Protein AF-0000000067822758 (afdb_homodimer)

InterPro domains:
  IPR018959 Domain of unknown function DUF1989 [PF09347] (56-228)

Secondary structure (DSSP, 8-state):
--GGG--SS-SS-B---PPPP-BSS-PPTT-TTS--HHHHHHHHHS-EEEEEEEEE-TT-EEEEEE-TTEEEEEEETTS---EEEEEEETTEEEEEB-HHHHHHHS-SB--TT-EEEBPTTT--EEEEEEE-TT-S--BTT--EEEESSS----HHHHHHHH------SHHHHHHHHHGGGT--GGG--PPEEEEEEEEE-TTS-EEEE-----TTEEEEEEESS-EEEEEEE-TTTTSTT--SS--TT--TTGGG---EEEEEEEETTHHHHTTT--PPPPP----GGG-/--GGG--SS-SS-B---PPPP-BSS-PPTT-TTS--HHHHHHHHHS-EEEEEEEEE-TT-EEEEEE-TTEEEEEEETTS---EEEEEEETTEEEEEB-HHHHHHHT-SB--TT-EEEBPTTT--EEEEEEE-TT-S--BTT--EEEESSS----HHHHHHHH------SHHHHHHHHHGGGT--GGG--PPEEEEEEEEE-TTS-EEEE-----TTEEEEEEESS-EEEEEEE-TTTTSTT--SS--TT--TTGGG---EEEEEEEETTHHHHTTT--PPPPP----GGG-

Solvent-accessible surface area (backbone atoms only — not comparable to full-atom values): 29290 Å² total; per-residue (Å²): 132,83,76,72,73,57,57,56,36,51,62,68,65,42,82,80,82,71,78,84,76,55,57,66,48,63,58,56,90,86,34,78,80,51,60,61,60,70,57,43,48,46,51,59,68,44,56,64,44,80,74,49,73,49,74,26,52,50,44,25,32,38,53,44,81,40,55,49,70,19,38,38,34,44,31,15,67,85,19,30,34,24,32,40,34,45,44,24,34,56,92,42,68,83,39,25,52,27,34,38,60,27,18,39,59,47,15,41,43,53,28,50,53,40,49,44,24,27,32,81,85,43,45,30,54,48,29,31,28,48,41,36,88,70,45,55,46,27,33,73,73,58,32,28,40,26,30,31,64,53,53,69,53,38,35,43,60,31,22,59,72,50,68,39,87,50,48,56,21,33,49,28,19,41,30,62,30,35,36,88,76,76,44,46,69,85,70,64,65,59,20,42,30,35,52,27,26,30,37,53,47,67,38,37,19,33,27,60,43,49,27,84,46,39,60,63,35,51,39,34,28,37,25,48,36,47,26,33,41,31,39,10,21,28,41,42,7,22,38,77,57,52,76,72,47,80,48,91,85,59,49,64,25,62,72,39,37,35,40,33,35,40,34,37,28,41,52,47,63,45,72,69,57,43,59,88,65,70,74,69,57,61,36,85,47,91,64,65,46,81,106,130,80,78,73,74,57,55,57,36,52,63,67,64,42,81,80,84,70,80,83,76,55,57,66,49,64,59,56,91,87,32,80,78,50,61,61,59,70,57,42,48,46,52,59,70,44,57,65,44,79,74,49,75,48,77,26,52,53,44,24,32,38,54,43,82,41,56,49,70,19,39,38,36,44,32,16,65,83,20,31,33,23,31,41,34,45,45,25,34,57,90,43,68,84,41,24,51,28,34,39,60,27,17,39,59,49,16,40,42,53,27,52,52,38,50,43,24,28,32,81,86,43,44,31,54,46,29,31,28,49,42,36,87,72,43,55,48,28,33,74,73,58,32,27,37,25,28,31,64,53,53,68,54,37,36,45,62,32,22,58,72,49,69,40,86,52,46,55,21,33,49,28,18,41,30,63,29,35,37,87,75,76,44,48,70,85,67,63,64,58,18,42,31,36,52,27,25,30,37,54,46,67,39,37,19,32,27,60,44,51,26,84,46,40,60,62,35,50,39,34,28,38,24,48,38,46,26,34,42,31,41,11,21,27,42,42,7,22,38,78,58,52,77,73,46,81,48,89,85,60,48,65,26,61,71,39,37,35,40,32,34,41,33,36,27,40,54,50,64,44,72,70,57,43,60,87,64,71,73,67,57,62,35,84,47,90,66,65,46,80,107

Structure (mmCIF, N/CA/C/O backbone):
data_AF-0000000067822758-model_v1
#
loop_
_entity.id
_entity.type
_entity.pdbx_description
1 polymer 'DUF1989 domain-containing protein'
#
loop_
_atom_site.group_PDB
_atom_site.id
_atom_site.type_symbol
_atom_site.label_atom_id
_atom_site.label_alt_id
_atom_site.label_comp_id
_atom_site.label_asym_id
_atom_site.label_entity_id
_atom_site.label_seq_id
_atom_site.pdbx_PDB_ins_code
_atom_site.Cartn_x
_atom_site.Cartn_y
_atom_site.Cartn_z
_atom_site.occupancy
_atom_site.B_iso_or_equiv
_atom_site.auth_seq_id
_atom_site.auth_comp_id
_atom_site.auth_asym_id
_atom_site.auth_atom_id
_atom_site.pdbx_PDB_model_num
ATOM 1 N N . MET A 1 1 ? 24.726 11.351 19.112 1 30.38 1 MET A N 1
ATOM 2 C CA . MET A 1 1 ? 24.098 10.484 18.119 1 30.38 1 MET A CA 1
ATOM 3 C C . MET A 1 1 ? 22.686 10.961 17.797 1 30.38 1 MET A C 1
ATOM 5 O O . MET A 1 1 ? 21.819 10.986 18.673 1 30.38 1 MET A O 1
ATOM 9 N N . SER A 1 2 ? 22.366 11.873 16.983 1 37.06 2 SER A N 1
ATOM 10 C CA . SER A 1 2 ? 21.178 12.7 16.802 1 37.06 2 SER A CA 1
ATOM 11 C C . SER A 1 2 ? 19.919 11.845 16.701 1 37.06 2 SER A C 1
ATOM 13 O O . SER A 1 2 ? 19.93 10.788 16.067 1 37.06 2 SER A O 1
ATOM 15 N N . SER A 1 3 ? 18.871 11.908 17.623 1 44.59 3 SER A N 1
ATOM 16 C CA . SER A 1 3 ? 17.519 11.501 17.991 1 44.59 3 SER A CA 1
ATOM 17 C C . SER A 1 3 ? 16.614 11.417 16.766 1 44.59 3 SER A C 1
ATOM 19 O O . SER A 1 3 ? 15.409 11.189 16.892 1 44.59 3 SER A O 1
ATOM 21 N N . LEU A 1 4 ? 17.072 11.893 15.653 1 49.47 4 LEU A N 1
ATOM 22 C CA . LEU A 1 4 ? 16.229 12.262 14.52 1 49.47 4 LEU A CA 1
ATOM 23 C C . LEU A 1 4 ? 15.561 11.031 13.916 1 49.47 4 LEU A C 1
ATOM 25 O O . LEU A 1 4 ? 14.544 11.147 13.229 1 49.47 4 LEU A O 1
ATOM 29 N N . ALA A 1 5 ? 16.269 9.774 13.949 1 56.85 5 ALA A N 1
ATOM 30 C CA . ALA A 1 5 ? 15.778 8.635 13.179 1 56.85 5 ALA A CA 1
ATOM 31 C C . ALA A 1 5 ? 14.679 7.894 13.937 1 56.85 5 ALA A C 1
ATOM 33 O O . ALA A 1 5 ? 14.412 6.721 13.665 1 56.85 5 ALA A O 1
ATOM 34 N N . GLU A 1 6 ? 14.026 8.648 14.837 1 79.33 6 GLU A N 1
ATOM 35 C CA . GLU A 1 6 ? 13.143 7.859 15.691 1 79.33 6 GLU A CA 1
ATOM 36 C C . GLU A 1 6 ? 11.724 7.82 15.132 1 79.33 6 GLU A C 1
ATOM 38 O O . GLU A 1 6 ? 11.267 8.786 14.517 1 79.33 6 GLU A O 1
ATOM 43 N N . SER A 1 7 ? 11.149 6.742 15.115 1 87.21 7 SER A N 1
ATOM 44 C CA . SER A 1 7 ? 9.747 6.532 14.768 1 87.21 7 SER A CA 1
ATOM 45 C C . SER A 1 7 ? 8.83 7.404 15.619 1 87.21 7 SER A C 1
ATOM 47 O O . SER A 1 7 ? 9.103 7.634 16.799 1 87.21 7 SER A O 1
ATOM 49 N N . SER A 1 8 ? 7.786 7.901 15.006 1 92.12 8 SER A N 1
ATOM 50 C CA . SER A 1 8 ? 6.769 8.647 15.741 1 92.12 8 SER A CA 1
ATOM 51 C C . SER A 1 8 ? 5.9 7.716 16.58 1 92.12 8 SER A C 1
ATOM 53 O O . SER A 1 8 ? 5.035 8.174 17.33 1 92.12 8 SER A O 1
ATOM 55 N N . GLN A 1 9 ? 6.105 6.416 16.458 1 94.74 9 GLN A N 1
ATOM 56 C CA . GLN A 1 9 ? 5.247 5.426 17.102 1 94.74 9 GLN A CA 1
ATOM 57 C C . GLN A 1 9 ? 5.923 4.832 18.335 1 94.74 9 GLN A C 1
ATOM 59 O O . GLN A 1 9 ? 7.095 4.455 18.285 1 94.74 9 GLN A O 1
ATOM 64 N N . PRO A 1 10 ? 5.218 4.753 19.424 1 94.99 10 PRO A N 1
ATOM 65 C CA . PRO A 1 10 ? 5.782 4.132 20.625 1 94.99 10 PRO A CA 1
ATOM 66 C C . PRO A 1 10 ? 5.812 2.608 20.544 1 94.99 10 PRO A C 1
ATOM 68 O O . PRO A 1 10 ? 4.923 2.001 19.939 1 94.99 10 PRO A O 1
ATOM 71 N N . ALA A 1 11 ? 6.731 1.98 21.22 1 94.86 11 ALA A N 1
ATOM 72 C CA . ALA A 1 11 ? 6.84 0.524 21.261 1 94.86 11 ALA A CA 1
ATOM 73 C C . ALA A 1 11 ? 5.874 -0.07 22.282 1 94.86 11 ALA A C 1
ATOM 75 O O . ALA A 1 11 ? 5.329 -1.156 22.071 1 94.86 11 ALA A O 1
ATOM 76 N N . GLN A 1 12 ? 5.627 0.647 23.338 1 96.11 12 GLN A N 1
ATOM 77 C CA . GLN A 1 12 ? 4.868 0.126 24.47 1 96.11 12 GLN A CA 1
ATOM 78 C C . GLN A 1 12 ? 3.368 0.157 24.188 1 96.11 12 GLN A C 1
ATOM 80 O O . GLN A 1 12 ? 2.837 1.175 23.738 1 96.11 12 GLN A O 1
ATOM 85 N N . ARG A 1 13 ? 2.755 -0.937 24.499 1 96.85 13 ARG A N 1
ATOM 86 C CA . ARG A 1 13 ? 1.308 -1.035 24.341 1 96.85 13 ARG A CA 1
ATOM 87 C C . ARG A 1 13 ? 0.586 -0.528 25.586 1 96.85 13 ARG A C 1
ATOM 89 O O . ARG A 1 13 ? 1.073 -0.702 26.705 1 96.85 13 ARG A O 1
ATOM 96 N N . THR A 1 14 ? -0.472 0.107 25.319 1 97.35 14 THR A N 1
ATOM 97 C CA . THR A 1 14 ? -1.391 0.505 26.38 1 97.35 14 THR A CA 1
ATOM 98 C C . THR A 1 14 ? -2.66 -0.342 26.343 1 97.35 14 THR A C 1
ATOM 100 O O . THR A 1 14 ? -3.239 -0.555 25.276 1 97.35 14 THR A O 1
ATOM 103 N N . THR A 1 15 ? -3.116 -0.846 27.536 1 97.58 15 THR A N 1
ATOM 104 C CA . THR A 1 15 ? -4.355 -1.612 27.623 1 97.58 15 THR A CA 1
ATOM 105 C C . THR A 1 15 ? -5.552 -0.685 27.809 1 97.58 15 THR A C 1
ATOM 107 O O . THR A 1 15 ? -5.65 0.017 28.818 1 97.58 15 THR A O 1
ATOM 110 N N . TYR A 1 16 ? -6.417 -0.68 26.864 1 95.97 16 TYR A N 1
ATOM 111 C CA . TYR A 1 16 ? -7.61 0.158 26.902 1 95.97 16 TYR A CA 1
ATOM 112 C C . TYR A 1 16 ? -8.848 -0.669 27.225 1 95.97 16 TYR A C 1
ATOM 114 O O . TYR A 1 16 ? -9.942 -0.123 27.387 1 95.97 16 TYR A O 1
ATOM 122 N N . GLY A 1 17 ? -8.685 -1.968 27.307 1 96.33 17 GLY A N 1
ATOM 123 C CA . GLY A 1 17 ? -9.812 -2.852 27.558 1 96.33 17 GLY A CA 1
ATOM 124 C C . GLY A 1 17 ? -10.732 -3 26.36 1 96.33 17 GLY A C 1
ATOM 125 O O . GLY A 1 17 ? -11.949 -3.116 26.517 1 96.33 17 GLY A O 1
ATOM 126 N N . LEU A 1 18 ? -10.168 -2.972 25.197 1 95.13 18 LEU A N 1
ATOM 127 C CA . LEU A 1 18 ? -10.93 -3.063 23.957 1 95.13 18 LEU A CA 1
ATOM 128 C C . LEU A 1 18 ? -11.185 -4.519 23.581 1 95.13 18 LEU A C 1
ATOM 130 O O . LEU A 1 18 ? -10.393 -5.4 23.922 1 95.13 18 LEU A O 1
ATOM 134 N N . PRO A 1 19 ? -12.331 -4.736 22.91 1 95.04 19 PRO A N 1
ATOM 135 C CA . PRO A 1 19 ? -12.509 -6.094 22.391 1 95.04 19 PRO A CA 1
ATOM 136 C C . PRO A 1 19 ? -11.455 -6.472 21.352 1 95.04 19 PRO A C 1
ATOM 138 O O . PRO A 1 19 ? -10.985 -5.611 20.603 1 95.04 19 PRO A O 1
ATOM 141 N N . LYS A 1 20 ? -11.142 -7.753 21.305 1 95.42 20 LYS A N 1
ATOM 142 C CA . LYS A 1 20 ? -10.226 -8.217 20.267 1 95.42 20 LYS A CA 1
ATOM 143 C C . LYS A 1 20 ? -10.799 -7.967 18.876 1 95.42 20 LYS A C 1
ATOM 145 O O . LYS A 1 20 ? -11.919 -8.385 18.575 1 95.42 20 LYS A O 1
ATOM 150 N N . PRO A 1 21 ? -10.058 -7.341 18.061 1 94.48 21 PRO A N 1
ATOM 151 C CA . PRO A 1 21 ? -10.602 -7.036 16.735 1 94.48 21 PRO A CA 1
ATOM 152 C C . PRO A 1 21 ? -10.653 -8.259 15.822 1 94.48 21 PRO A C 1
ATOM 154 O O . PRO A 1 21 ? -9.842 -9.177 15.968 1 94.48 21 PRO A O 1
ATOM 157 N N . LYS A 1 22 ? -11.59 -8.23 14.878 1 91.89 22 LYS A N 1
ATOM 158 C CA . LYS A 1 22 ? -11.697 -9.204 13.795 1 91.89 22 LYS A CA 1
ATOM 159 C C . LYS A 1 22 ? -11.236 -8.605 12.47 1 91.89 22 LYS A C 1
ATOM 161 O O . LYS A 1 22 ? -11.211 -7.383 12.31 1 91.89 22 LYS A O 1
ATOM 166 N N . PRO A 1 23 ? -10.867 -9.534 11.557 1 92.29 23 PRO A N 1
ATOM 167 C CA . PRO A 1 23 ? -10.545 -8.987 10.236 1 92.29 23 PRO A CA 1
ATOM 168 C C . PRO A 1 23 ? -11.682 -8.154 9.65 1 92.29 23 PRO A C 1
ATOM 170 O O . PRO A 1 23 ? -12.851 -8.532 9.761 1 92.29 23 PRO A O 1
ATOM 173 N N . ALA A 1 24 ? -11.336 -7.045 9.069 1 91.22 24 ALA A N 1
ATOM 174 C CA . ALA A 1 24 ? -12.321 -6.093 8.561 1 91.22 24 ALA A CA 1
ATOM 175 C C . ALA A 1 24 ? -12.991 -6.621 7.296 1 91.22 24 ALA A C 1
ATOM 177 O O . ALA A 1 24 ? -14.144 -6.287 7.011 1 91.22 24 ALA A O 1
ATOM 178 N N . TYR A 1 25 ? -12.206 -7.349 6.483 1 87.54 25 TYR A N 1
ATOM 179 C CA . TYR A 1 25 ? -12.702 -7.87 5.214 1 87.54 25 TYR A CA 1
ATOM 180 C C . TYR A 1 25 ? -12.892 -9.38 5.281 1 87.54 25 TYR A C 1
ATOM 182 O O . TYR A 1 25 ? -12.108 -10.137 4.703 1 87.54 25 TYR A O 1
ATOM 190 N N . PHE A 1 26 ? -13.745 -9.744 6.073 1 76.54 26 PHE A N 1
ATOM 191 C CA . PHE A 1 26 ? -14.012 -11.164 6.272 1 76.54 26 PHE A CA 1
ATOM 192 C C . PHE A 1 26 ? -15.131 -11.638 5.353 1 76.54 26 PHE A C 1
ATOM 194 O O . PHE A 1 26 ? -16.299 -11.303 5.564 1 76.54 26 PHE A O 1
ATOM 201 N N . PRO A 1 27 ? -14.671 -12.307 4.409 1 65.6 27 PRO A N 1
ATOM 202 C CA . PRO A 1 27 ? -15.737 -12.723 3.494 1 65.6 27 PRO A CA 1
ATOM 203 C C . PRO A 1 27 ? -16.661 -13.774 4.105 1 65.6 27 PRO A C 1
ATOM 205 O O . PRO A 1 27 ? -16.224 -14.581 4.93 1 65.6 27 PRO A O 1
ATOM 208 N N . GLN A 1 28 ? -17.829 -13.595 3.791 1 64.77 28 GLN A N 1
ATOM 209 C CA . GLN A 1 28 ? -18.834 -14.572 4.195 1 64.77 28 GLN A CA 1
ATOM 210 C C . GLN A 1 28 ? -18.712 -15.856 3.38 1 64.77 28 GLN A C 1
ATOM 212 O O . GLN A 1 28 ? -18.135 -15.853 2.29 1 64.77 28 GLN A O 1
ATOM 217 N N . PRO A 1 29 ? -19.142 -16.95 3.974 1 60.74 29 PRO A N 1
ATOM 218 C CA . PRO A 1 29 ? -19.149 -18.18 3.179 1 60.74 29 PRO A CA 1
ATOM 219 C C . PRO A 1 29 ? -19.789 -17.99 1.805 1 60.74 29 PRO A C 1
ATOM 221 O O . PRO A 1 29 ? -20.81 -17.309 1.685 1 60.74 29 PRO A O 1
ATOM 224 N N . GLY A 1 30 ? -19.105 -18.461 0.781 1 65.45 30 GLY A N 1
ATOM 225 C CA . GLY A 1 30 ? -19.623 -18.359 -0.574 1 65.45 30 GLY A CA 1
ATOM 226 C C . GLY A 1 30 ? -19.152 -17.113 -1.301 1 65.45 30 GLY A C 1
ATOM 227 O O . GLY A 1 30 ? -19.407 -16.951 -2.496 1 65.45 30 GLY A O 1
ATOM 228 N N . SER A 1 31 ? -18.471 -16.389 -0.53 1 76.48 31 SER A N 1
ATOM 229 C CA . SER A 1 31 ? -18.015 -15.142 -1.137 1 76.48 31 SER A CA 1
ATOM 230 C C . SER A 1 31 ? -17.016 -15.407 -2.259 1 76.48 31 SER A C 1
ATOM 232 O O . SER A 1 31 ? -16.19 -16.316 -2.159 1 76.48 31 SER A O 1
ATOM 234 N N . LYS A 1 32 ? -17.143 -14.68 -3.339 1 77.53 32 LYS A N 1
ATOM 235 C CA . LYS A 1 32 ? -16.263 -14.79 -4.499 1 77.53 32 LYS A CA 1
ATOM 236 C C . LYS A 1 32 ? -14.861 -14.28 -4.175 1 77.53 32 LYS A C 1
ATOM 238 O O . LYS A 1 32 ? -13.935 -14.45 -4.971 1 77.53 32 LYS A O 1
ATOM 243 N N . ILE A 1 33 ? -14.747 -13.736 -2.996 1 86 33 ILE A N 1
ATOM 244 C CA . ILE A 1 33 ? -13.451 -13.205 -2.588 1 86 33 ILE A CA 1
ATOM 245 C C . ILE A 1 33 ? -12.472 -14.354 -2.358 1 86 33 ILE A C 1
ATOM 247 O O . ILE A 1 33 ? -11.3 -14.264 -2.731 1 86 33 ILE A O 1
ATOM 251 N N . TYR A 1 34 ? -13.012 -15.41 -1.909 1 87.34 34 TYR A N 1
ATOM 252 C CA . TYR A 1 34 ? -12.137 -16.542 -1.625 1 87.34 34 TYR A CA 1
ATOM 253 C C . TYR A 1 34 ? -12.185 -17.565 -2.754 1 87.34 34 TYR A C 1
ATOM 255 O O . TYR A 1 34 ? -13.246 -17.811 -3.332 1 87.34 34 TYR A O 1
ATOM 263 N N . ALA A 1 35 ? -11.106 -18.131 -2.982 1 90.64 35 ALA A N 1
ATOM 264 C CA . ALA A 1 35 ? -11.015 -19.178 -3.997 1 90.64 35 ALA A CA 1
ATOM 265 C C . ALA A 1 35 ? -11.662 -20.471 -3.51 1 90.64 35 ALA A C 1
ATOM 267 O O . ALA A 1 35 ? -11.638 -20.773 -2.315 1 90.64 35 ALA A O 1
ATOM 268 N N . ASP A 1 36 ? -12.292 -21.147 -4.425 1 91.23 36 ASP A N 1
ATOM 269 C CA . ASP A 1 36 ? -12.727 -22.515 -4.165 1 91.23 36 ASP A CA 1
ATOM 270 C C . ASP A 1 36 ? -11.532 -23.438 -3.938 1 91.23 36 ASP A C 1
ATOM 272 O O . ASP A 1 36 ? -10.918 -23.914 -4.895 1 91.23 36 ASP A O 1
ATOM 276 N N . ARG A 1 37 ? -11.25 -23.798 -2.753 1 92.17 37 ARG A N 1
ATOM 277 C CA . ARG A 1 37 ? -10.016 -24.497 -2.412 1 92.17 37 ARG A CA 1
ATOM 278 C C . ARG A 1 37 ? -9.959 -25.866 -3.081 1 92.17 37 ARG A C 1
ATOM 280 O O . ARG A 1 37 ? -8.893 -26.306 -3.517 1 92.17 37 ARG A O 1
ATOM 287 N N . ALA A 1 38 ? -11.063 -26.552 -3.076 1 93.86 38 ALA A N 1
ATOM 288 C CA . ALA A 1 38 ? -11.09 -27.864 -3.718 1 93.86 38 ALA A CA 1
ATOM 289 C C . ALA A 1 38 ? -10.739 -27.757 -5.199 1 93.86 38 ALA A C 1
ATOM 291 O O . ALA A 1 38 ? -9.962 -28.562 -5.718 1 93.86 38 ALA A O 1
ATOM 292 N N . LEU A 1 39 ? -11.345 -26.815 -5.831 1 95.68 39 LEU A N 1
ATOM 293 C CA . LEU A 1 39 ? -11.091 -26.607 -7.253 1 95.68 39 LEU A CA 1
ATOM 294 C C . LEU A 1 39 ? -9.628 -26.249 -7.496 1 95.68 39 LEU A C 1
ATOM 296 O O . LEU A 1 39 ? -8.987 -26.813 -8.386 1 95.68 39 LEU A O 1
ATOM 300 N N . TYR A 1 40 ? -9.093 -25.389 -6.728 1 96.58 40 TYR A N 1
ATOM 301 C CA . TYR A 1 40 ? -7.745 -24.898 -6.992 1 96.58 40 TYR A CA 1
ATOM 302 C C . TYR A 1 40 ? -6.698 -25.909 -6.54 1 96.58 40 TYR A C 1
ATOM 304 O O . TYR A 1 40 ? -5.581 -25.931 -7.062 1 96.58 40 TYR A O 1
ATOM 312 N N . LYS A 1 41 ? -7.059 -26.709 -5.573 1 96.95 41 LYS A N 1
ATOM 313 C CA . LYS A 1 41 ? -6.208 -27.857 -5.275 1 96.95 41 LYS A CA 1
ATOM 314 C C . LYS A 1 41 ? -6.13 -28.808 -6.467 1 96.95 41 LYS A C 1
ATOM 316 O O . LYS A 1 41 ? -5.052 -29.3 -6.805 1 96.95 41 LYS A O 1
ATOM 321 N N . LYS A 1 42 ? -7.287 -29.037 -7.043 1 97.76 42 LYS A N 1
ATOM 322 C CA . LYS A 1 42 ? -7.345 -29.871 -8.24 1 97.76 42 LYS A CA 1
ATOM 323 C C . LYS A 1 42 ? -6.482 -29.291 -9.357 1 97.76 42 LYS A C 1
ATOM 325 O O . LYS A 1 42 ? -5.778 -30.027 -10.051 1 97.76 42 LYS A O 1
ATOM 330 N N . ILE A 1 43 ? -6.509 -28.024 -9.523 1 98.46 43 ILE A N 1
ATOM 331 C CA . ILE A 1 43 ? -5.709 -27.342 -10.534 1 98.46 43 ILE A CA 1
ATOM 332 C C . ILE A 1 43 ? -4.224 -27.516 -10.222 1 98.46 43 ILE A C 1
ATOM 334 O O . ILE A 1 43 ? -3.428 -27.825 -11.112 1 98.46 43 ILE A O 1
ATOM 338 N N . ALA A 1 44 ? -3.841 -27.352 -8.999 1 98.25 44 ALA A N 1
ATOM 339 C CA . ALA A 1 44 ? -2.448 -27.459 -8.575 1 98.25 44 ALA A CA 1
ATOM 340 C C . ALA A 1 44 ? -1.906 -28.864 -8.823 1 98.25 44 ALA A C 1
ATOM 342 O O . ALA A 1 44 ? -0.735 -29.031 -9.173 1 98.25 44 ALA A O 1
ATOM 343 N N . GLU A 1 45 ? -2.757 -29.836 -8.691 1 98.09 45 GLU A N 1
ATOM 344 C CA . GLU A 1 45 ? -2.339 -31.234 -8.732 1 98.09 45 GLU A CA 1
ATOM 345 C C . GLU A 1 45 ? -2.46 -31.806 -10.142 1 98.09 45 GLU A C 1
ATOM 347 O O . GLU A 1 45 ? -1.983 -32.91 -10.413 1 98.09 45 GLU A O 1
ATOM 352 N N . ALA A 1 46 ? -3.034 -31.063 -10.966 1 98.3 46 ALA A N 1
ATOM 353 C CA . ALA A 1 46 ? -3.273 -31.545 -12.324 1 98.3 46 ALA A CA 1
ATOM 354 C C . ALA A 1 46 ? -1.962 -31.696 -13.091 1 98.3 46 ALA A C 1
ATOM 356 O O . ALA A 1 46 ? -0.972 -31.03 -12.777 1 98.3 46 ALA A O 1
ATOM 357 N N . GLY A 1 47 ? -1.948 -32.668 -14.067 1 98.22 47 GLY A N 1
ATOM 358 C CA . GLY A 1 47 ? -0.836 -32.726 -15.002 1 98.22 47 GLY A CA 1
ATOM 359 C C . GLY A 1 47 ? -0.685 -31.464 -15.83 1 98.22 47 GLY A C 1
ATOM 360 O O . GLY A 1 47 ? -1.679 -30.855 -16.23 1 98.22 47 GLY A O 1
ATOM 361 N N . LYS A 1 48 ? 0.465 -31.061 -16.01 1 98.32 48 LYS A N 1
ATOM 362 C CA . LYS A 1 48 ? 0.735 -29.846 -16.772 1 98.32 48 LYS A CA 1
ATOM 363 C C . LYS A 1 48 ? 1.985 -30.003 -17.633 1 98.32 48 LYS A C 1
ATOM 365 O O . LYS A 1 48 ? 2.848 -30.832 -17.338 1 98.32 48 LYS A O 1
ATOM 370 N N . THR A 1 49 ? 2.048 -29.221 -18.687 1 98.73 49 THR A N 1
ATOM 371 C CA . THR A 1 49 ? 3.158 -29.232 -19.632 1 98.73 49 THR A CA 1
ATOM 372 C C . THR A 1 49 ? 3.837 -27.866 -19.685 1 98.73 49 THR A C 1
ATOM 374 O O . THR A 1 49 ? 3.172 -26.843 -19.862 1 98.73 49 THR A O 1
ATOM 377 N N . LYS A 1 50 ? 5.122 -27.855 -19.511 1 98.68 50 LYS A N 1
ATOM 378 C CA . LYS A 1 50 ? 5.876 -26.605 -19.557 1 98.68 50 LYS A CA 1
ATOM 379 C C . LYS A 1 50 ? 5.916 -26.038 -20.973 1 98.68 50 LYS A C 1
ATOM 381 O O . LYS A 1 50 ? 6.305 -26.733 -21.914 1 98.68 50 LYS A O 1
ATOM 386 N N . GLN A 1 51 ? 5.498 -24.855 -21.147 1 98.6 51 GLN A N 1
ATOM 387 C CA . GLN A 1 51 ? 5.481 -24.2 -22.451 1 98.6 51 GLN A CA 1
ATOM 388 C C . GLN A 1 51 ? 6.721 -23.332 -22.647 1 98.6 51 GLN A C 1
ATOM 390 O O . GLN A 1 51 ? 7.221 -23.199 -23.766 1 98.6 51 GLN A O 1
ATOM 395 N N . SER A 1 52 ? 7.204 -22.674 -21.613 1 98.7 52 SER A N 1
ATOM 396 C CA . SER A 1 52 ? 8.361 -21.791 -21.712 1 98.7 52 SER A CA 1
ATOM 397 C C . SER A 1 52 ? 9.043 -21.62 -20.358 1 98.7 52 SER A C 1
ATOM 399 O O . SER A 1 52 ? 8.434 -21.864 -19.315 1 98.7 52 SER A O 1
ATOM 401 N N . GLN A 1 53 ? 10.241 -21.334 -20.379 1 98.63 53 GLN A N 1
ATOM 402 C CA . GLN A 1 53 ? 11.066 -20.943 -19.24 1 98.63 53 GLN A CA 1
ATOM 403 C C . GLN A 1 53 ? 11.958 -19.755 -19.59 1 98.63 53 GLN A C 1
ATOM 405 O O . GLN A 1 53 ? 12.665 -19.779 -20.599 1 98.63 53 GLN A O 1
ATOM 410 N N . THR A 1 54 ? 11.851 -18.762 -18.874 1 98.78 54 THR A N 1
ATOM 411 C CA . THR A 1 54 ? 12.69 -17.581 -19.045 1 98.78 54 THR A CA 1
ATOM 412 C C . THR A 1 54 ? 13.483 -17.293 -17.774 1 98.78 54 THR A C 1
ATOM 414 O O . THR A 1 54 ? 12.922 -17.274 -16.676 1 98.78 54 THR A O 1
ATOM 417 N N . LEU A 1 55 ? 14.759 -17.097 -17.894 1 98.71 55 LEU A N 1
ATOM 418 C CA . LEU A 1 55 ? 15.605 -16.739 -16.761 1 98.71 55 LEU A CA 1
ATOM 419 C C . LEU A 1 55 ? 15.797 -15.228 -16.682 1 98.71 55 LEU A C 1
ATOM 42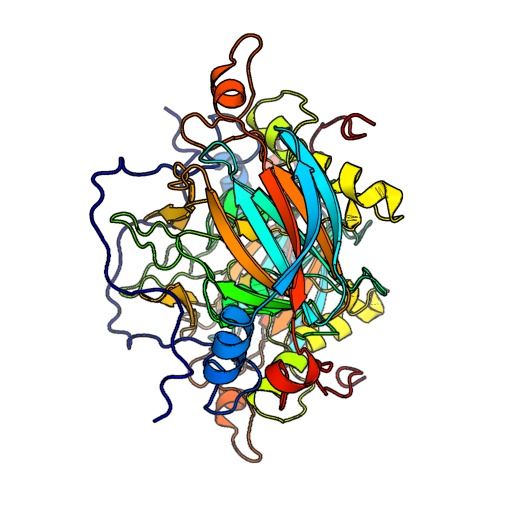1 O O . LEU A 1 55 ? 15.971 -14.566 -17.707 1 98.71 55 LEU A O 1
ATOM 425 N N . CYS A 1 56 ? 15.667 -14.744 -15.567 1 98.8 56 CYS A N 1
ATOM 426 C CA . CYS A 1 56 ? 15.961 -13.35 -15.258 1 98.8 56 CYS A CA 1
ATOM 427 C C . CYS A 1 56 ? 17.335 -13.212 -14.613 1 98.8 56 CYS A C 1
ATOM 429 O O . CYS A 1 56 ? 17.545 -13.664 -13.486 1 98.8 56 CYS A O 1
ATOM 431 N N . PRO A 1 57 ? 18.319 -12.591 -15.293 1 98.38 57 PRO A N 1
ATOM 432 C CA . PRO A 1 57 ? 19.637 -12.429 -14.677 1 98.38 57 PRO A CA 1
ATOM 433 C C . PRO A 1 57 ? 19.592 -11.596 -13.398 1 98.38 57 PRO A C 1
ATOM 435 O O . PRO A 1 57 ? 18.649 -10.828 -13.189 1 98.38 57 PRO A O 1
ATOM 438 N N . PRO A 1 58 ? 20.609 -11.813 -12.544 1 97.68 58 PRO A N 1
ATOM 439 C CA . PRO A 1 58 ? 20.683 -10.983 -11.34 1 97.68 58 PRO A CA 1
ATOM 440 C C . PRO A 1 58 ? 20.597 -9.49 -11.646 1 97.68 58 PRO A C 1
ATOM 442 O O . PRO A 1 58 ? 21.163 -9.026 -12.64 1 97.68 58 PRO A O 1
ATOM 445 N N . ARG A 1 59 ? 19.85 -8.778 -10.784 1 96.47 59 ARG A N 1
ATOM 446 C CA . ARG A 1 59 ? 19.744 -7.324 -10.83 1 96.47 59 ARG A CA 1
ATOM 447 C C . ARG A 1 59 ? 19.172 -6.858 -12.165 1 96.47 59 ARG A C 1
ATOM 449 O O . ARG A 1 59 ? 19.587 -5.828 -12.699 1 96.47 59 ARG A O 1
ATOM 456 N N . ASN A 1 60 ? 18.296 -7.651 -12.703 1 97.99 60 ASN A N 1
ATOM 457 C CA . ASN A 1 60 ? 17.62 -7.364 -13.964 1 97.99 60 ASN A CA 1
ATOM 458 C C . ASN A 1 60 ? 16.134 -7.703 -13.894 1 97.99 60 ASN A C 1
ATOM 460 O O . ASN A 1 60 ? 15.633 -8.1 -12.84 1 97.99 60 ASN A O 1
ATOM 464 N N . GLY A 1 61 ? 15.365 -7.436 -14.952 1 98.64 61 GLY A N 1
ATOM 465 C CA . GLY A 1 61 ? 13.946 -7.748 -15.019 1 98.64 61 GLY A CA 1
ATOM 466 C C . GLY A 1 61 ? 13.534 -8.37 -16.34 1 98.64 61 GLY A C 1
ATOM 467 O O . GLY A 1 61 ? 14.206 -8.184 -17.356 1 98.64 61 GLY A O 1
ATOM 468 N N . ILE A 1 62 ? 12.558 -9.11 -16.331 1 98.9 62 ILE A N 1
ATOM 469 C CA . ILE A 1 62 ? 11.946 -9.664 -17.534 1 98.9 62 ILE A CA 1
ATOM 470 C C . ILE A 1 62 ? 10.428 -9.512 -17.458 1 98.9 62 ILE A C 1
ATOM 472 O O . ILE A 1 62 ? 9.871 -9.321 -16.374 1 98.9 62 ILE A O 1
ATOM 476 N N . ALA A 1 63 ? 9.77 -9.577 -18.554 1 98.9 63 ALA A N 1
ATOM 477 C CA . ALA A 1 63 ? 8.315 -9.632 -18.668 1 98.9 63 ALA A CA 1
ATOM 478 C C . ALA A 1 63 ? 7.881 -10.733 -19.63 1 98.9 63 ALA A C 1
ATOM 480 O O . ALA A 1 63 ? 8.509 -10.939 -20.672 1 98.9 63 ALA A O 1
ATOM 481 N N . VAL A 1 64 ? 6.846 -11.432 -19.236 1 98.83 64 VAL A N 1
ATOM 482 C CA . VAL A 1 64 ? 6.373 -12.586 -19.993 1 98.83 64 VAL A CA 1
ATOM 483 C C . VAL A 1 64 ? 4.851 -12.538 -20.11 1 98.83 64 VAL A C 1
ATOM 485 O O . VAL A 1 64 ? 4.157 -12.212 -19.144 1 98.83 64 VAL A O 1
ATOM 488 N N . LYS A 1 65 ? 4.347 -12.821 -21.321 1 98.76 65 LYS A N 1
ATOM 489 C CA . LYS A 1 65 ? 2.914 -13.056 -21.476 1 98.76 65 LYS A CA 1
ATOM 490 C C . LYS A 1 65 ? 2.51 -14.4 -20.876 1 98.76 65 LYS A C 1
ATOM 492 O O . LYS A 1 65 ? 3.154 -15.42 -21.134 1 98.76 65 LYS A O 1
ATOM 497 N N . VAL A 1 66 ? 1.493 -14.424 -20.079 1 98.88 66 VAL A N 1
ATOM 498 C CA . VAL A 1 66 ? 0.94 -15.625 -19.462 1 98.88 66 VAL A CA 1
ATOM 499 C C . VAL A 1 66 ? -0.532 -15.772 -19.843 1 98.88 66 VAL A C 1
ATOM 501 O O . VAL A 1 66 ? -1.381 -15.015 -19.368 1 98.88 66 VAL A O 1
ATOM 504 N N . PRO A 1 67 ? -0.866 -16.784 -20.617 1 98.74 67 PRO A N 1
ATOM 505 C CA . PRO A 1 67 ? -2.259 -16.942 -21.041 1 98.74 67 PRO A CA 1
ATOM 506 C C . PRO A 1 67 ? -3.186 -17.331 -19.892 1 98.74 67 PRO A C 1
ATOM 508 O O . PRO A 1 67 ? -2.766 -18.027 -18.964 1 98.74 67 PRO A O 1
ATOM 511 N N . ALA A 1 68 ? -4.436 -16.911 -20.02 1 98.67 68 ALA A N 1
ATOM 512 C CA . ALA A 1 68 ? -5.463 -17.367 -19.087 1 98.67 68 ALA A CA 1
ATOM 513 C C . ALA A 1 68 ? -5.474 -18.89 -18.984 1 98.67 68 ALA A C 1
ATOM 515 O O . ALA A 1 68 ? -5.197 -19.586 -19.963 1 98.67 68 ALA A O 1
ATOM 516 N N . LYS A 1 69 ? -5.74 -19.398 -17.723 1 98.65 69 LYS A N 1
ATOM 517 C CA . LYS A 1 69 ? -5.922 -20.817 -17.433 1 98.65 69 LYS A CA 1
ATOM 518 C C . LYS A 1 69 ? -4.584 -21.552 -17.42 1 98.65 69 LYS A C 1
ATOM 520 O O . LYS A 1 69 ? -4.546 -22.782 -17.349 1 98.65 69 LYS A O 1
ATOM 525 N N . SER A 1 70 ? -3.5 -20.819 -17.485 1 98.65 70 SER A N 1
ATOM 526 C CA . SER A 1 70 ? -2.174 -21.407 -17.323 1 98.65 70 SER A CA 1
ATOM 527 C C . SER A 1 70 ? -1.664 -21.235 -15.896 1 98.65 70 SER A C 1
ATOM 529 O O . SER A 1 70 ? -2.229 -20.464 -15.118 1 98.65 70 SER A O 1
ATOM 531 N N . ILE A 1 71 ? -0.681 -21.993 -15.596 1 98.88 71 ILE A N 1
ATOM 532 C CA . ILE A 1 71 ? 0.057 -21.846 -14.346 1 98.88 71 ILE A CA 1
ATOM 533 C C . ILE A 1 71 ? 1.411 -21.195 -14.62 1 98.88 71 ILE A C 1
ATOM 535 O O . ILE A 1 71 ? 2.105 -21.567 -15.569 1 98.88 71 ILE A O 1
ATOM 539 N N . PHE A 1 72 ? 1.715 -20.176 -13.913 1 98.93 72 PHE A N 1
ATOM 540 C CA . PHE A 1 72 ? 3.088 -19.691 -13.996 1 98.93 72 PHE A CA 1
ATOM 541 C C . PHE A 1 72 ? 3.798 -19.844 -12.656 1 98.93 72 PHE A C 1
ATOM 543 O O . PHE A 1 72 ? 3.182 -19.685 -11.6 1 98.93 72 PHE A O 1
ATOM 550 N N . ARG A 1 73 ? 5.042 -20.274 -12.739 1 98.9 73 ARG A N 1
ATOM 551 C CA . ARG A 1 73 ? 5.914 -20.517 -11.595 1 98.9 73 ARG A CA 1
ATOM 552 C C . ARG A 1 73 ? 7.05 -19.5 -11.546 1 98.9 73 ARG A C 1
ATOM 554 O O . ARG A 1 73 ? 7.78 -19.33 -12.525 1 98.9 73 ARG A O 1
ATOM 561 N N . VAL A 1 74 ? 7.146 -18.796 -10.486 1 98.93 74 VAL A N 1
ATOM 562 C CA . VAL A 1 74 ? 8.363 -18.051 -10.181 1 98.93 74 VAL A CA 1
ATOM 563 C C . VAL A 1 74 ? 9.254 -18.873 -9.254 1 98.93 74 VAL A C 1
ATOM 565 O O . VAL A 1 74 ? 8.784 -19.418 -8.252 1 98.93 74 VAL A O 1
ATOM 568 N N . PHE A 1 75 ? 10.532 -18.958 -9.568 1 98.87 75 PHE A N 1
ATOM 569 C CA . PHE A 1 75 ? 11.361 -19.836 -8.75 1 98.87 75 PHE A CA 1
ATOM 570 C C . PHE A 1 75 ? 12.787 -19.305 -8.66 1 98.87 75 PHE A C 1
ATOM 572 O O . PHE A 1 75 ? 13.186 -18.447 -9.45 1 98.87 75 PHE A O 1
ATOM 579 N N . THR A 1 76 ? 13.493 -19.727 -7.665 1 98.73 76 THR A N 1
ATOM 580 C CA . THR A 1 76 ? 14.895 -19.405 -7.426 1 98.73 76 THR A CA 1
ATOM 581 C C . THR A 1 76 ? 15.79 -20.59 -7.779 1 98.73 76 THR A C 1
ATOM 583 O O . THR A 1 76 ? 16.002 -21.482 -6.955 1 98.73 76 THR A O 1
ATOM 586 N N . PRO A 1 77 ? 16.39 -20.534 -8.976 1 98.32 77 PRO A N 1
ATOM 587 C CA . PRO A 1 77 ? 17.108 -21.726 -9.433 1 98.32 77 PRO A CA 1
ATOM 588 C C . PRO A 1 77 ? 18.331 -22.042 -8.575 1 98.32 77 PRO A C 1
ATOM 590 O O . PRO A 1 77 ? 18.605 -23.212 -8.292 1 98.32 77 PRO A O 1
ATOM 593 N N . ASP A 1 78 ? 19.062 -21.042 -8.128 1 97.64 78 ASP A N 1
ATOM 594 C CA . ASP A 1 78 ? 20.392 -21.267 -7.571 1 97.64 78 ASP A CA 1
ATOM 595 C C . ASP A 1 78 ? 20.444 -20.872 -6.097 1 97.64 78 ASP A C 1
ATOM 597 O O . ASP A 1 78 ? 21.527 -20.742 -5.522 1 97.64 78 ASP A O 1
ATOM 601 N N . GLY A 1 79 ? 19.27 -20.589 -5.527 1 97.49 79 GLY A N 1
ATOM 602 C CA . GLY A 1 79 ? 19.258 -20.23 -4.118 1 97.49 79 GLY A CA 1
ATOM 603 C C . GLY A 1 79 ? 18.451 -18.979 -3.827 1 97.49 79 GLY A C 1
ATOM 604 O O . GLY A 1 79 ? 17.654 -18.541 -4.659 1 97.49 79 GLY A O 1
ATOM 605 N N . PRO A 1 80 ? 18.654 -18.44 -2.638 1 98.15 80 PRO A N 1
ATOM 606 C CA . PRO A 1 80 ? 17.804 -17.336 -2.188 1 98.15 80 PRO A CA 1
ATOM 607 C C . PRO A 1 80 ? 17.964 -16.081 -3.044 1 98.15 80 PRO A C 1
ATOM 609 O O . PRO A 1 80 ? 19.087 -15.621 -3.267 1 98.15 80 PRO A O 1
ATOM 612 N N . GLN A 1 81 ? 16.911 -15.55 -3.527 1 98.66 81 GLN A N 1
ATOM 613 C CA . GLN A 1 81 ? 16.811 -14.329 -4.319 1 98.66 81 GLN A CA 1
ATOM 614 C C . GLN A 1 81 ? 15.427 -13.698 -4.185 1 98.66 81 GLN A C 1
ATOM 616 O O . GLN A 1 81 ? 14.414 -14.351 -4.445 1 98.66 81 GLN A O 1
ATOM 621 N N . VAL A 1 82 ? 15.416 -12.472 -3.749 1 98.59 82 VAL A N 1
ATOM 622 C CA . VAL A 1 82 ? 14.155 -11.745 -3.645 1 98.59 82 VAL A CA 1
ATOM 623 C C . VAL A 1 82 ? 13.672 -11.347 -5.038 1 98.59 82 VAL A C 1
ATOM 625 O O . VAL A 1 82 ? 14.472 -10.951 -5.89 1 98.59 82 VAL A O 1
ATOM 628 N N . CYS A 1 83 ? 12.357 -11.432 -5.202 1 98.86 83 CYS A N 1
ATOM 629 C CA . CYS A 1 83 ? 11.718 -11.12 -6.476 1 98.86 83 CYS A CA 1
ATOM 630 C C . CYS A 1 83 ? 10.633 -10.064 -6.297 1 98.86 83 CYS A C 1
ATOM 632 O O . CYS A 1 83 ? 9.76 -10.204 -5.439 1 98.86 83 CYS A O 1
ATOM 634 N N . ASP A 1 84 ? 10.701 -9 -7.036 1 98.86 84 ASP A N 1
ATOM 635 C CA . ASP A 1 84 ? 9.589 -8.058 -7.131 1 98.86 84 ASP A CA 1
ATOM 636 C C . ASP A 1 84 ? 8.695 -8.383 -8.326 1 98.86 84 ASP A C 1
ATOM 638 O O . ASP A 1 84 ? 9.167 -8.441 -9.464 1 98.86 84 ASP A O 1
ATOM 642 N N . LEU A 1 85 ? 7.415 -8.517 -8.092 1 98.94 85 LEU A N 1
ATOM 643 C CA . LEU A 1 85 ? 6.482 -8.989 -9.11 1 98.94 85 LEU A CA 1
ATOM 644 C C . LEU A 1 85 ? 5.435 -7.925 -9.422 1 98.94 85 LEU A C 1
ATOM 646 O O . LEU A 1 85 ? 4.818 -7.369 -8.511 1 98.94 85 LEU A O 1
ATOM 650 N N . ASN A 1 86 ? 5.253 -7.581 -10.69 1 98.94 86 ASN A N 1
ATOM 651 C CA . ASN A 1 86 ? 4.129 -6.817 -11.221 1 98.94 86 ASN A CA 1
ATOM 652 C C . ASN A 1 86 ? 3.275 -7.659 -12.164 1 98.94 86 ASN A C 1
ATOM 654 O O . ASN A 1 86 ? 3.799 -8.489 -12.909 1 98.94 86 ASN A O 1
ATOM 658 N N . ILE A 1 87 ? 1.994 -7.446 -12.135 1 98.97 87 ILE A N 1
ATOM 659 C CA . ILE A 1 87 ? 1.043 -8.142 -12.996 1 98.97 87 ILE A CA 1
ATOM 660 C C . ILE A 1 87 ? 0.072 -7.136 -13.611 1 98.97 87 ILE A C 1
ATOM 662 O O . ILE A 1 87 ? -0.465 -6.274 -12.911 1 98.97 87 ILE A O 1
ATOM 666 N N . TRP A 1 88 ? -0.117 -7.225 -14.932 1 98.93 88 TRP A N 1
ATOM 667 C CA . TRP A 1 88 ? -1.147 -6.48 -15.647 1 98.93 88 TRP A CA 1
ATOM 668 C C . TRP A 1 88 ? -2.077 -7.425 -16.401 1 98.93 88 TRP A C 1
ATOM 670 O O . TRP A 1 88 ? -1.68 -8.532 -16.772 1 98.93 88 TRP A O 1
ATOM 680 N N . ASN A 1 89 ? -3.335 -6.959 -16.563 1 98.84 89 ASN A N 1
ATOM 681 C CA . ASN A 1 89 ? -4.103 -7.531 -17.664 1 98.84 89 ASN A CA 1
ATOM 682 C C . ASN A 1 89 ? -3.413 -7.306 -19.006 1 98.84 89 ASN A C 1
ATOM 684 O O . ASN A 1 89 ? -3.092 -6.171 -19.361 1 98.84 89 ASN A O 1
ATOM 688 N N . PHE A 1 90 ? -3.254 -8.314 -19.733 1 98.75 90 PHE A N 1
ATOM 689 C CA . PHE A 1 90 ? -2.466 -8.214 -20.956 1 98.75 90 PHE A CA 1
ATOM 690 C C . PHE A 1 90 ? -3.131 -7.274 -21.954 1 98.75 90 PHE A C 1
ATOM 692 O O . PHE A 1 90 ? -2.449 -6.561 -22.693 1 98.75 90 PHE A O 1
ATOM 699 N N . HIS A 1 91 ? -4.472 -7.245 -22.008 1 98.39 91 HIS A N 1
ATOM 700 C CA . HIS A 1 91 ? -5.215 -6.521 -23.033 1 98.39 91 HIS A CA 1
ATOM 701 C C . HIS A 1 91 ? -5.53 -5.098 -22.584 1 98.39 91 HIS A C 1
ATOM 703 O O . HIS A 1 91 ? -5.971 -4.272 -23.387 1 98.39 91 HIS A O 1
ATOM 709 N N . ASN A 1 92 ? -5.364 -4.796 -21.356 1 98.21 92 ASN A N 1
ATOM 710 C CA . ASN A 1 92 ? -5.623 -3.489 -20.762 1 98.21 92 ASN A CA 1
ATOM 711 C C . ASN A 1 92 ? -4.698 -3.218 -19.579 1 98.21 92 ASN A C 1
ATOM 713 O O . ASN A 1 92 ? -5.087 -3.407 -18.425 1 98.21 92 ASN A O 1
ATOM 717 N N . PRO A 1 93 ? -3.582 -2.657 -19.81 1 97.67 93 PRO A N 1
ATOM 718 C CA . PRO A 1 93 ? -2.583 -2.528 -18.748 1 97.67 93 PRO A CA 1
ATOM 719 C C . PRO A 1 93 ? -3.006 -1.55 -17.654 1 97.67 93 PRO A C 1
ATOM 721 O O . PRO A 1 93 ? -2.327 -1.432 -16.63 1 97.67 93 PRO A O 1
ATOM 724 N N . LYS A 1 94 ? -4.12 -0.84 -17.835 1 97.59 94 LYS A N 1
ATOM 725 C CA . LYS A 1 94 ? -4.658 -0.039 -16.74 1 97.59 94 LYS A CA 1
ATOM 726 C C . LYS A 1 94 ? -5.176 -0.927 -15.612 1 97.59 94 LYS A C 1
ATOM 728 O O . LYS A 1 94 ? -5.326 -0.473 -14.476 1 97.59 94 LYS A O 1
ATOM 733 N N . GLU A 1 95 ? -5.622 -2.122 -15.97 1 98.57 95 GLU A N 1
ATOM 734 C CA . GLU A 1 95 ? -5.961 -3.126 -14.966 1 98.57 95 GLU A CA 1
ATOM 735 C C . GLU A 1 95 ? -4.716 -3.865 -14.482 1 98.57 95 GLU A C 1
ATOM 737 O O . GLU A 1 95 ? -4.081 -4.591 -15.25 1 98.57 95 GLU A O 1
ATOM 742 N N . ARG A 1 96 ? -4.396 -3.698 -13.245 1 98.85 96 ARG A N 1
ATOM 743 C CA . ARG A 1 96 ? -3.136 -4.219 -12.725 1 98.85 96 ARG A CA 1
ATOM 744 C C . ARG A 1 96 ? -3.265 -4.591 -11.251 1 98.85 96 ARG A C 1
ATOM 746 O O . ARG A 1 96 ? -4.232 -4.207 -10.591 1 98.85 96 ARG A O 1
ATOM 753 N N . PHE A 1 97 ? -2.339 -5.358 -10.766 1 98.9 97 PHE A N 1
ATOM 754 C CA . PHE A 1 97 ? -2.297 -5.843 -9.392 1 98.9 97 PHE A CA 1
ATOM 755 C C . PHE A 1 97 ? -2.346 -4.682 -8.406 1 98.9 97 PHE A C 1
ATOM 757 O O . PHE A 1 97 ? -1.668 -3.67 -8.596 1 98.9 97 PHE A O 1
ATOM 764 N N . TRP A 1 98 ? -3.139 -4.855 -7.418 1 98.78 98 TRP A N 1
ATOM 765 C CA . TRP A 1 98 ? -3.308 -3.863 -6.361 1 98.78 98 TRP A CA 1
ATOM 766 C C . TRP A 1 98 ? -2.944 -4.448 -5.001 1 98.78 98 TRP A C 1
ATOM 768 O O . TRP A 1 98 ? -3.766 -5.108 -4.362 1 98.78 98 TRP A O 1
ATOM 778 N N . ALA A 1 99 ? -1.779 -4.127 -4.472 1 98.75 99 ALA A N 1
ATOM 779 C CA . ALA A 1 99 ? -1.221 -4.719 -3.259 1 98.75 99 ALA A CA 1
ATOM 780 C C . ALA A 1 99 ? -2.086 -4.398 -2.044 1 98.75 99 ALA A C 1
ATOM 782 O O . ALA A 1 99 ? -2.386 -5.281 -1.237 1 98.75 99 ALA A O 1
ATOM 783 N N . ALA A 1 100 ? -2.532 -3.161 -1.901 1 98.53 100 ALA A N 1
ATOM 784 C CA . ALA A 1 100 ? -3.249 -2.728 -0.705 1 98.53 100 ALA A CA 1
ATOM 785 C C . ALA A 1 100 ? -4.581 -3.461 -0.569 1 98.53 100 ALA A C 1
ATOM 787 O O . ALA A 1 100 ? -4.95 -3.892 0.526 1 98.53 100 ALA A O 1
ATOM 788 N N . ARG A 1 101 ? -5.321 -3.579 -1.667 1 97.87 101 ARG A N 1
ATOM 789 C CA . ARG A 1 101 ? -6.598 -4.284 -1.613 1 97.87 101 ARG A CA 1
ATOM 790 C C . ARG A 1 101 ? -6.391 -5.774 -1.365 1 97.87 101 ARG A C 1
ATOM 792 O O . ARG A 1 101 ? -7.139 -6.393 -0.605 1 97.87 101 ARG A O 1
ATOM 799 N N . THR A 1 102 ? -5.405 -6.369 -2.006 1 97.64 102 THR A N 1
ATOM 800 C CA . THR A 1 102 ? -5.088 -7.77 -1.755 1 97.64 102 THR A CA 1
ATOM 801 C C . THR A 1 102 ? -4.777 -7.998 -0.279 1 97.64 102 THR A C 1
ATOM 803 O O . THR A 1 102 ? -5.26 -8.96 0.321 1 97.64 102 THR A O 1
ATOM 806 N N . ARG A 1 103 ? -4.034 -7.092 0.284 1 97.42 103 ARG A N 1
ATOM 807 C CA . ARG A 1 103 ? -3.715 -7.132 1.707 1 97.42 103 ARG A CA 1
ATOM 808 C C . ARG A 1 103 ? -4.981 -7.076 2.555 1 97.42 103 ARG A C 1
ATOM 810 O O . ARG A 1 103 ? -5.132 -7.845 3.506 1 97.42 103 ARG A O 1
ATOM 817 N N . GLN A 1 104 ? -5.884 -6.224 2.233 1 96.46 104 GLN A N 1
ATOM 818 C CA . GLN A 1 104 ? -7.103 -6.055 3.016 1 96.46 104 GLN A CA 1
ATOM 819 C C . GLN A 1 104 ? -7.989 -7.295 2.928 1 96.46 104 GLN A C 1
ATOM 821 O O . GLN A 1 104 ? -8.598 -7.701 3.92 1 96.46 104 GLN A O 1
ATOM 826 N N . LEU A 1 105 ? -8.037 -7.888 1.76 1 94.98 105 LEU A N 1
ATOM 827 C CA . LEU A 1 105 ? -8.954 -8.999 1.53 1 94.98 105 LEU A CA 1
ATOM 828 C C . LEU A 1 105 ? -8.387 -10.298 2.092 1 94.98 105 LEU A C 1
ATOM 830 O O . LEU A 1 105 ? -9.141 -11.197 2.47 1 94.98 105 LEU A O 1
ATOM 834 N N . HIS A 1 106 ? -7.103 -10.39 2.159 1 94.81 106 HIS A N 1
ATOM 835 C CA . HIS A 1 106 ? -6.487 -11.641 2.588 1 94.81 106 HIS A CA 1
ATOM 836 C C . HIS A 1 106 ? -5.594 -11.426 3.806 1 94.81 106 HIS A C 1
ATOM 838 O O . HIS A 1 106 ? -6.047 -11.565 4.944 1 94.81 106 HIS A O 1
ATOM 844 N N . SER A 1 107 ? -4.329 -10.916 3.54 1 95.2 107 SER A N 1
ATOM 845 C CA . SER A 1 107 ? -3.332 -10.678 4.579 1 95.2 107 SER A CA 1
ATOM 846 C C . SER A 1 107 ? -2.16 -9.862 4.044 1 95.2 107 SER A C 1
ATOM 848 O O . SER A 1 107 ? -1.942 -9.798 2.832 1 95.2 107 SER A O 1
ATOM 850 N N . ALA A 1 108 ? -1.42 -9.286 4.955 1 97.44 108 ALA A N 1
ATOM 851 C CA . ALA A 1 108 ? -0.263 -8.479 4.576 1 97.44 108 ALA A CA 1
ATOM 852 C C . ALA A 1 108 ? 0.785 -9.325 3.86 1 97.44 108 ALA A C 1
ATOM 854 O O . ALA A 1 108 ? 1.625 -8.796 3.128 1 97.44 108 ALA A O 1
ATOM 855 N N . HIS A 1 109 ? 0.777 -10.619 4.112 1 98.2 109 HIS A N 1
ATOM 856 C CA . HIS A 1 109 ? 1.52 -11.628 3.365 1 98.2 109 HIS A CA 1
ATOM 857 C C . HIS A 1 109 ? 0.586 -12.696 2.803 1 98.2 109 HIS A C 1
ATOM 859 O O . HIS A 1 109 ? -0.352 -13.124 3.479 1 98.2 109 HIS A O 1
ATOM 865 N N . VAL A 1 110 ? 0.91 -13.111 1.572 1 97.63 110 VAL A N 1
ATOM 866 C CA . VAL A 1 110 ? -0.045 -13.987 0.903 1 97.63 110 VAL A CA 1
ATOM 867 C C . VAL A 1 110 ? 0.583 -15.361 0.679 1 97.63 110 VAL A C 1
ATOM 869 O O . VAL A 1 110 ? 1.808 -15.487 0.61 1 97.63 110 VAL A O 1
ATOM 872 N N . SER A 1 111 ? -0.212 -16.321 0.563 1 97.74 111 SER A N 1
ATOM 873 C CA . SER A 1 111 ? 0.189 -17.699 0.303 1 97.74 111 SER A CA 1
ATOM 874 C C . SER A 1 111 ? -0.938 -18.489 -0.354 1 97.74 111 SER A C 1
ATOM 876 O O . SER A 1 111 ? -1.832 -17.908 -0.973 1 97.74 111 SER A O 1
ATOM 878 N N . THR A 1 112 ? -0.87 -19.786 -0.315 1 97 112 THR A N 1
ATOM 879 C CA . THR A 1 112 ? -1.756 -20.685 -1.047 1 97 112 THR A CA 1
ATOM 880 C C . THR A 1 112 ? -3.217 -20.306 -0.822 1 97 112 THR A C 1
ATOM 882 O O . THR A 1 112 ? -3.634 -20.068 0.313 1 97 112 THR A O 1
ATOM 885 N N . TYR A 1 113 ? -3.961 -20.123 -1.926 1 95.19 113 TYR A N 1
ATOM 886 C CA . TYR A 1 113 ? -5.389 -19.872 -2.08 1 95.19 113 TYR A CA 1
ATOM 887 C C . TYR A 1 113 ? -5.691 -18.38 -2.017 1 95.19 113 TYR A C 1
ATOM 889 O O . TYR A 1 113 ? -6.817 -17.956 -2.289 1 95.19 113 TYR A O 1
ATOM 897 N N . ASP A 1 114 ? -4.765 -17.592 -1.581 1 95.65 114 ASP A N 1
ATOM 898 C CA . ASP A 1 114 ? -4.976 -16.153 -1.704 1 95.65 114 ASP A CA 1
ATOM 899 C C . ASP A 1 114 ? -4.998 -15.725 -3.17 1 95.65 114 ASP A C 1
ATOM 901 O O . ASP A 1 114 ? -4.227 -16.238 -3.984 1 95.65 114 ASP A O 1
ATOM 905 N N . ARG A 1 115 ? -5.839 -14.797 -3.472 1 96.71 115 ARG A N 1
ATOM 906 C CA . ARG A 1 115 ? -5.984 -14.257 -4.819 1 96.71 115 ARG A CA 1
ATOM 907 C C . ARG A 1 115 ? -5.364 -12.867 -4.922 1 96.71 115 ARG A C 1
ATOM 909 O O . ARG A 1 115 ? -5.442 -12.076 -3.98 1 96.71 115 ARG A O 1
ATOM 916 N N . LEU A 1 116 ? -4.716 -12.595 -6.06 1 98.62 116 LEU A N 1
ATOM 917 C CA . LEU A 1 116 ? -4.144 -11.283 -6.34 1 98.62 116 LEU A CA 1
ATOM 918 C C . LEU A 1 116 ? -5.125 -10.418 -7.123 1 98.62 116 LEU A C 1
ATOM 920 O O . LEU A 1 116 ? -5.426 -10.708 -8.283 1 98.62 116 LEU A O 1
ATOM 924 N N . TRP A 1 117 ? -5.566 -9.337 -6.536 1 98.21 117 TRP A N 1
ATOM 925 C CA . TRP A 1 117 ? -6.702 -8.578 -7.048 1 98.21 117 TRP A CA 1
ATOM 926 C C . TRP A 1 117 ? -6.231 -7.383 -7.871 1 98.21 117 TRP A C 1
ATOM 928 O O . TRP A 1 117 ? -5.19 -6.791 -7.578 1 98.21 117 TRP A O 1
ATOM 938 N N . SER A 1 118 ? -7.087 -6.985 -8.813 1 98.55 118 SER A N 1
ATOM 939 C CA . SER A 1 118 ? -6.777 -5.833 -9.653 1 98.55 118 SER A CA 1
ATOM 940 C C . SER A 1 118 ? -7.338 -4.546 -9.057 1 98.55 118 SER A C 1
ATOM 942 O O . SER A 1 118 ? -8.188 -4.588 -8.165 1 98.55 118 SER A O 1
ATOM 944 N N . ASN A 1 119 ? -6.885 -3.441 -9.555 1 98.32 119 ASN A N 1
ATOM 945 C CA . ASN A 1 119 ? -7.28 -2.116 -9.087 1 98.32 119 ASN A CA 1
ATOM 946 C C . ASN A 1 119 ? -8.662 -1.728 -9.605 1 98.32 119 ASN A C 1
ATOM 948 O O . ASN A 1 119 ? -9.25 -2.446 -10.415 1 98.32 119 ASN A O 1
ATOM 952 N N . LEU A 1 120 ? -9.156 -0.638 -9.094 1 97.63 120 LEU A N 1
ATOM 953 C CA . LEU A 1 120 ? -10.455 -0.113 -9.499 1 97.63 120 LEU A CA 1
ATOM 954 C C . LEU A 1 120 ? -10.374 0.534 -10.878 1 97.63 120 LEU A C 1
ATOM 956 O O . LEU A 1 120 ? -9.341 1.101 -11.242 1 97.63 120 LEU A O 1
ATOM 960 N N . PRO A 1 121 ? -11.381 0.392 -11.684 1 96.45 121 PRO A N 1
ATOM 961 C CA . PRO A 1 121 ? -12.73 -0.096 -11.384 1 96.45 121 PRO A CA 1
ATOM 962 C C . PRO A 1 121 ? -12.898 -1.585 -11.677 1 96.45 121 PRO A C 1
ATOM 964 O O . PRO A 1 121 ? -14.022 -2.093 -11.685 1 96.45 121 PRO A O 1
ATOM 967 N N . TYR A 1 122 ? -11.897 -2.279 -11.894 1 97.06 122 TYR A N 1
ATOM 968 C CA . TYR A 1 122 ? -11.985 -3.658 -12.361 1 97.06 122 TYR A CA 1
ATOM 969 C C . TYR A 1 122 ? -12.251 -4.61 -11.202 1 97.06 122 TYR A C 1
ATOM 971 O O . TYR A 1 122 ? -13.29 -5.273 -11.16 1 97.06 122 TYR A O 1
ATOM 979 N N . LEU A 1 123 ? -11.482 -4.566 -10.289 1 97.11 123 LEU A N 1
ATOM 980 C CA . LEU A 1 123 ? -11.532 -5.323 -9.043 1 97.11 123 LEU A CA 1
ATOM 981 C C . LEU A 1 123 ? -11.92 -6.775 -9.304 1 97.11 123 LEU A C 1
ATOM 983 O O . LEU A 1 123 ? -13.009 -7.209 -8.92 1 97.11 123 LEU A O 1
ATOM 987 N N . ARG A 1 124 ? -11.101 -7.549 -9.762 1 97.18 124 ARG A N 1
ATOM 988 C CA . ARG A 1 124 ? -11.235 -8.992 -9.93 1 97.18 124 ARG A CA 1
ATOM 989 C C . ARG A 1 124 ? -9.896 -9.693 -9.734 1 97.18 124 ARG A C 1
ATOM 991 O O . ARG A 1 124 ? -8.842 -9.055 -9.784 1 97.18 124 ARG A O 1
ATOM 998 N N . PRO A 1 125 ? -9.898 -10.98 -9.448 1 97.48 125 PRO A N 1
ATOM 999 C CA . PRO A 1 125 ? -8.634 -11.711 -9.325 1 97.48 125 PRO A CA 1
ATOM 1000 C C . PRO A 1 125 ? -7.875 -11.802 -10.647 1 97.48 125 PRO A C 1
ATOM 1002 O O . PRO A 1 125 ? -8.452 -12.18 -11.67 1 97.48 125 PRO A O 1
ATOM 1005 N N . LEU A 1 126 ? -6.618 -11.46 -10.612 1 98.8 126 LEU A N 1
ATOM 1006 C CA . LEU A 1 126 ? -5.734 -11.63 -11.76 1 98.8 126 LEU A CA 1
ATOM 1007 C C . LEU A 1 126 ? -5.056 -12.996 -11.726 1 98.8 126 LEU A C 1
ATOM 1009 O O . LEU A 1 126 ? -4.863 -13.624 -12.769 1 98.8 126 LEU A O 1
ATOM 1013 N N . ALA A 1 127 ? -4.731 -13.423 -10.603 1 98.87 127 ALA A N 1
ATOM 1014 C CA . ALA A 1 127 ? -4.059 -14.7 -10.38 1 98.87 127 ALA A CA 1
ATOM 1015 C C . ALA A 1 127 ? -4.38 -15.255 -8.995 1 98.87 127 ALA A C 1
ATOM 1017 O O . ALA A 1 127 ? -4.704 -14.499 -8.076 1 98.87 127 ALA A O 1
ATOM 1018 N N . THR A 1 128 ? -4.317 -16.535 -8.825 1 98.45 128 THR A N 1
ATOM 1019 C CA . THR A 1 128 ? -4.52 -17.218 -7.552 1 98.45 128 THR A CA 1
ATOM 1020 C C . THR A 1 128 ? -3.322 -18.101 -7.215 1 98.45 128 THR A C 1
ATOM 1022 O O . THR A 1 128 ? -2.868 -18.885 -8.05 1 98.45 128 THR A O 1
ATOM 1025 N N . ILE A 1 129 ? -2.802 -17.924 -6.039 1 98.62 129 ILE A N 1
ATOM 1026 C CA . ILE A 1 129 ? -1.689 -18.764 -5.61 1 98.62 129 ILE A CA 1
ATOM 1027 C C . ILE A 1 129 ? -2.184 -20.185 -5.354 1 98.62 129 ILE A C 1
ATOM 1029 O O . ILE A 1 129 ? -3.107 -20.395 -4.563 1 98.62 129 ILE A O 1
ATOM 1033 N N . ILE A 1 130 ? -1.515 -21.162 -5.935 1 98.6 130 ILE A N 1
ATOM 1034 C CA . ILE A 1 130 ? -2.047 -22.515 -5.821 1 98.6 130 ILE A CA 1
ATOM 1035 C C . ILE A 1 130 ? -1.033 -23.411 -5.113 1 98.6 130 ILE A C 1
ATOM 1037 O O . ILE A 1 130 ? -1.384 -24.483 -4.615 1 98.6 130 ILE A O 1
ATOM 1041 N N . GLU A 1 131 ? 0.247 -23.024 -5.079 1 98.36 131 GLU A N 1
ATOM 1042 C CA . GLU A 1 131 ? 1.284 -23.741 -4.343 1 98.36 131 GLU A CA 1
ATOM 1043 C C . GLU A 1 131 ? 2.371 -22.789 -3.851 1 98.36 131 GLU A C 1
ATOM 1045 O O . GLU A 1 131 ? 2.874 -21.965 -4.617 1 98.36 131 GLU A O 1
ATOM 1050 N N . ASP A 1 132 ? 2.704 -22.877 -2.651 1 98.24 132 ASP A N 1
ATOM 1051 C CA . ASP A 1 132 ? 3.723 -22.057 -2.001 1 98.24 132 ASP A CA 1
ATOM 1052 C C . ASP A 1 132 ? 4.398 -22.821 -0.864 1 98.24 132 ASP A C 1
ATOM 1054 O O . ASP A 1 132 ? 4.063 -22.626 0.306 1 98.24 132 ASP A O 1
ATOM 1058 N N . PRO A 1 133 ? 5.404 -23.632 -1.16 1 97.14 133 PRO A N 1
ATOM 1059 C CA . PRO A 1 133 ? 6.062 -24.438 -0.129 1 97.14 133 PRO A CA 1
ATOM 1060 C C . PRO A 1 133 ? 6.733 -23.586 0.946 1 97.14 133 PRO A C 1
ATOM 1062 O O . PRO A 1 133 ? 7.022 -24.081 2.039 1 97.14 133 PRO A O 1
ATOM 1065 N N . LEU A 1 134 ? 7.008 -22.353 0.693 1 95.26 134 LEU A N 1
ATOM 1066 C CA . LEU A 1 134 ? 7.693 -21.486 1.645 1 95.26 134 LEU A CA 1
ATOM 1067 C C . LEU A 1 134 ? 6.692 -20.765 2.541 1 95.26 134 LEU A C 1
ATOM 1069 O O . LEU A 1 134 ? 7.068 -20.203 3.573 1 95.26 134 LEU A O 1
ATOM 1073 N N . GLY A 1 135 ? 5.388 -20.76 2.058 1 89.1 135 GLY A N 1
ATOM 1074 C CA . GLY A 1 135 ? 4.373 -19.971 2.738 1 89.1 135 GLY A CA 1
ATOM 1075 C C . GLY A 1 135 ? 4.106 -20.437 4.156 1 89.1 135 GLY A C 1
ATOM 1076 O O . GLY A 1 135 ? 4.53 -21.526 4.548 1 89.1 135 GLY A O 1
ATOM 1077 N N . GLY A 1 136 ? 3.465 -19.601 4.992 1 85.49 136 GLY A N 1
ATOM 1078 C CA . GLY A 1 136 ? 3.107 -19.903 6.368 1 85.49 136 GLY A CA 1
ATOM 1079 C C . GLY A 1 136 ? 4.232 -19.636 7.35 1 85.49 136 GLY A C 1
ATOM 1080 O O . GLY A 1 136 ? 4.141 -20.006 8.522 1 85.49 136 GLY A O 1
ATOM 1081 N N . ARG A 1 137 ? 5.269 -19.011 6.87 1 91.9 137 ARG A N 1
ATOM 1082 C CA . ARG A 1 137 ? 6.363 -18.646 7.764 1 91.9 137 ARG A CA 1
ATOM 1083 C C . ARG A 1 137 ? 5.956 -17.504 8.689 1 91.9 137 ARG A C 1
ATOM 1085 O O . ARG A 1 137 ? 5.392 -16.504 8.239 1 91.9 137 ARG A O 1
ATOM 1092 N N . HIS A 1 138 ? 6.142 -17.681 9.946 1 97.08 138 HIS A N 1
ATOM 1093 C CA . HIS A 1 138 ? 5.962 -16.676 10.987 1 97.08 138 HIS A CA 1
ATOM 1094 C C . HIS A 1 138 ? 7.081 -16.747 12.021 1 97.08 138 HIS A C 1
ATOM 1096 O O . HIS A 1 138 ? 7.08 -17.629 12.883 1 97.08 138 HIS A O 1
ATOM 1102 N N . ASP A 1 139 ? 8.006 -15.85 11.989 1 97.6 139 ASP A N 1
ATOM 1103 C CA . ASP A 1 139 ? 9.183 -16.007 12.838 1 97.6 139 ASP A CA 1
ATOM 1104 C C . ASP A 1 139 ? 9.011 -15.26 14.159 1 97.6 139 ASP A C 1
ATOM 1106 O O . ASP A 1 139 ? 7.954 -14.68 14.417 1 97.6 139 ASP A O 1
ATOM 1110 N N . GLU A 1 140 ? 10 -15.232 14.983 1 97.55 140 GLU A N 1
ATOM 1111 C CA . GLU A 1 140 ? 9.918 -14.749 16.358 1 97.55 140 GLU A CA 1
ATOM 1112 C C . GLU A 1 140 ? 9.807 -13.228 16.403 1 97.55 140 GLU A C 1
ATOM 1114 O O . GLU A 1 140 ? 9.451 -12.656 17.435 1 97.55 140 GLU A O 1
ATOM 1119 N N . TRP A 1 141 ? 10.062 -12.62 15.277 1 96.81 141 TRP A N 1
ATOM 1120 C CA . TRP A 1 141 ? 9.991 -11.163 15.249 1 96.81 141 TRP A CA 1
ATOM 1121 C C . TRP A 1 141 ? 8.753 -10.692 14.493 1 96.81 141 TRP A C 1
ATOM 1123 O O . TRP A 1 141 ? 8.519 -9.489 14.36 1 96.81 141 TRP A O 1
ATOM 1133 N N . GLY A 1 142 ? 7.971 -11.659 13.99 1 96.82 142 GLY A N 1
ATOM 1134 C CA . GLY A 1 142 ? 6.761 -11.335 13.252 1 96.82 142 GLY A CA 1
ATOM 1135 C C . GLY A 1 142 ? 6.965 -11.316 11.749 1 96.82 142 GLY A C 1
ATOM 1136 O O . GLY A 1 142 ? 6.06 -10.945 10.999 1 96.82 142 GLY A O 1
ATOM 1137 N N . GLY A 1 143 ? 8.145 -11.718 11.288 1 97.94 143 GLY A N 1
ATOM 1138 C CA . GLY A 1 143 ? 8.454 -11.762 9.868 1 97.94 143 GLY A CA 1
ATOM 1139 C C . GLY A 1 143 ? 7.707 -12.855 9.128 1 97.94 143 GLY A C 1
ATOM 1140 O O . GLY A 1 143 ? 7.568 -13.971 9.633 1 97.94 143 GLY A O 1
ATOM 1141 N N . ARG A 1 144 ? 7.199 -12.523 7.967 1 98.17 144 ARG A N 1
ATOM 1142 C CA . ARG A 1 144 ? 6.499 -13.443 7.076 1 98.17 144 ARG A CA 1
ATOM 1143 C C . ARG A 1 144 ? 6.964 -13.27 5.634 1 98.17 144 ARG A C 1
ATOM 1145 O O . ARG A 1 144 ? 7.632 -12.287 5.306 1 98.17 144 ARG A O 1
ATOM 1152 N N . ILE A 1 145 ? 6.619 -14.263 4.815 1 98.1 145 ILE A N 1
ATOM 1153 C CA . ILE A 1 145 ? 7.166 -14.283 3.463 1 98.1 145 ILE A CA 1
ATOM 1154 C C . ILE A 1 145 ? 6.098 -13.836 2.467 1 98.1 145 ILE A C 1
ATOM 1156 O O . ILE A 1 145 ? 4.9 -13.941 2.744 1 98.1 145 ILE A O 1
ATOM 1160 N N . HIS A 1 146 ? 6.502 -13.275 1.275 1 98.69 146 HIS A N 1
ATOM 1161 C CA . HIS A 1 146 ? 5.661 -12.808 0.178 1 98.69 146 HIS A CA 1
ATOM 1162 C C . HIS A 1 146 ? 4.809 -11.617 0.606 1 98.69 146 HIS A C 1
ATOM 1164 O O . HIS A 1 146 ? 3.594 -11.747 0.777 1 98.69 146 HIS A O 1
ATOM 1170 N N . ASP A 1 147 ? 5.409 -10.532 0.505 1 96.92 147 ASP A N 1
ATOM 1171 C CA . ASP A 1 147 ? 5.022 -9.31 1.204 1 96.92 147 ASP A CA 1
ATOM 1172 C C . ASP A 1 147 ? 4.178 -8.408 0.307 1 96.92 147 ASP A C 1
ATOM 1174 O O . ASP A 1 147 ? 4.503 -8.212 -0.866 1 96.92 147 ASP A O 1
ATOM 1178 N N . THR A 1 148 ? 3.079 -7.821 0.88 1 98.28 148 THR A N 1
ATOM 1179 C CA . THR A 1 148 ? 2.315 -6.78 0.201 1 98.28 148 THR A CA 1
ATOM 1180 C C . THR A 1 148 ? 2.414 -5.458 0.956 1 98.28 148 THR A C 1
ATOM 1182 O O . THR A 1 148 ? 1.698 -4.504 0.644 1 98.28 148 THR A O 1
ATOM 1185 N N . LEU A 1 149 ? 3.265 -5.312 2.006 1 97.98 149 LEU A N 1
ATOM 1186 C CA . LEU A 1 149 ? 3.391 -4.122 2.84 1 97.98 149 LEU A CA 1
ATOM 1187 C C . LEU A 1 149 ? 4.254 -3.067 2.155 1 97.98 149 LEU A C 1
ATOM 1189 O O . LEU A 1 149 ? 3.895 -1.888 2.125 1 97.98 149 LEU A O 1
ATOM 1193 N N . GLY A 1 150 ? 5.359 -3.534 1.695 1 96.78 150 GLY A N 1
ATOM 1194 C CA . GLY A 1 150 ? 6.317 -2.62 1.095 1 96.78 150 GLY A CA 1
ATOM 1195 C C . GLY A 1 150 ? 6.163 -2.496 -0.409 1 96.78 150 GLY A C 1
ATOM 1196 O O . GLY A 1 150 ? 5.322 -3.169 -1.01 1 96.78 150 GLY A O 1
ATOM 1197 N N . THR A 1 151 ? 6.924 -1.589 -0.949 1 97.5 151 THR A N 1
ATOM 1198 C CA . THR A 1 151 ? 7.015 -1.456 -2.399 1 97.5 151 THR A CA 1
ATOM 1199 C C . THR A 1 151 ? 8.454 -1.645 -2.87 1 97.5 151 THR A C 1
ATOM 1201 O O . THR A 1 151 ? 9.323 -2.038 -2.088 1 97.5 151 THR A O 1
ATOM 1204 N N . ARG A 1 152 ? 8.73 -1.457 -4.077 1 97.39 152 ARG A N 1
ATOM 1205 C CA . ARG A 1 152 ? 9.976 -1.854 -4.723 1 97.39 152 ARG A CA 1
ATOM 1206 C C . ARG A 1 152 ? 11.093 -0.862 -4.416 1 97.39 152 ARG A C 1
ATOM 1208 O O . ARG A 1 152 ? 10.841 0.333 -4.251 1 97.39 152 ARG A O 1
ATOM 1215 N N . CYS A 1 153 ? 12.284 -1.326 -4.339 1 95.93 153 CYS A N 1
ATOM 1216 C CA . CYS A 1 153 ? 13.444 -0.442 -4.31 1 95.93 153 CYS A CA 1
ATOM 1217 C C . CYS A 1 153 ? 13.556 0.354 -5.604 1 95.93 153 CYS A C 1
ATOM 1219 O O . CYS A 1 153 ? 13.135 -0.114 -6.664 1 95.93 153 CYS A O 1
ATOM 1221 N N . ASP A 1 154 ? 14.112 1.47 -5.503 1 95.85 154 ASP A N 1
ATOM 1222 C CA . ASP A 1 154 ? 14.204 2.332 -6.678 1 95.85 154 ASP A CA 1
ATOM 1223 C C . ASP A 1 154 ? 15.375 3.304 -6.555 1 95.85 154 ASP A C 1
ATOM 1225 O O . ASP A 1 154 ? 15.865 3.558 -5.453 1 95.85 154 ASP A O 1
ATOM 1229 N N . PRO A 1 155 ? 15.814 3.83 -7.692 1 94.81 155 PRO A N 1
ATOM 1230 C CA . PRO A 1 155 ? 16.998 4.693 -7.67 1 94.81 155 PRO A CA 1
ATOM 1231 C C . PRO A 1 155 ? 16.725 6.052 -7.03 1 94.81 155 PRO A C 1
ATOM 1233 O O . PRO A 1 155 ? 17.656 6.726 -6.582 1 94.81 155 PRO A O 1
ATOM 1236 N N . TYR A 1 156 ? 15.511 6.43 -7.023 1 94.7 156 TYR A N 1
ATOM 1237 C CA . TYR A 1 156 ? 15.178 7.735 -6.463 1 94.7 156 TYR A CA 1
ATOM 1238 C C . TYR A 1 156 ? 15.417 7.76 -4.958 1 94.7 156 TYR A C 1
ATOM 1240 O O . TYR A 1 156 ? 16.085 8.66 -4.443 1 94.7 156 TYR A O 1
ATOM 1248 N N . VAL A 1 157 ? 14.874 6.755 -4.239 1 93.23 157 VAL A N 1
ATOM 1249 C CA . VAL A 1 157 ? 15.061 6.698 -2.793 1 93.23 157 VAL A CA 1
ATOM 1250 C C . VAL A 1 157 ? 16.519 6.376 -2.473 1 93.23 157 VAL A C 1
ATOM 1252 O O . VAL A 1 157 ? 17.06 6.848 -1.47 1 93.23 157 VAL A O 1
ATOM 1255 N N . ASP A 1 158 ? 17.112 5.534 -3.293 1 90.61 158 ASP A N 1
ATOM 1256 C CA . ASP A 1 158 ? 18.533 5.268 -3.091 1 90.61 158 ASP A CA 1
ATOM 1257 C C . ASP A 1 158 ? 19.345 6.561 -3.134 1 90.61 158 ASP A C 1
ATOM 1259 O O . ASP A 1 158 ? 20.228 6.773 -2.3 1 90.61 158 ASP A O 1
ATOM 1263 N N . LYS A 1 159 ? 19.049 7.355 -4.09 1 89.52 159 LYS A N 1
ATOM 1264 C CA . LYS A 1 159 ? 19.749 8.63 -4.213 1 89.52 159 LYS A CA 1
ATOM 1265 C C . LYS A 1 159 ? 19.535 9.496 -2.975 1 89.52 159 LYS A C 1
ATOM 1267 O O . LYS A 1 159 ? 20.461 10.164 -2.511 1 89.52 159 LYS A O 1
ATOM 1272 N N . LEU A 1 160 ? 18.362 9.506 -2.449 1 88.44 160 LEU A N 1
ATOM 1273 C CA . LEU A 1 160 ? 18.034 10.302 -1.271 1 88.44 160 LEU A CA 1
ATOM 1274 C C . LEU A 1 160 ? 18.798 9.803 -0.049 1 88.44 160 LEU A C 1
ATOM 1276 O O . LEU A 1 160 ? 19.198 10.598 0.805 1 88.44 160 LEU A O 1
ATOM 1280 N N . ILE A 1 161 ? 18.941 8.521 0.052 1 85.61 161 ILE A N 1
ATOM 1281 C CA . ILE A 1 161 ? 19.517 7.926 1.254 1 85.61 161 ILE A CA 1
ATOM 1282 C C . ILE A 1 161 ? 21.039 7.898 1.138 1 85.61 161 ILE A C 1
ATOM 1284 O O . ILE A 1 161 ? 21.746 8.297 2.066 1 85.61 161 ILE A O 1
ATOM 1288 N N . SER A 1 162 ? 21.568 7.482 -0.03 1 83.1 162 SER A N 1
ATOM 1289 C CA . SER A 1 162 ? 22.999 7.226 -0.158 1 83.1 162 SER A CA 1
ATOM 1290 C C . SER A 1 162 ? 23.702 8.367 -0.886 1 83.1 162 SER A C 1
ATOM 1292 O O . SER A 1 162 ? 24.921 8.519 -0.782 1 83.1 162 SER A O 1
ATOM 1294 N N . GLY A 1 163 ? 22.939 9.091 -1.731 1 83.85 163 GLY A N 1
ATOM 1295 C CA . GLY A 1 163 ? 23.536 10.12 -2.568 1 83.85 163 GLY A CA 1
ATOM 1296 C C . GLY A 1 163 ? 24.093 9.579 -3.871 1 83.85 163 GLY A C 1
ATOM 1297 O O . GLY A 1 163 ? 24.552 10.345 -4.721 1 83.85 163 GLY A O 1
ATOM 1298 N N . GLU A 1 164 ? 23.956 8.271 -4.104 1 83.96 164 GLU A N 1
ATOM 1299 C CA . GLU A 1 164 ? 24.575 7.643 -5.267 1 83.96 164 GLU A CA 1
ATOM 1300 C C . GLU A 1 164 ? 23.538 7.325 -6.341 1 83.96 164 GLU A C 1
ATOM 1302 O O . GLU A 1 164 ? 22.398 6.978 -6.026 1 83.96 164 GLU A O 1
ATOM 1307 N N . ASP A 1 165 ? 24.004 7.468 -7.537 1 86.31 165 ASP A N 1
ATOM 1308 C CA . ASP A 1 165 ? 23.17 7.049 -8.66 1 86.31 165 ASP A CA 1
ATOM 1309 C C . ASP A 1 165 ? 23.342 5.559 -8.945 1 86.31 165 ASP A C 1
ATOM 1311 O O . ASP A 1 165 ? 24.462 5.044 -8.936 1 86.31 165 ASP A O 1
ATOM 1315 N N . ASN A 1 166 ? 22.201 4.935 -9.102 1 87.37 166 ASN A N 1
ATOM 1316 C CA . ASN A 1 166 ? 22.191 3.513 -9.428 1 87.37 166 ASN A CA 1
ATOM 1317 C C . ASN A 1 166 ? 20.959 3.133 -10.244 1 87.37 166 ASN A C 1
ATOM 1319 O O . ASN A 1 166 ? 19.831 3.435 -9.85 1 87.37 166 ASN A O 1
ATOM 1323 N N . ASP A 1 167 ? 21.219 2.47 -11.368 1 90.69 167 ASP A N 1
ATOM 1324 C CA . ASP A 1 167 ? 20.116 2.139 -12.265 1 90.69 167 ASP A CA 1
ATOM 1325 C C . ASP A 1 167 ? 19.641 0.705 -12.044 1 90.69 167 ASP A C 1
ATOM 1327 O O . ASP A 1 167 ? 18.729 0.235 -12.727 1 90.69 167 ASP A O 1
ATOM 1331 N N . ASP A 1 168 ? 20.26 0.026 -11.148 1 89.21 168 ASP A N 1
ATOM 1332 C CA . ASP A 1 168 ? 19.976 -1.397 -10.994 1 89.21 168 ASP A CA 1
ATOM 1333 C C . ASP A 1 168 ? 19.037 -1.646 -9.816 1 89.21 168 ASP A C 1
ATOM 1335 O O . ASP A 1 168 ? 19.367 -2.404 -8.901 1 89.21 168 ASP A O 1
ATOM 1339 N N . HIS A 1 169 ? 17.933 -1.029 -9.846 1 94.92 169 HIS A N 1
ATOM 1340 C CA . HIS A 1 169 ? 16.894 -1.253 -8.847 1 94.92 169 HIS A CA 1
ATOM 1341 C C . HIS A 1 169 ? 15.665 -1.908 -9.469 1 94.92 169 HIS A C 1
ATOM 1343 O O . HIS A 1 169 ? 15.489 -1.875 -10.689 1 94.92 169 HIS A O 1
ATOM 1349 N N . CYS A 1 170 ? 14.896 -2.448 -8.658 1 98.03 170 CYS A N 1
ATOM 1350 C CA . CYS A 1 170 ? 13.725 -3.177 -9.131 1 98.03 170 CYS A CA 1
ATOM 1351 C C . CYS A 1 170 ? 12.83 -2.281 -9.978 1 98.03 170 CYS A C 1
ATOM 1353 O O . CYS A 1 170 ? 12.268 -2.726 -10.981 1 98.03 170 CYS A O 1
ATOM 1355 N N . HIS A 1 171 ? 12.653 -1.055 -9.571 1 98.33 171 HIS A N 1
ATOM 1356 C CA . HIS A 1 171 ? 11.868 -0.123 -10.372 1 98.33 171 HIS A CA 1
ATOM 1357 C C . HIS A 1 171 ? 12.433 0.001 -11.783 1 98.33 171 HIS A C 1
ATOM 1359 O O . HIS A 1 171 ? 11.692 -0.099 -12.764 1 98.33 171 HIS A O 1
ATOM 1365 N N . SER A 1 172 ? 13.691 0.22 -11.908 1 98 172 SER A N 1
ATOM 1366 C CA . SER A 1 172 ? 14.357 0.358 -13.199 1 98 172 SER A CA 1
ATOM 1367 C C . SER A 1 172 ? 14.268 -0.931 -14.009 1 98 172 SER A C 1
ATOM 1369 O O . SER A 1 172 ? 13.991 -0.898 -15.21 1 98 172 SER A O 1
ATOM 1371 N N . ASN A 1 173 ? 14.551 -2.014 -13.336 1 98.57 173 ASN A N 1
ATOM 1372 C CA . ASN A 1 173 ? 14.472 -3.315 -13.992 1 98.57 173 ASN A CA 1
ATOM 1373 C C . ASN A 1 173 ? 13.096 -3.548 -14.609 1 98.57 173 ASN A C 1
ATOM 1375 O O . ASN A 1 173 ? 12.991 -3.992 -15.754 1 98.57 173 ASN A O 1
ATOM 1379 N N . LEU A 1 174 ? 12.083 -3.252 -13.868 1 98.79 174 LEU A N 1
ATOM 1380 C CA . LEU A 1 174 ? 10.717 -3.475 -14.328 1 98.79 174 LEU A CA 1
ATOM 1381 C C . LEU A 1 174 ? 10.38 -2.555 -15.497 1 98.79 174 LEU A C 1
ATOM 1383 O O . LEU A 1 174 ? 9.705 -2.967 -16.443 1 98.79 174 LEU A O 1
ATOM 1387 N N . ILE A 1 175 ? 10.807 -1.303 -15.399 1 98.32 175 ILE A N 1
ATOM 1388 C CA . ILE A 1 175 ? 10.571 -0.375 -16.5 1 98.32 175 ILE A CA 1
ATOM 1389 C C . ILE A 1 175 ? 11.163 -0.942 -17.789 1 98.32 175 ILE A C 1
ATOM 1391 O O . ILE A 1 175 ? 10.486 -0.998 -18.818 1 98.32 175 ILE A O 1
ATOM 1395 N N . ARG A 1 176 ? 12.39 -1.36 -17.714 1 98.33 176 ARG A N 1
ATOM 1396 C CA . ARG A 1 176 ? 13.057 -1.9 -18.894 1 98.33 176 ARG A CA 1
ATOM 1397 C C . ARG A 1 176 ? 12.352 -3.156 -19.395 1 98.33 176 ARG A C 1
ATOM 1399 O O . ARG A 1 176 ? 12.237 -3.37 -20.603 1 98.33 176 ARG A O 1
ATOM 1406 N N . ALA A 1 177 ? 11.892 -3.967 -18.507 1 98.64 177 ALA A N 1
ATOM 1407 C CA . ALA A 1 177 ? 11.264 -5.237 -18.859 1 98.64 177 ALA A CA 1
ATOM 1408 C C . ALA A 1 177 ? 9.961 -5.012 -19.62 1 98.64 177 ALA A C 1
ATOM 1410 O O . ALA A 1 177 ? 9.594 -5.811 -20.485 1 98.64 177 ALA A O 1
ATOM 1411 N N . ILE A 1 178 ? 9.251 -3.932 -19.324 1 98.64 178 ILE A N 1
ATOM 1412 C CA . ILE A 1 178 ? 7.906 -3.802 -19.874 1 98.64 178 ILE A CA 1
ATOM 1413 C C . ILE A 1 178 ? 7.928 -2.861 -21.076 1 98.64 178 ILE A C 1
ATOM 1415 O O . ILE A 1 178 ? 6.938 -2.749 -21.803 1 98.64 178 ILE A O 1
ATOM 1419 N N . LYS A 1 179 ? 8.988 -2.235 -21.334 1 98.1 179 LYS A N 1
ATOM 1420 C CA . LYS A 1 179 ? 9.123 -1.287 -22.436 1 98.1 179 LYS A CA 1
ATOM 1421 C C . LYS A 1 179 ? 8.73 -1.927 -23.764 1 98.1 179 LYS A C 1
ATOM 1423 O O . LYS A 1 179 ? 8.013 -1.322 -24.563 1 98.1 179 LYS A O 1
ATOM 1428 N N . PRO A 1 180 ? 9.154 -3.14 -24.054 1 98.24 180 PRO A N 1
ATOM 1429 C CA . PRO A 1 180 ? 8.79 -3.767 -25.327 1 98.24 180 PRO A CA 1
ATOM 1430 C C . PRO A 1 180 ? 7.283 -3.948 -25.486 1 98.24 180 PRO A C 1
ATOM 1432 O O . PRO A 1 180 ? 6.801 -4.204 -26.593 1 98.24 180 PRO A O 1
ATOM 1435 N N . TYR A 1 181 ? 6.6 -3.865 -24.454 1 98.45 181 TYR A N 1
ATOM 1436 C CA . TYR A 1 181 ? 5.153 -4.043 -24.505 1 98.45 181 TYR A CA 1
ATOM 1437 C C . TYR A 1 181 ? 4.44 -2.697 -24.561 1 98.45 181 TYR A C 1
ATOM 1439 O O . TYR A 1 181 ? 3.227 -2.621 -24.353 1 98.45 181 TYR A O 1
ATOM 1447 N N . GLY A 1 182 ? 5.203 -1.627 -24.669 1 98.14 182 GLY A N 1
ATOM 1448 C CA . GLY A 1 182 ? 4.643 -0.297 -24.852 1 98.14 182 GLY A CA 1
ATOM 1449 C C . GLY A 1 182 ? 4.319 0.4 -23.544 1 98.14 182 GLY A C 1
ATOM 1450 O O . GLY A 1 182 ? 3.574 1.382 -23.526 1 98.14 182 GLY A O 1
ATOM 1451 N N . LEU A 1 183 ? 4.819 -0.076 -22.46 1 98.29 183 LEU A N 1
ATOM 1452 C CA . LEU A 1 183 ? 4.577 0.494 -21.139 1 98.29 183 LEU A CA 1
ATOM 1453 C C . LEU A 1 183 ? 5.804 1.251 -20.641 1 98.29 183 LEU A C 1
ATOM 1455 O O . LEU A 1 183 ? 6.901 1.089 -21.182 1 98.29 183 LEU A O 1
ATOM 1459 N N . GLY A 1 184 ? 5.62 2.111 -19.685 1 96.63 184 GLY A N 1
ATOM 1460 C CA . GLY A 1 184 ? 6.7 2.935 -19.166 1 96.63 184 GLY A CA 1
ATOM 1461 C C . GLY A 1 184 ? 6.694 3.045 -17.653 1 96.63 184 GLY A C 1
ATOM 1462 O O . GLY A 1 184 ? 6.072 2.229 -16.969 1 96.63 184 GLY A O 1
ATOM 1463 N N . GLU A 1 185 ? 7.391 4.018 -17.167 1 96.33 185 GLU A N 1
ATOM 1464 C CA . GLU A 1 185 ? 7.677 4.16 -15.743 1 96.33 185 GLU A CA 1
ATOM 1465 C C . GLU A 1 185 ? 6.392 4.315 -14.935 1 96.33 185 GLU A C 1
ATOM 1467 O O . GLU A 1 185 ? 6.272 3.764 -13.839 1 96.33 185 GLU A O 1
ATOM 1472 N N . PHE A 1 186 ? 5.384 5.029 -15.427 1 96.27 186 PHE A N 1
ATOM 1473 C CA . PHE A 1 186 ? 4.152 5.303 -14.697 1 96.27 186 PHE A CA 1
ATOM 1474 C C . PHE A 1 186 ? 3.279 4.056 -14.623 1 96.27 186 PHE A C 1
ATOM 1476 O O . PHE A 1 186 ? 2.304 4.018 -13.869 1 96.27 186 PHE A O 1
ATOM 1483 N N . ASP A 1 187 ? 3.671 3.028 -15.388 1 97.86 187 ASP A N 1
ATOM 1484 C CA . ASP A 1 187 ? 2.882 1.8 -15.389 1 97.86 187 ASP A CA 1
ATOM 1485 C C . ASP A 1 187 ? 3.379 0.827 -14.322 1 97.86 187 ASP A C 1
ATOM 1487 O O . ASP A 1 187 ? 2.687 -0.135 -13.981 1 97.86 187 ASP A O 1
ATOM 1491 N N . VAL A 1 188 ? 4.586 1.069 -13.804 1 98.47 188 VAL A N 1
ATOM 1492 C CA . VAL A 1 188 ? 5.094 0.23 -12.724 1 98.47 188 VAL A CA 1
ATOM 1493 C C . VAL A 1 188 ? 4.348 0.544 -11.429 1 98.47 188 VAL A C 1
ATOM 1495 O O . VAL A 1 188 ? 4.187 1.711 -11.066 1 98.47 188 VAL A O 1
ATOM 1498 N N . HIS A 1 189 ? 3.791 -0.458 -10.809 1 98.48 189 HIS A N 1
ATOM 1499 C CA . HIS A 1 189 ? 2.976 -0.26 -9.615 1 98.48 189 HIS A CA 1
ATOM 1500 C C . HIS A 1 189 ? 3.591 -0.957 -8.406 1 98.48 189 HIS A C 1
ATOM 1502 O O . HIS A 1 189 ? 4.68 -1.526 -8.5 1 98.48 189 HIS A O 1
ATOM 1508 N N . ASP A 1 190 ? 2.991 -0.827 -7.231 1 98.58 190 ASP A N 1
ATOM 1509 C CA . ASP A 1 190 ? 3.472 -1.513 -6.035 1 98.58 190 ASP A CA 1
ATOM 1510 C C . ASP A 1 190 ? 3.554 -3.02 -6.262 1 98.58 190 ASP A C 1
ATOM 1512 O O . ASP A 1 190 ? 2.663 -3.61 -6.878 1 98.58 190 ASP A O 1
ATOM 1516 N N . VAL A 1 191 ? 4.569 -3.6 -5.748 1 98.77 191 VAL A N 1
ATOM 1517 C CA . VAL A 1 191 ? 4.929 -4.963 -6.125 1 98.77 191 VAL A CA 1
ATOM 1518 C C . VAL A 1 191 ? 4.477 -5.936 -5.039 1 98.77 191 VAL A C 1
ATOM 1520 O O . VAL A 1 191 ? 4.209 -5.531 -3.905 1 98.77 191 VAL A O 1
ATOM 1523 N N . LEU A 1 192 ? 4.316 -7.152 -5.421 1 98.86 192 LEU A N 1
ATOM 1524 C CA . LEU A 1 192 ? 4.409 -8.278 -4.498 1 98.86 192 LEU A CA 1
ATOM 1525 C C . LEU A 1 192 ? 5.858 -8.722 -4.325 1 98.86 192 LEU A C 1
ATOM 1527 O O . LEU A 1 192 ? 6.521 -9.082 -5.3 1 98.86 192 LEU A O 1
ATOM 1531 N N . ASN A 1 193 ? 6.392 -8.698 -3.125 1 98.66 193 ASN A N 1
ATOM 1532 C CA . ASN A 1 193 ? 7.769 -9.104 -2.863 1 98.66 193 ASN A CA 1
ATOM 1533 C C . ASN A 1 193 ? 7.867 -10.599 -2.575 1 98.66 193 ASN A C 1
ATOM 1535 O O . ASN A 1 193 ? 7.702 -11.027 -1.431 1 98.66 193 ASN A O 1
ATOM 1539 N N . LEU A 1 194 ? 8.183 -11.327 -3.58 1 98.82 194 LEU A N 1
ATOM 1540 C CA . LEU A 1 194 ? 8.254 -12.779 -3.454 1 98.82 194 LEU A CA 1
ATOM 1541 C C . LEU A 1 194 ? 9.573 -13.206 -2.82 1 98.82 194 LEU A C 1
ATOM 1543 O O . LEU A 1 194 ? 10.621 -12.62 -3.103 1 98.82 194 LEU A O 1
ATOM 1547 N N . PHE A 1 195 ? 9.533 -14.208 -2.01 1 98.71 195 PHE A N 1
ATOM 1548 C CA . PHE A 1 195 ? 10.659 -14.847 -1.339 1 98.71 195 PHE A CA 1
ATOM 1549 C C . PHE A 1 195 ? 11.318 -13.888 -0.355 1 98.71 195 PHE A C 1
ATOM 1551 O O . PHE A 1 195 ? 12.476 -14.077 0.022 1 98.71 195 PHE A O 1
ATOM 1558 N N . GLN A 1 196 ? 10.672 -12.843 -0.049 1 98.14 196 GLN A N 1
ATOM 1559 C CA . GLN A 1 196 ? 11.169 -11.842 0.89 1 98.14 196 GLN A CA 1
ATOM 1560 C C . GLN A 1 196 ? 10.463 -11.953 2.238 1 98.14 196 GLN A C 1
ATOM 1562 O O . GLN A 1 196 ? 9.235 -12.05 2.295 1 98.14 196 GLN A O 1
ATOM 1567 N N . VAL A 1 197 ? 11.257 -11.937 3.314 1 98.02 197 VAL A N 1
ATOM 1568 C CA . VAL A 1 197 ? 10.709 -11.895 4.665 1 98.02 197 VAL A CA 1
ATOM 1569 C C . VAL A 1 197 ? 10.665 -10.452 5.161 1 98.02 197 VAL A C 1
ATOM 1571 O O . VAL A 1 197 ? 11.687 -9.76 5.167 1 98.02 197 VAL A O 1
ATOM 1574 N N . THR A 1 198 ? 9.48 -10.05 5.504 1 98.2 198 THR A N 1
ATOM 1575 C CA . THR A 1 198 ? 9.317 -8.686 5.994 1 98.2 198 THR A CA 1
ATOM 1576 C C . THR A 1 198 ? 8.369 -8.65 7.189 1 98.2 198 THR A C 1
ATOM 1578 O O . THR A 1 198 ? 7.733 -9.655 7.514 1 98.2 198 THR A O 1
ATOM 1581 N N . GLY A 1 199 ? 8.29 -7.559 7.78 1 97.66 199 GLY A N 1
ATOM 1582 C CA . GLY A 1 199 ? 7.369 -7.286 8.871 1 97.66 199 GLY A CA 1
ATOM 1583 C C . GLY A 1 199 ? 7.456 -5.861 9.384 1 97.66 199 GLY A C 1
ATOM 1584 O O . GLY A 1 199 ? 8 -4.985 8.708 1 97.66 199 GLY A O 1
ATOM 1585 N N . LEU A 1 200 ? 6.789 -5.627 10.485 1 97.31 200 LEU A N 1
ATOM 1586 C CA . LEU A 1 200 ? 6.807 -4.343 11.176 1 97.31 200 LEU A CA 1
ATOM 1587 C C . LEU A 1 200 ? 7.439 -4.477 12.557 1 97.31 200 LEU A C 1
ATOM 1589 O O . LEU A 1 200 ? 7.121 -5.408 13.302 1 97.31 200 LEU A O 1
ATOM 1593 N N . THR A 1 201 ? 8.315 -3.578 12.913 1 95.86 201 THR A N 1
ATOM 1594 C CA . THR A 1 201 ? 8.944 -3.577 14.229 1 95.86 201 THR A CA 1
ATOM 1595 C C . THR A 1 201 ? 7.945 -3.164 15.306 1 95.86 201 THR A C 1
ATOM 1597 O O . THR A 1 201 ? 6.81 -2.795 14.998 1 95.86 201 THR A O 1
ATOM 1600 N N . GLU A 1 202 ? 8.424 -3.15 16.556 1 95.15 202 GLU A N 1
ATOM 1601 C CA . GLU A 1 202 ? 7.605 -2.685 17.672 1 95.15 202 GLU A CA 1
ATOM 1602 C C . GLU A 1 202 ? 7.292 -1.197 17.545 1 95.15 202 GLU A C 1
ATOM 1604 O O . GLU A 1 202 ? 6.36 -0.697 18.179 1 95.15 202 GLU A O 1
ATOM 1609 N N . ASN A 1 203 ? 8.075 -0.467 16.776 1 94.79 203 ASN A N 1
ATOM 1610 C CA . ASN A 1 203 ? 7.837 0.947 16.509 1 94.79 203 ASN A CA 1
ATOM 1611 C C . ASN A 1 203 ? 7.098 1.152 15.19 1 94.79 203 ASN A C 1
ATOM 1613 O O . ASN A 1 203 ? 7.097 2.253 14.638 1 94.79 203 ASN A O 1
ATOM 1617 N N . ASP A 1 204 ? 6.597 0.049 14.658 1 96.02 204 ASP A N 1
ATOM 1618 C CA . ASP A 1 204 ? 5.685 0.103 13.521 1 96.02 204 ASP A CA 1
ATOM 1619 C C . ASP A 1 204 ? 6.444 0.342 12.218 1 96.02 204 ASP A C 1
ATOM 1621 O O . ASP A 1 204 ? 5.861 0.783 11.225 1 96.02 204 ASP A O 1
ATOM 1625 N N . GLN A 1 205 ? 7.777 0.083 12.232 1 95.6 205 GLN A N 1
ATOM 1626 C CA . GLN A 1 205 ? 8.619 0.344 11.07 1 95.6 205 GLN A CA 1
ATOM 1627 C C . GLN A 1 205 ? 8.817 -0.92 10.239 1 95.6 205 GLN A C 1
ATOM 1629 O O . GLN A 1 205 ? 8.962 -2.014 10.788 1 95.6 205 GLN A O 1
ATOM 1634 N N . TYR A 1 206 ? 8.862 -0.723 8.964 1 96.97 206 TYR A N 1
ATOM 1635 C CA . TYR A 1 206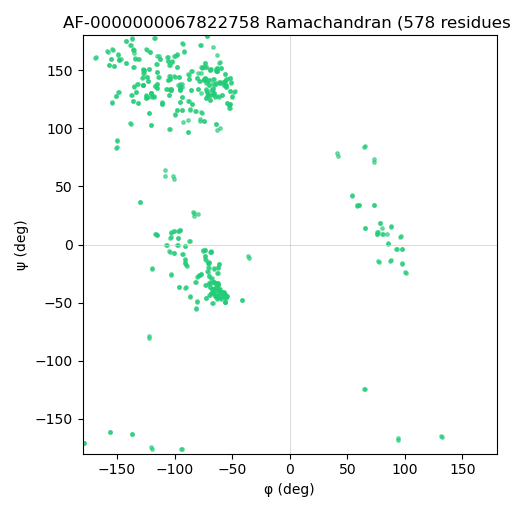 ? 9.061 -1.802 8.003 1 96.97 206 TYR A CA 1
ATOM 1636 C C . TYR A 1 206 ? 10.465 -2.384 8.12 1 96.97 206 TYR A C 1
ATOM 1638 O O . TYR A 1 206 ? 11.451 -1.644 8.142 1 96.97 206 TYR A O 1
ATOM 1646 N N . PHE A 1 207 ? 10.542 -3.74 8.163 1 96.67 207 PHE A N 1
ATOM 1647 C CA . PHE A 1 207 ? 11.857 -4.369 8.169 1 96.67 207 PHE A CA 1
ATOM 1648 C C . PHE A 1 207 ? 11.929 -5.483 7.132 1 96.67 207 PHE A C 1
ATOM 1650 O O . PHE A 1 207 ? 10.899 -5.954 6.646 1 96.67 207 PHE A O 1
ATOM 1657 N N . MET A 1 208 ? 13.116 -5.839 6.753 1 96.95 208 MET A N 1
ATOM 1658 C CA . MET A 1 208 ? 13.417 -6.933 5.833 1 96.95 208 MET A CA 1
ATOM 1659 C C . MET A 1 208 ? 14.444 -7.885 6.437 1 96.95 208 MET A C 1
ATOM 1661 O O . MET A 1 208 ? 15.372 -7.451 7.122 1 96.95 208 MET A O 1
ATOM 1665 N N . GLU A 1 209 ? 14.29 -9.118 6.171 1 96.74 209 GLU A N 1
ATOM 1666 C CA . GLU A 1 209 ? 15.221 -10.155 6.605 1 96.74 209 GLU A CA 1
ATOM 1667 C C . GLU A 1 209 ? 15.734 -10.968 5.42 1 96.74 209 GLU A C 1
ATOM 1669 O O . GLU A 1 209 ? 15.225 -10.837 4.304 1 96.74 209 GLU A O 1
ATOM 1674 N N . ALA A 1 210 ? 16.731 -11.728 5.678 1 96.72 210 ALA A N 1
ATOM 1675 C CA . ALA A 1 210 ? 17.27 -12.605 4.641 1 96.72 210 ALA A CA 1
ATOM 1676 C C . ALA A 1 210 ? 16.217 -13.6 4.162 1 96.72 210 ALA A C 1
ATOM 1678 O O . ALA A 1 210 ? 15.463 -14.152 4.968 1 96.72 210 ALA A O 1
ATOM 1679 N N . SER A 1 211 ? 16.208 -13.823 2.886 1 97.71 211 SER A N 1
ATOM 1680 C CA . SER A 1 211 ? 15.285 -14.784 2.292 1 97.71 211 SER A CA 1
ATOM 1681 C C . SER A 1 211 ? 15.608 -16.207 2.735 1 97.71 211 SER A C 1
ATOM 1683 O O . SER A 1 211 ? 16.765 -16.629 2.69 1 97.71 211 SER A O 1
ATOM 1685 N N . PRO A 1 212 ? 14.619 -16.92 3.1 1 97.53 212 PRO A N 1
ATOM 1686 C CA . PRO A 1 212 ? 14.843 -18.315 3.487 1 97.53 212 PRO A CA 1
ATOM 1687 C C . PRO A 1 212 ? 14.803 -19.271 2.297 1 97.53 212 PRO A C 1
ATOM 1689 O O . PRO A 1 212 ? 14.841 -20.49 2.479 1 97.53 212 PRO A O 1
ATOM 1692 N N . ALA A 1 213 ? 14.639 -18.775 1.092 1 97.95 213 ALA A N 1
ATOM 1693 C CA . ALA A 1 213 ? 14.531 -19.62 -0.095 1 97.95 213 ALA A CA 1
ATOM 1694 C C . ALA A 1 213 ? 15.784 -20.471 -0.278 1 97.95 213 ALA A C 1
ATOM 1696 O O . ALA A 1 213 ? 16.86 -20.118 0.211 1 97.95 213 ALA A O 1
ATOM 1697 N N . GLU A 1 214 ? 15.612 -21.595 -0.887 1 97.68 214 GLU A N 1
ATOM 1698 C CA . GLU A 1 214 ? 16.669 -22.522 -1.283 1 97.68 214 GLU A CA 1
ATOM 1699 C C . GLU A 1 214 ? 16.655 -22.763 -2.789 1 97.68 214 GLU A C 1
ATOM 1701 O O . GLU A 1 214 ? 15.723 -22.348 -3.481 1 97.68 214 GLU A O 1
ATOM 1706 N N . PRO A 1 215 ? 17.79 -23.372 -3.262 1 98.34 215 PRO A N 1
ATOM 1707 C CA . PRO A 1 215 ? 17.73 -23.701 -4.688 1 98.34 215 PRO A CA 1
ATOM 1708 C C . PRO A 1 215 ? 16.475 -24.487 -5.059 1 98.34 215 PRO A C 1
ATOM 1710 O O . PRO A 1 215 ? 16.203 -25.538 -4.472 1 98.34 215 PRO A O 1
ATOM 1713 N N . GLY A 1 216 ? 15.705 -23.949 -5.939 1 97.96 216 GLY A N 1
ATOM 1714 C CA . GLY A 1 216 ? 14.517 -24.648 -6.401 1 97.96 216 GLY A CA 1
ATOM 1715 C C . GLY A 1 216 ? 13.251 -24.207 -5.69 1 97.96 216 GLY A C 1
ATOM 1716 O O . GLY A 1 216 ? 12.157 -24.673 -6.013 1 97.96 216 GLY A O 1
ATOM 1717 N N . SER A 1 217 ? 13.388 -23.317 -4.692 1 98.61 217 SER A N 1
ATOM 1718 C CA . SER A 1 217 ? 12.178 -22.77 -4.087 1 98.61 217 SER A CA 1
ATOM 1719 C C . SER A 1 217 ? 11.285 -22.111 -5.133 1 98.61 217 SER A C 1
ATOM 1721 O O . SER A 1 217 ? 11.779 -21.547 -6.111 1 98.61 217 SER A O 1
ATOM 1723 N N . TYR A 1 218 ? 9.915 -22.19 -4.918 1 98.81 218 TYR A N 1
ATOM 1724 C CA . TYR A 1 218 ? 9.03 -21.668 -5.953 1 98.81 218 TYR A CA 1
ATOM 1725 C C . TYR A 1 218 ? 7.692 -21.24 -5.362 1 98.81 218 TYR A C 1
ATOM 1727 O O . TYR A 1 218 ? 7.401 -21.526 -4.198 1 98.81 218 TYR A O 1
ATOM 1735 N N . ILE A 1 219 ? 6.954 -20.558 -6.132 1 98.84 219 ILE A N 1
ATOM 1736 C CA . ILE A 1 219 ? 5.544 -20.243 -5.927 1 98.84 219 ILE A CA 1
ATOM 1737 C C . ILE A 1 219 ? 4.786 -20.391 -7.244 1 98.84 219 ILE A C 1
ATOM 1739 O O . ILE A 1 219 ? 5.235 -19.903 -8.284 1 98.84 219 ILE A O 1
ATOM 1743 N N . ASP A 1 220 ? 3.666 -21.154 -7.241 1 98.92 220 ASP A N 1
ATOM 1744 C CA . ASP A 1 220 ? 2.82 -21.364 -8.412 1 98.92 220 ASP A CA 1
ATOM 1745 C C . ASP A 1 220 ? 1.55 -20.52 -8.332 1 98.92 220 ASP A C 1
ATOM 1747 O O . ASP A 1 220 ? 0.868 -20.511 -7.305 1 98.92 220 ASP A O 1
ATOM 1751 N N . LEU A 1 221 ? 1.257 -19.891 -9.424 1 98.95 221 LEU A N 1
ATOM 1752 C CA . LEU A 1 221 ? 0.034 -19.102 -9.528 1 98.95 221 LEU A CA 1
ATOM 1753 C C . LEU A 1 221 ? -0.773 -19.511 -10.756 1 98.95 221 LEU A C 1
ATOM 1755 O O . LEU A 1 221 ? -0.206 -19.768 -11.82 1 98.95 221 LEU A O 1
ATOM 1759 N N . PHE A 1 222 ? -2.058 -19.61 -10.571 1 98.92 222 PHE A N 1
ATOM 1760 C CA . PHE A 1 222 ? -2.989 -19.838 -11.67 1 98.92 222 PHE A CA 1
ATOM 1761 C C . PHE A 1 222 ? -3.433 -18.516 -12.286 1 98.92 222 PHE A C 1
ATOM 1763 O O . PHE A 1 222 ? -3.931 -17.634 -11.584 1 98.92 222 PHE A O 1
ATOM 1770 N N . ALA A 1 223 ? -3.24 -18.335 -13.596 1 98.93 223 ALA A N 1
ATOM 1771 C CA . ALA A 1 223 ? -3.647 -17.117 -14.293 1 98.93 223 ALA A CA 1
ATOM 1772 C C . ALA A 1 223 ? -5.154 -17.101 -14.534 1 98.93 223 ALA A C 1
ATOM 1774 O O . ALA A 1 223 ? -5.669 -17.88 -15.34 1 98.93 223 ALA A O 1
ATOM 1775 N N . GLU A 1 224 ? -5.828 -16.201 -13.911 1 98.57 224 GLU A N 1
ATOM 1776 C CA . GLU A 1 224 ? -7.281 -16.111 -14.02 1 98.57 224 GLU A CA 1
ATOM 1777 C C . GLU A 1 224 ? -7.697 -15.467 -15.339 1 98.57 224 GLU A C 1
ATOM 1779 O O . GLU A 1 224 ? -8.832 -15.637 -15.789 1 98.57 224 GLU A O 1
ATOM 1784 N N . THR A 1 225 ? -6.891 -14.672 -15.936 1 98.51 225 THR A N 1
ATOM 1785 C CA . THR A 1 225 ? -7.035 -13.974 -17.209 1 98.51 225 THR A CA 1
ATOM 1786 C C . THR A 1 225 ? -5.704 -13.93 -17.955 1 98.51 225 THR A C 1
ATOM 1788 O O . THR A 1 225 ? -4.698 -14.452 -17.471 1 98.51 225 THR A O 1
ATOM 1791 N N . ASP A 1 226 ? -5.716 -13.38 -19.234 1 98.86 226 ASP A N 1
ATOM 1792 C CA . ASP A 1 226 ? -4.449 -13.147 -19.92 1 98.86 226 ASP A CA 1
ATOM 1793 C C . ASP A 1 226 ? -3.632 -12.068 -19.214 1 98.86 226 ASP A C 1
ATOM 1795 O O . ASP A 1 226 ? -4.119 -10.957 -18.994 1 98.86 226 ASP A O 1
ATOM 1799 N N . LEU A 1 227 ? -2.345 -12.437 -18.959 1 98.94 227 LEU A N 1
ATOM 1800 C CA . LEU A 1 227 ? -1.57 -11.547 -18.102 1 98.94 227 LEU A CA 1
ATOM 1801 C C . LEU A 1 227 ? -0.257 -11.156 -18.771 1 98.94 227 LEU A C 1
ATOM 1803 O O . LEU A 1 227 ? 0.282 -11.913 -19.582 1 98.94 227 LEU A O 1
ATOM 1807 N N . LEU A 1 228 ? 0.175 -9.961 -18.488 1 98.97 228 LEU A N 1
ATOM 1808 C CA . LEU A 1 228 ? 1.591 -9.613 -18.545 1 98.97 228 LEU A CA 1
ATOM 1809 C C . LEU A 1 228 ? 2.222 -9.675 -17.158 1 98.97 228 LEU A C 1
ATOM 1811 O O . LEU A 1 228 ? 1.797 -8.962 -16.246 1 98.97 228 LEU A O 1
ATOM 1815 N N . VAL A 1 229 ? 3.166 -10.585 -16.994 1 98.97 229 VAL A N 1
ATOM 1816 C CA . VAL A 1 229 ? 3.836 -10.778 -15.712 1 98.97 229 VAL A CA 1
ATOM 1817 C C . VAL A 1 229 ? 5.286 -10.31 -15.811 1 98.97 229 VAL A C 1
ATOM 1819 O O . VAL A 1 229 ? 6.038 -10.776 -16.67 1 98.97 229 VAL A O 1
ATOM 1822 N N . ALA A 1 230 ? 5.667 -9.347 -14.992 1 98.96 230 ALA A N 1
ATOM 1823 C CA . ALA A 1 230 ? 7.049 -8.878 -14.944 1 98.96 230 ALA A CA 1
ATOM 1824 C C . ALA A 1 230 ? 7.671 -9.14 -13.575 1 98.96 230 ALA A C 1
ATOM 1826 O O . ALA A 1 230 ? 7.022 -8.946 -12.544 1 98.96 230 ALA A O 1
ATOM 1827 N N . ILE A 1 231 ? 8.909 -9.616 -13.579 1 98.94 231 ILE A N 1
ATOM 1828 C CA . ILE A 1 231 ? 9.623 -9.843 -12.327 1 98.94 231 ILE A CA 1
ATOM 1829 C C . ILE A 1 231 ? 10.978 -9.14 -12.37 1 98.94 231 ILE A C 1
ATOM 1831 O O . ILE A 1 231 ? 11.535 -8.919 -13.448 1 98.94 231 ILE A O 1
ATOM 1835 N N . SER A 1 232 ? 11.429 -8.753 -11.267 1 98.87 232 SER A N 1
ATOM 1836 C CA . SER A 1 232 ? 12.762 -8.191 -11.081 1 98.87 232 SER A CA 1
ATOM 1837 C C . SER A 1 232 ? 13.557 -8.982 -10.048 1 98.87 232 SER A C 1
ATOM 1839 O O . SER A 1 232 ? 13.071 -9.238 -8.945 1 98.87 232 SER A O 1
ATOM 1841 N N . ALA A 1 233 ? 14.727 -9.408 -10.424 1 98.68 233 ALA A N 1
ATOM 1842 C CA . ALA A 1 233 ? 15.68 -9.906 -9.435 1 98.68 233 ALA A CA 1
ATOM 1843 C C . ALA A 1 233 ? 16.292 -8.759 -8.636 1 98.68 233 ALA A C 1
ATOM 1845 O O . ALA A 1 233 ? 17.147 -8.029 -9.141 1 98.68 233 ALA A O 1
ATOM 1846 N N . CYS A 1 234 ? 15.906 -8.627 -7.472 1 97.43 234 CYS A N 1
ATOM 1847 C CA . CYS A 1 234 ? 16.246 -7.48 -6.636 1 97.43 234 CYS A CA 1
ATOM 1848 C C . CYS A 1 234 ? 17.756 -7.33 -6.503 1 97.43 234 CYS A C 1
ATOM 1850 O O . CYS A 1 234 ? 18.465 -8.314 -6.284 1 97.43 234 CYS A O 1
ATOM 1852 N N . PRO A 1 235 ? 18.277 -6.141 -6.535 1 95.38 235 PRO A N 1
ATOM 1853 C CA . PRO A 1 235 ? 19.718 -5.934 -6.368 1 95.38 235 PRO A CA 1
ATOM 1854 C C . PRO A 1 235 ? 20.19 -6.197 -4.939 1 95.38 235 PRO A C 1
ATOM 1856 O O . PRO A 1 235 ? 21.394 -6.294 -4.691 1 95.38 235 PRO A O 1
ATOM 1859 N N . GLY A 1 236 ? 19.222 -6.243 -4.048 1 94.72 236 GLY A N 1
ATOM 1860 C CA . GLY A 1 236 ? 19.565 -6.606 -2.683 1 94.72 236 GLY A CA 1
ATOM 1861 C C . GLY A 1 236 ? 19.837 -8.088 -2.509 1 94.72 236 GLY A C 1
ATOM 1862 O O . GLY A 1 236 ? 20.216 -8.532 -1.423 1 94.72 236 GLY A O 1
ATOM 1863 N N . GLY A 1 237 ? 19.617 -8.891 -3.61 1 96.72 237 GLY A N 1
ATOM 1864 C CA . GLY A 1 237 ? 19.868 -10.322 -3.551 1 96.72 237 GLY A CA 1
ATOM 1865 C C . GLY A 1 237 ? 18.952 -11.049 -2.585 1 96.72 237 GLY A C 1
ATOM 1866 O O . GLY A 1 237 ? 17.727 -10.956 -2.694 1 96.72 237 GLY A O 1
ATOM 1867 N N . ASP A 1 238 ? 19.605 -11.758 -1.648 1 96.79 238 ASP A N 1
ATOM 1868 C CA . ASP A 1 238 ? 18.848 -12.487 -0.635 1 96.79 238 ASP A CA 1
ATOM 1869 C C . ASP A 1 238 ? 18.621 -11.627 0.606 1 96.79 238 ASP A C 1
ATOM 1871 O O . ASP A 1 238 ? 18.067 -12.098 1.602 1 96.79 238 ASP A O 1
ATOM 1875 N N . LEU A 1 239 ? 19.127 -10.405 0.652 1 95.23 239 LEU A N 1
ATOM 1876 C CA . LEU A 1 239 ? 18.967 -9.365 1.663 1 95.23 239 LEU A CA 1
ATOM 1877 C C . LEU A 1 239 ? 19.816 -9.668 2.893 1 95.23 239 LEU A C 1
ATOM 1879 O O . LEU A 1 239 ? 19.662 -9.024 3.933 1 95.23 239 LEU A O 1
ATOM 1883 N N . SER A 1 240 ? 20.689 -10.622 2.835 1 93.63 240 SER A N 1
ATOM 1884 C CA . SER A 1 240 ? 21.559 -10.928 3.965 1 93.63 240 SER A CA 1
ATOM 1885 C C . SER A 1 240 ? 22.596 -9.831 4.178 1 93.63 240 SER A C 1
ATOM 1887 O O . SER A 1 240 ? 23.051 -9.608 5.303 1 93.63 240 SER A O 1
ATOM 1889 N N . ASN A 1 241 ? 22.938 -9.135 3.115 1 90.62 241 ASN A N 1
ATOM 1890 C CA . ASN A 1 241 ? 23.919 -8.056 3.172 1 90.62 241 ASN A CA 1
ATOM 1891 C C . ASN A 1 241 ? 23.395 -6.786 2.507 1 90.62 241 ASN A C 1
ATOM 1893 O O . ASN A 1 241 ? 24.156 -6.054 1.871 1 90.62 241 ASN A O 1
ATOM 1897 N N . TRP A 1 242 ? 22.222 -6.544 2.649 1 85.04 242 TRP A N 1
ATOM 1898 C CA . TRP A 1 242 ? 21.593 -5.441 1.931 1 85.04 242 TRP A CA 1
ATOM 1899 C C . TRP A 1 242 ? 21.904 -4.107 2.603 1 85.04 242 TRP A C 1
ATOM 1901 O O . TRP A 1 242 ? 21.975 -4.025 3.831 1 85.04 242 TRP A O 1
ATOM 1911 N N . ASP A 1 243 ? 22.129 -3.129 1.744 1 82.23 243 ASP A N 1
ATOM 1912 C CA . ASP A 1 243 ? 22.311 -1.758 2.212 1 82.23 243 ASP A CA 1
ATOM 1913 C C . ASP A 1 243 ? 22.022 -0.755 1.097 1 82.23 243 ASP A C 1
ATOM 1915 O O . ASP A 1 243 ? 21.833 -1.14 -0.058 1 82.23 243 ASP A O 1
ATOM 1919 N N . TRP A 1 244 ? 21.877 0.458 1.501 1 82.48 244 TRP A N 1
ATOM 1920 C CA . TRP A 1 244 ? 21.745 1.538 0.528 1 82.48 244 TRP A CA 1
ATOM 1921 C C . TRP A 1 244 ? 23.114 2.074 0.122 1 82.48 244 TRP A C 1
ATOM 1923 O O . TRP A 1 244 ? 24.005 2.218 0.961 1 82.48 244 TRP A O 1
ATOM 1933 N N . GLY A 1 245 ? 23.33 2.507 -1.102 1 74.75 245 GLY A N 1
ATOM 1934 C CA . GLY A 1 245 ? 24.567 3.121 -1.556 1 74.75 245 GLY A CA 1
ATOM 1935 C C . GLY A 1 245 ? 25.701 2.126 -1.72 1 74.75 245 GLY A C 1
ATOM 1936 O O . GLY A 1 245 ? 26.692 2.18 -0.988 1 74.75 245 GLY A O 1
ATOM 1937 N N . GLU A 1 246 ? 25.689 1.351 -2.655 1 69.33 246 GLU A N 1
ATOM 1938 C CA . GLU A 1 246 ? 26.789 0.436 -2.945 1 69.33 246 GLU A CA 1
ATOM 1939 C C . GLU A 1 246 ? 28.065 1.198 -3.293 1 69.33 246 GLU A C 1
ATOM 1941 O O . GLU A 1 246 ? 28.096 1.956 -4.265 1 69.33 246 GLU A O 1
ATOM 1946 N N . LYS A 1 247 ? 28.911 1.293 -2.231 1 64.49 247 LYS A N 1
ATOM 1947 C CA . LYS A 1 247 ? 30.189 1.957 -2.471 1 64.49 247 LYS A CA 1
ATOM 1948 C C . LYS A 1 247 ? 31.023 1.19 -3.493 1 64.49 247 LYS A C 1
ATOM 1950 O O . LYS A 1 247 ? 30.899 -0.031 -3.614 1 64.49 247 LYS A O 1
ATOM 1955 N N . GLU A 1 248 ? 31.785 2.016 -4.171 1 65.29 248 GLU A N 1
ATOM 1956 C CA . GLU A 1 248 ? 32.693 1.42 -5.147 1 65.29 248 GLU A CA 1
ATOM 1957 C C . GLU A 1 248 ? 33.571 0.352 -4.501 1 65.29 248 GLU A C 1
ATOM 1959 O O . GLU A 1 248 ? 34.165 0.584 -3.446 1 65.29 248 GLU A O 1
ATOM 1964 N N . GLY A 1 249 ? 33.459 -0.805 -5.041 1 69.11 249 GLY A N 1
ATOM 1965 C CA . GLY A 1 249 ? 34.297 -1.889 -4.554 1 69.11 249 GLY A CA 1
ATOM 1966 C C . GLY A 1 249 ? 33.57 -2.825 -3.607 1 69.11 249 GLY A C 1
ATOM 1967 O O . GLY A 1 249 ? 33.98 -3.973 -3.423 1 69.11 249 GLY A O 1
ATOM 1968 N N . ASP A 1 250 ? 32.56 -2.339 -3.004 1 70.57 250 ASP A N 1
ATOM 1969 C CA . ASP A 1 250 ? 31.766 -3.198 -2.13 1 70.57 250 ASP A CA 1
ATOM 1970 C C . ASP A 1 250 ? 30.83 -4.091 -2.941 1 70.57 250 ASP A C 1
ATOM 1972 O O . ASP A 1 250 ? 29.903 -3.601 -3.59 1 70.57 250 ASP A O 1
ATOM 1976 N N . THR A 1 251 ? 31.244 -5.388 -2.977 1 78.26 251 THR A N 1
ATOM 1977 C CA . THR A 1 251 ? 30.484 -6.307 -3.818 1 78.26 251 THR A CA 1
ATOM 1978 C C . THR A 1 251 ? 29.574 -7.19 -2.969 1 78.26 251 THR A C 1
ATOM 1980 O O . THR A 1 251 ? 28.936 -8.11 -3.484 1 78.26 251 THR A O 1
ATOM 1983 N N . LYS A 1 252 ? 29.553 -6.894 -1.769 1 81.14 252 LYS A N 1
ATOM 1984 C CA . LYS A 1 252 ? 28.87 -7.811 -0.861 1 81.14 252 LYS A CA 1
ATOM 1985 C C . LYS A 1 252 ? 27.422 -8.033 -1.291 1 81.14 252 LYS A C 1
ATOM 1987 O O . LYS A 1 252 ? 26.928 -9.162 -1.266 1 81.14 252 LYS A O 1
ATOM 1992 N N . MET A 1 253 ? 26.744 -7.026 -1.666 1 86.9 253 MET A N 1
ATOM 1993 C CA . MET A 1 253 ? 25.355 -7.163 -2.093 1 86.9 253 MET A CA 1
ATOM 1994 C C . MET A 1 253 ? 25.266 -7.887 -3.432 1 86.9 253 MET A C 1
ATOM 1996 O O . MET A 1 253 ? 24.473 -8.818 -3.588 1 86.9 253 MET A O 1
ATOM 2000 N N . LYS A 1 254 ? 26.102 -7.531 -4.305 1 88.91 254 LYS A N 1
ATOM 2001 C CA . LYS A 1 254 ? 26.111 -8.126 -5.639 1 88.91 254 LYS A CA 1
ATOM 2002 C C . LYS A 1 254 ? 26.415 -9.62 -5.572 1 88.91 254 LYS A C 1
ATOM 2004 O O . LYS A 1 254 ? 25.868 -10.405 -6.349 1 88.91 254 LYS A O 1
ATOM 2009 N N . ASP A 1 255 ? 27.238 -9.98 -4.611 1 91.65 255 ASP A N 1
ATOM 2010 C CA . ASP A 1 255 ? 27.657 -11.371 -4.464 1 91.65 255 ASP A CA 1
ATOM 2011 C C . ASP A 1 255 ? 26.501 -12.245 -3.982 1 91.65 255 ASP A C 1
ATOM 2013 O O . ASP A 1 255 ? 26.555 -13.471 -4.094 1 91.65 255 ASP A O 1
ATOM 2017 N N . ASN A 1 256 ? 25.502 -11.606 -3.505 1 94.01 256 ASN A N 1
ATOM 2018 C CA . ASN A 1 256 ? 24.355 -12.349 -2.994 1 94.01 256 ASN A CA 1
ATOM 2019 C C . ASN A 1 256 ? 23.188 -12.323 -3.977 1 94.01 256 ASN A C 1
ATOM 2021 O O . ASN A 1 256 ? 22.073 -12.721 -3.634 1 94.01 256 ASN A O 1
ATOM 2025 N N . CYS A 1 257 ? 23.457 -11.871 -5.129 1 96.8 257 CYS A N 1
ATOM 2026 C CA . CYS A 1 257 ? 22.413 -11.799 -6.145 1 96.8 257 CYS A CA 1
ATOM 2027 C C . CYS A 1 257 ? 22.437 -13.032 -7.04 1 96.8 257 CYS A C 1
ATOM 2029 O O . CYS A 1 257 ? 23.509 -13.528 -7.393 1 96.8 257 CYS A O 1
ATOM 2031 N N . ARG A 1 258 ? 21.313 -13.51 -7.333 1 98.24 258 ARG A N 1
ATOM 2032 C CA . ARG A 1 258 ? 21.149 -14.691 -8.173 1 98.24 258 ARG A CA 1
ATOM 2033 C C . ARG A 1 258 ? 20.033 -14.488 -9.193 1 98.24 258 ARG A C 1
ATOM 2035 O O . ARG A 1 258 ? 19.272 -13.522 -9.103 1 98.24 258 ARG A O 1
ATOM 2042 N N . ALA A 1 259 ? 20.014 -15.382 -10.101 1 98.62 259 ALA A N 1
ATOM 2043 C CA . ALA A 1 259 ? 18.965 -15.355 -11.117 1 98.62 259 ALA A CA 1
ATOM 2044 C C . ALA A 1 259 ? 17.626 -15.802 -10.536 1 98.62 259 ALA A C 1
ATOM 2046 O O . ALA A 1 259 ? 17.585 -16.483 -9.508 1 98.62 259 ALA A O 1
ATOM 2047 N N . LEU A 1 260 ? 16.599 -15.356 -11.177 1 98.86 260 LEU A N 1
ATOM 2048 C CA . LEU A 1 260 ? 15.248 -15.87 -10.981 1 98.86 260 LEU A CA 1
ATOM 2049 C C . LEU A 1 260 ? 14.757 -16.597 -12.228 1 98.86 260 LEU A C 1
ATOM 2051 O O . LEU A 1 260 ? 15.33 -16.442 -13.309 1 98.86 260 LEU A O 1
ATOM 2055 N N . GLY A 1 261 ? 13.81 -17.403 -12.032 1 98.81 261 GLY A N 1
ATOM 2056 C CA . GLY A 1 261 ? 13.176 -18.044 -13.172 1 98.81 261 GLY A CA 1
ATOM 2057 C C . GLY A 1 261 ? 11.67 -17.866 -13.196 1 98.81 261 GLY A C 1
ATOM 2058 O O . GLY A 1 261 ? 11.041 -17.718 -12.146 1 98.81 261 GLY A O 1
ATOM 2059 N N . LEU A 1 262 ? 11.089 -17.843 -14.366 1 98.9 262 LEU A N 1
ATOM 2060 C CA . LEU A 1 262 ? 9.653 -17.831 -14.626 1 98.9 262 LEU A CA 1
ATOM 2061 C C . LEU A 1 262 ? 9.281 -18.875 -15.673 1 98.9 262 LEU A C 1
ATOM 2063 O O . LEU A 1 262 ? 9.829 -18.875 -16.778 1 98.9 262 LEU A O 1
ATOM 2067 N N . GLU A 1 263 ? 8.432 -19.748 -15.29 1 98.93 263 GLU A N 1
ATOM 2068 C CA . GLU A 1 263 ? 7.929 -20.781 -16.19 1 98.93 263 GLU A CA 1
ATOM 2069 C C . GLU A 1 263 ? 6.431 -20.618 -16.435 1 98.93 263 GLU A C 1
ATOM 2071 O O . GLU A 1 263 ? 5.693 -20.196 -15.543 1 98.93 263 GLU A O 1
ATOM 2076 N N . VAL A 1 264 ? 6.022 -20.991 -17.587 1 98.93 264 VAL A N 1
ATOM 2077 C CA . VAL A 1 264 ? 4.604 -21.026 -17.93 1 98.93 264 VAL A CA 1
ATOM 2078 C C . VAL A 1 264 ? 4.199 -22.447 -18.314 1 98.93 264 VAL A C 1
ATOM 2080 O O . VAL A 1 264 ? 4.872 -23.094 -19.121 1 98.93 264 VAL A O 1
ATOM 2083 N N . TRP A 1 265 ? 3.114 -22.873 -17.693 1 98.82 265 TRP A N 1
ATOM 2084 C CA . TRP A 1 265 ? 2.622 -24.233 -17.884 1 98.82 265 TRP A CA 1
ATOM 2085 C C . TRP A 1 265 ? 1.172 -24.227 -18.359 1 98.82 265 TRP A C 1
ATOM 2087 O O . TRP A 1 265 ? 0.369 -23.407 -17.908 1 98.82 265 TRP A O 1
ATOM 2097 N N . THR A 1 266 ? 0.862 -25.199 -19.234 1 98.51 266 THR A N 1
ATOM 2098 C CA . THR A 1 266 ? -0.525 -25.436 -19.618 1 98.51 266 THR A CA 1
ATOM 2099 C C . THR A 1 266 ? -1.072 -26.683 -18.928 1 98.51 266 THR A C 1
ATOM 2101 O O . THR A 1 266 ? -0.348 -27.663 -18.74 1 98.51 266 THR A O 1
ATOM 2104 N N . LEU A 1 267 ? -2.313 -26.619 -18.55 1 98.33 267 LEU A N 1
ATOM 2105 C CA . LEU A 1 267 ? -2.959 -27.746 -17.887 1 98.33 267 LEU A CA 1
ATOM 2106 C C . LEU A 1 267 ? -3.239 -28.871 -18.878 1 98.33 267 LEU A C 1
ATOM 2108 O O . LEU A 1 267 ? -3.718 -28.623 -19.987 1 98.33 267 LEU A O 1
ATOM 2112 N N . ASN A 1 268 ? -2.852 -30.032 -18.373 1 97.49 268 ASN A N 1
ATOM 2113 C CA . ASN A 1 268 ? -3.314 -31.197 -19.121 1 97.49 268 ASN A CA 1
ATOM 2114 C C . ASN A 1 268 ? -4.798 -31.462 -18.886 1 97.49 268 ASN A C 1
ATOM 2116 O O . ASN A 1 268 ? -5.295 -31.291 -17.771 1 97.49 268 ASN A O 1
ATOM 2120 N N . ASN A 1 269 ? -5.598 -31.859 -19.842 1 95.59 269 ASN A N 1
ATOM 2121 C CA . ASN A 1 269 ? -7.028 -32.114 -19.709 1 95.59 269 ASN A CA 1
ATOM 2122 C C . ASN A 1 269 ? -7.762 -30.908 -19.128 1 95.59 269 ASN A C 1
ATOM 2124 O O . ASN A 1 269 ? -8.508 -31.038 -18.157 1 95.59 269 ASN A O 1
ATOM 2128 N N . GLU A 1 270 ? -7.4 -29.755 -19.599 1 97.2 270 GLU A N 1
ATOM 2129 C CA . GLU A 1 270 ? -7.883 -28.462 -19.125 1 97.2 270 GLU A CA 1
ATOM 2130 C C . GLU A 1 270 ? -9.384 -28.498 -18.854 1 97.2 270 GLU A C 1
ATOM 2132 O O . GLU A 1 270 ? -9.84 -28.064 -17.795 1 97.2 270 GLU A O 1
ATOM 2137 N N . GLU A 1 271 ? -10.184 -29.041 -19.803 1 96.81 271 GLU A N 1
ATOM 2138 C CA . GLU A 1 271 ? -11.64 -29.042 -19.693 1 96.81 271 GLU A CA 1
ATOM 2139 C C . GLU A 1 271 ? -12.099 -29.787 -18.443 1 96.81 271 GLU A C 1
ATOM 2141 O O . GLU A 1 271 ? -13.002 -29.332 -17.739 1 96.81 271 GLU A O 1
ATOM 2146 N N . GLU A 1 272 ? -11.479 -30.885 -18.186 1 97.38 272 GLU A N 1
ATOM 2147 C CA . GLU A 1 272 ? -11.85 -31.689 -17.025 1 97.38 272 GLU A CA 1
ATOM 2148 C C . GLU A 1 272 ? -11.385 -31.033 -15.728 1 97.38 272 GLU A C 1
ATOM 2150 O O . GLU A 1 272 ? -12.131 -30.985 -14.748 1 97.38 272 GLU A O 1
ATOM 2155 N N . VAL A 1 273 ? -10.141 -30.589 -15.751 1 97.74 273 VAL A N 1
ATOM 2156 C CA . VAL A 1 273 ? -9.542 -29.994 -14.561 1 97.74 273 VAL A CA 1
ATOM 2157 C C . VAL A 1 273 ? -10.317 -28.739 -14.165 1 97.74 273 VAL A C 1
ATOM 2159 O O . VAL A 1 273 ? -10.522 -28.478 -12.977 1 97.74 273 VAL A O 1
ATOM 2162 N N . LEU A 1 274 ? -10.816 -28.004 -15.16 1 98.14 274 LEU A N 1
ATOM 2163 C CA . LEU A 1 274 ? -11.429 -26.706 -14.904 1 98.14 274 LEU A CA 1
ATOM 2164 C C . LEU A 1 274 ? -12.95 -26.814 -14.897 1 98.14 274 LEU A C 1
ATOM 2166 O O . LEU A 1 274 ? -13.649 -25.814 -15.077 1 98.14 274 LEU A O 1
ATOM 2170 N N . LYS A 1 275 ? -13.386 -28.04 -14.867 1 96.71 275 LYS A N 1
ATOM 2171 C CA . LYS A 1 275 ? -14.833 -28.18 -14.735 1 96.71 275 LYS A CA 1
ATOM 2172 C C . LYS A 1 275 ? -15.357 -27.377 -13.548 1 96.71 275 LYS A C 1
ATOM 2174 O O . LYS A 1 275 ? -14.894 -27.554 -12.419 1 96.71 275 LYS A O 1
ATOM 2179 N N . GLY A 1 276 ? -16.235 -26.437 -13.779 1 93.62 276 GLY A N 1
ATOM 2180 C CA . GLY A 1 276 ? -16.812 -25.618 -12.724 1 93.62 276 GLY A CA 1
ATOM 2181 C C . GLY A 1 276 ? -16.125 -24.275 -12.567 1 93.62 276 GLY A C 1
ATOM 2182 O O . GLY A 1 276 ? -16.618 -23.399 -11.854 1 93.62 276 GLY A O 1
ATOM 2183 N N . TRP A 1 277 ? -14.949 -24.197 -13.135 1 95.7 277 TRP A N 1
ATOM 2184 C CA . TRP A 1 277 ? -14.243 -22.922 -13.079 1 95.7 277 TRP A CA 1
ATOM 2185 C C . TRP A 1 277 ? -14.898 -21.896 -13.997 1 95.7 277 TRP A C 1
ATOM 2187 O O . TRP A 1 277 ? -15.316 -22.226 -15.109 1 95.7 277 TRP A O 1
ATOM 2197 N N . LYS A 1 278 ? -15.006 -20.71 -13.592 1 94.25 278 LYS A N 1
ATOM 2198 C CA . LYS A 1 278 ? -15.454 -19.581 -14.401 1 94.25 278 LYS A CA 1
ATOM 2199 C C . LYS A 1 278 ? -14.46 -18.425 -14.332 1 94.25 278 LYS A C 1
ATOM 2201 O O . LYS A 1 278 ? -13.912 -18.134 -13.267 1 94.25 278 LYS A O 1
ATOM 2206 N N . ALA A 1 279 ? -14.227 -17.852 -15.462 1 95.38 279 ALA A N 1
ATOM 2207 C CA . ALA A 1 279 ? -13.378 -16.663 -15.494 1 95.38 279 ALA A CA 1
ATOM 2208 C C . ALA A 1 279 ? -13.929 -15.571 -14.582 1 95.38 279 ALA A C 1
ATOM 2210 O O . ALA A 1 279 ? -15.142 -15.355 -14.525 1 95.38 279 ALA A O 1
ATOM 2211 N N . PRO A 1 280 ? -13.01 -14.948 -13.859 1 95.22 280 PRO A N 1
ATOM 2212 C CA . PRO A 1 280 ? -13.509 -13.882 -12.987 1 95.22 280 PRO A CA 1
ATOM 2213 C C . PRO A 1 280 ? -14.111 -12.715 -13.767 1 95.22 280 PRO A C 1
ATOM 2215 O O . PRO A 1 280 ? -13.59 -12.337 -14.82 1 95.22 280 PRO A O 1
ATOM 2218 N N . GLU A 1 281 ? -15.15 -12.251 -13.296 1 93.14 281 GLU A N 1
ATOM 2219 C CA . GLU A 1 281 ? -15.806 -11.074 -13.858 1 93.14 281 GLU A CA 1
ATOM 2220 C C . GLU A 1 281 ? -15.466 -9.819 -13.059 1 93.14 281 GLU A C 1
ATOM 2222 O O . GLU A 1 281 ? -14.999 -9.908 -11.922 1 93.14 281 GLU A O 1
ATOM 2227 N N . PHE A 1 282 ? -15.714 -8.707 -13.721 1 92.65 282 PHE A N 1
ATOM 2228 C CA . PHE A 1 282 ? -15.582 -7.452 -12.991 1 92.65 282 PHE A CA 1
ATOM 2229 C C . PHE A 1 282 ? -16.608 -7.368 -11.867 1 92.65 282 PHE A C 1
ATOM 2231 O O . PHE A 1 282 ? -17.669 -7.992 -11.94 1 92.65 282 PHE A O 1
ATOM 2238 N N . ALA A 1 283 ? -16.173 -6.61 -10.8 1 86.94 283 ALA A N 1
ATOM 2239 C CA . ALA A 1 283 ? -17.191 -6.315 -9.795 1 86.94 283 ALA A CA 1
ATOM 2240 C C . ALA A 1 283 ? -18.438 -5.715 -10.438 1 86.94 283 ALA A C 1
ATOM 2242 O O . ALA A 1 283 ? -18.34 -4.821 -11.281 1 86.94 283 ALA A O 1
ATOM 2243 N N . PRO A 1 284 ? -19.565 -6.184 -10.129 1 86.13 284 PRO A N 1
ATOM 2244 C CA . PRO A 1 284 ? -20.778 -5.807 -10.859 1 86.13 284 PRO A CA 1
ATOM 2245 C C . PRO A 1 284 ? -21.384 -4.498 -10.358 1 86.13 284 PRO A C 1
ATOM 2247 O O . PRO A 1 284 ? -22.609 -4.349 -10.336 1 86.13 284 PRO A O 1
ATOM 2250 N N . TYR A 1 285 ? -20.583 -3.676 -9.851 1 89.6 285 TYR A N 1
ATOM 2251 C CA . TYR A 1 285 ? -21.032 -2.332 -9.502 1 89.6 285 TYR A CA 1
ATOM 2252 C C . TYR A 1 285 ? -21.317 -1.511 -10.754 1 89.6 285 TYR A C 1
ATOM 2254 O O . TYR A 1 285 ? -20.499 -1.467 -11.675 1 89.6 285 TYR A O 1
ATOM 2262 N N . LYS A 1 286 ? -22.473 -0.916 -10.845 1 84.58 286 LYS A N 1
ATOM 2263 C CA . LYS A 1 286 ? -22.969 -0.264 -12.054 1 84.58 286 LYS A CA 1
ATOM 2264 C C . LYS A 1 286 ? -22.192 1.016 -12.346 1 84.58 286 LYS A C 1
ATOM 2266 O O . LYS A 1 286 ? -22.258 1.55 -13.456 1 84.58 286 LYS A O 1
ATOM 2271 N N . GLY A 1 287 ? -21.549 1.544 -11.363 1 81.1 287 GLY A N 1
ATOM 2272 C CA . GLY A 1 287 ? -20.676 2.68 -11.611 1 81.1 287 GLY A CA 1
ATOM 2273 C C . GLY A 1 287 ? -21.356 4.016 -11.38 1 81.1 287 GLY A C 1
ATOM 2274 O O . GLY A 1 287 ? -22.33 4.102 -10.629 1 81.1 287 GLY A O 1
ATOM 2275 N N . ASN A 1 288 ? -20.732 5.068 -11.808 1 85.71 288 ASN A N 1
ATOM 2276 C CA . ASN A 1 288 ? -21.169 6.456 -11.904 1 85.71 288 ASN A CA 1
ATOM 2277 C C . ASN A 1 288 ? -21.138 7.149 -10.545 1 85.71 288 ASN A C 1
ATOM 2279 O O . ASN A 1 288 ? -21.365 8.357 -10.453 1 85.71 288 ASN A O 1
ATOM 2283 N N . HIS A 1 289 ? -21.042 6.396 -9.429 1 92.65 289 HIS A N 1
ATOM 2284 C CA . HIS A 1 289 ? -20.732 6.968 -8.123 1 92.65 289 HIS A CA 1
ATOM 2285 C C . HIS A 1 289 ? -21.76 8.023 -7.726 1 92.65 289 HIS A C 1
ATOM 2287 O O . HIS A 1 289 ? -21.403 9.064 -7.17 1 92.65 289 HIS A O 1
ATOM 2293 N N . GLY A 1 290 ? -22.941 7.817 -8.125 1 86.09 290 GLY A N 1
ATOM 2294 C CA . GLY A 1 290 ? -24.034 8.713 -7.782 1 86.09 290 GLY A CA 1
ATOM 2295 C C . GLY A 1 290 ? -24.087 9.951 -8.657 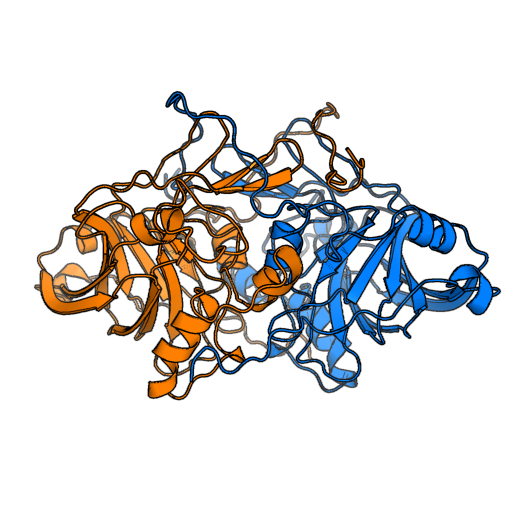1 86.09 290 GLY A C 1
ATOM 2296 O O . GLY A 1 290 ? -24.78 10.918 -8.332 1 86.09 290 GLY A O 1
ATOM 2297 N N . LEU A 1 291 ? -23.319 10.046 -9.724 1 86.46 291 LEU A N 1
ATOM 2298 C CA . LEU A 1 291 ? -23.308 11.166 -10.658 1 86.46 291 LEU A CA 1
ATOM 2299 C C . LEU A 1 291 ? -24.287 10.928 -11.803 1 86.46 291 LEU A C 1
ATOM 2301 O O . LEU A 1 291 ? -24.533 9.782 -12.187 1 86.46 291 LEU A O 1
ATOM 2305 N N . MET B 1 1 ? -19.943 -24.395 9.767 1 30.53 1 MET B N 1
ATOM 2306 C CA . MET B 1 1 ? -19.391 -23.06 9.554 1 30.53 1 MET B CA 1
ATOM 2307 C C . MET B 1 1 ? -18.213 -23.106 8.586 1 30.53 1 MET B C 1
ATOM 2309 O O . MET B 1 1 ? -17.205 -23.76 8.859 1 30.53 1 MET B O 1
ATOM 2313 N N . SER B 1 2 ? -18.279 -23.075 7.326 1 36.5 2 SER B N 1
ATOM 2314 C CA . SER B 1 2 ? -17.319 -23.426 6.285 1 36.5 2 SER B CA 1
ATOM 2315 C C . SER B 1 2 ? -15.981 -22.728 6.508 1 36.5 2 SER B C 1
ATOM 2317 O O . SER B 1 2 ? -15.942 -21.56 6.902 1 36.5 2 SER B O 1
ATOM 2319 N N . SER B 1 3 ? -14.803 -23.412 6.742 1 44.39 3 SER B N 1
ATOM 2320 C CA . SER B 1 3 ? -13.357 -23.309 6.902 1 44.39 3 SER B CA 1
ATOM 2321 C C . SER B 1 3 ? -12.773 -22.242 5.983 1 44.39 3 SER B C 1
ATOM 2323 O O . SER B 1 3 ? -11.554 -22.069 5.92 1 44.39 3 SER B O 1
ATOM 2325 N N . LEU B 1 4 ? -13.531 -21.756 5.059 1 48.73 4 LEU B N 1
ATOM 2326 C CA . LEU B 1 4 ? -13.047 -21.052 3.876 1 48.73 4 LEU B CA 1
ATOM 2327 C C . LEU B 1 4 ? -12.431 -19.71 4.257 1 48.73 4 LEU B C 1
ATOM 2329 O O . LEU B 1 4 ? -11.66 -19.135 3.485 1 48.73 4 LEU B O 1
ATOM 2333 N N . ALA B 1 5 ? -12.994 -18.992 5.383 1 56.52 5 ALA B N 1
ATOM 2334 C CA . ALA B 1 5 ? -12.584 -17.614 5.642 1 56.52 5 ALA B CA 1
ATOM 2335 C C . ALA B 1 5 ? -11.229 -17.568 6.344 1 56.52 5 ALA B C 1
ATOM 2337 O O . ALA B 1 5 ? -10.916 -16.598 7.039 1 56.52 5 ALA B O 1
ATOM 2338 N N . GLU B 1 6 ? -10.444 -18.624 6.113 1 79.02 6 GLU B N 1
ATOM 2339 C CA . GLU B 1 6 ? -9.26 -18.684 6.965 1 79.02 6 GLU B CA 1
ATOM 2340 C C . GLU B 1 6 ? -8.05 -18.062 6.274 1 79.02 6 GLU B C 1
ATOM 2342 O O . GLU B 1 6 ? -7.917 -18.143 5.051 1 79.02 6 GLU B O 1
ATOM 2347 N N . SER B 1 7 ? -7.364 -17.282 6.928 1 87.05 7 SER B N 1
ATOM 2348 C CA . SER B 1 7 ? -6.085 -16.727 6.499 1 87.05 7 SER B CA 1
ATOM 2349 C C . SER B 1 7 ? -5.099 -17.83 6.129 1 87.05 7 SER B C 1
ATOM 2351 O O . SER B 1 7 ? -5.089 -18.895 6.749 1 87.05 7 SER B O 1
ATOM 2353 N N . SER B 1 8 ? -4.318 -17.578 5.104 1 92.04 8 SER B N 1
ATOM 2354 C CA . SER B 1 8 ? -3.249 -18.501 4.734 1 92.04 8 SER B CA 1
ATOM 2355 C C . SER B 1 8 ? -2.089 -18.427 5.721 1 92.04 8 SER B C 1
ATOM 2357 O O . SER B 1 8 ? -1.129 -19.193 5.617 1 92.04 8 SER B O 1
ATOM 2359 N N . GLN B 1 9 ? -2.144 -17.513 6.678 1 94.58 9 GLN B N 1
ATOM 2360 C CA . GLN B 1 9 ? -1.039 -17.257 7.597 1 94.58 9 GLN B CA 1
ATOM 2361 C C . GLN B 1 9 ? -1.31 -17.872 8.967 1 94.58 9 GLN B C 1
ATOM 2363 O O . GLN B 1 9 ? -2.405 -17.725 9.513 1 94.58 9 GLN B O 1
ATOM 2368 N N . PRO B 1 10 ? -0.356 -18.547 9.51 1 94.85 10 PRO B N 1
ATOM 2369 C CA . PRO B 1 10 ? -0.522 -19.101 10.856 1 94.85 10 PRO B CA 1
ATOM 2370 C C . PRO B 1 10 ? -0.369 -18.047 11.951 1 94.85 10 PRO B C 1
ATOM 2372 O O . PRO B 1 10 ? 0.402 -17.097 11.795 1 94.85 10 PRO B O 1
ATOM 2375 N N . ALA B 1 11 ? -1 -18.245 13.077 1 94.74 11 ALA B N 1
ATOM 2376 C CA . ALA B 1 11 ? -0.896 -17.34 14.219 1 94.74 11 ALA B CA 1
ATOM 2377 C C . ALA B 1 11 ? 0.374 -17.611 15.02 1 94.74 11 ALA B C 1
ATOM 2379 O O . ALA B 1 11 ? 0.98 -16.685 15.565 1 94.74 11 ALA B O 1
ATOM 2380 N N . GLN B 1 12 ? 0.8 -18.84 15.059 1 96.05 12 GLN B N 1
ATOM 2381 C CA . GLN B 1 12 ? 1.892 -19.267 15.928 1 96.05 12 GLN B CA 1
ATOM 2382 C C . GLN B 1 12 ? 3.247 -18.894 15.332 1 96.05 12 GLN B C 1
ATOM 2384 O O . GLN B 1 12 ? 3.504 -19.147 14.154 1 96.05 12 GLN B O 1
ATOM 2389 N N . ARG B 1 13 ? 4.058 -18.349 16.173 1 96.8 13 ARG B N 1
ATOM 2390 C CA . ARG B 1 13 ? 5.413 -17.993 15.766 1 96.8 13 ARG B CA 1
ATOM 2391 C C . ARG B 1 13 ? 6.369 -19.166 15.961 1 96.8 13 ARG B C 1
ATOM 2393 O O . ARG B 1 13 ? 6.218 -19.947 16.903 1 96.8 13 ARG B O 1
ATOM 2400 N N . THR B 1 14 ? 7.239 -19.25 15.047 1 97.3 14 THR B N 1
ATOM 2401 C CA . THR B 1 14 ? 8.349 -20.19 15.16 1 97.3 14 THR B CA 1
ATOM 2402 C C . THR B 1 14 ? 9.652 -19.455 15.46 1 97.3 14 THR B C 1
ATOM 2404 O O . THR B 1 14 ? 9.955 -18.438 14.833 1 97.3 14 THR B O 1
ATOM 2407 N N . THR B 1 15 ? 10.456 -19.972 16.453 1 97.55 15 THR B N 1
ATOM 2408 C CA . THR B 1 15 ? 11.755 -19.389 16.77 1 97.55 15 THR B CA 1
ATOM 2409 C C . THR B 1 15 ? 12.845 -19.98 15.881 1 97.55 15 THR B C 1
ATOM 2411 O O . THR B 1 15 ? 13.122 -21.18 15.944 1 97.55 15 THR B O 1
ATOM 2414 N N . TYR B 1 16 ? 13.428 -19.172 15.077 1 95.95 16 TYR B N 1
ATOM 2415 C CA . TYR B 1 16 ? 14.483 -19.597 14.164 1 95.95 16 TYR B CA 1
ATOM 2416 C C . TYR B 1 16 ? 15.852 -19.154 14.667 1 95.95 16 TYR B C 1
ATOM 2418 O O . TYR B 1 16 ? 16.879 -19.512 14.087 1 95.95 16 TYR B O 1
ATOM 2426 N N . GLY B 1 17 ? 15.864 -18.373 15.73 1 96.33 17 GLY B N 1
ATOM 2427 C CA . GLY B 1 17 ? 17.114 -17.846 16.256 1 96.33 17 GLY B CA 1
ATOM 2428 C C . GLY B 1 17 ? 17.708 -16.748 15.394 1 96.33 17 GLY B C 1
ATOM 2429 O O . GLY B 1 17 ? 18.929 -16.646 15.264 1 96.33 17 GLY B O 1
ATOM 2430 N N . LEU B 1 18 ? 16.866 -15.978 14.8 1 95.08 18 LEU B N 1
ATOM 2431 C CA . LEU B 1 18 ? 17.29 -14.901 13.912 1 95.08 18 LEU B CA 1
ATOM 2432 C C . LEU B 1 18 ? 17.616 -13.639 14.704 1 95.08 18 LEU B C 1
ATOM 2434 O O . LEU B 1 18 ? 17.05 -13.41 15.775 1 95.08 18 LEU B O 1
ATOM 2438 N N . PRO B 1 19 ? 18.571 -12.858 14.156 1 95.07 19 PRO B N 1
ATOM 2439 C CA . PRO B 1 19 ? 18.774 -11.562 14.808 1 95.07 19 PRO B CA 1
ATOM 2440 C C . PRO B 1 19 ? 17.542 -10.663 14.729 1 95.07 19 PRO B C 1
ATOM 2442 O O . PRO B 1 19 ? 16.795 -10.717 13.748 1 95.07 19 PRO B O 1
ATOM 2445 N N . LYS B 1 20 ? 17.381 -9.829 15.729 1 95.45 20 LYS B N 1
ATOM 2446 C CA . LYS B 1 20 ? 16.287 -8.863 15.686 1 95.45 20 LYS B CA 1
ATOM 2447 C C . LYS B 1 20 ? 16.444 -7.907 14.507 1 95.45 20 LYS B C 1
ATOM 2449 O O . LYS B 1 20 ? 17.487 -7.267 14.354 1 95.45 20 LYS B O 1
ATOM 2454 N N . PRO B 1 21 ? 15.445 -7.795 13.738 1 94.52 21 PRO B N 1
ATOM 2455 C CA . PRO B 1 21 ? 15.585 -6.933 12.562 1 94.52 21 PRO B CA 1
ATOM 2456 C C . PRO B 1 21 ? 15.539 -5.447 12.912 1 94.52 21 PRO B C 1
ATOM 2458 O O . PRO B 1 21 ? 14.903 -5.06 13.895 1 94.52 21 PRO B O 1
ATOM 2461 N N . LYS B 1 22 ? 16.186 -4.642 12.075 1 91.95 22 LYS B N 1
ATOM 2462 C CA . LYS B 1 22 ? 16.124 -3.184 12.121 1 91.95 22 LYS B CA 1
ATOM 2463 C C . LYS B 1 22 ? 15.272 -2.634 10.98 1 91.95 22 LYS B C 1
ATOM 2465 O O . LYS B 1 22 ? 15.063 -3.312 9.972 1 91.95 22 LYS B O 1
ATOM 2470 N N . PRO B 1 23 ? 14.792 -1.388 11.212 1 92.28 23 PRO B N 1
ATOM 2471 C CA . PRO B 1 23 ? 14.082 -0.79 10.079 1 92.28 23 PRO B CA 1
ATOM 2472 C C . PRO B 1 23 ? 14.925 -0.755 8.806 1 92.28 23 PRO B C 1
ATOM 2474 O O . PRO B 1 23 ? 16.118 -0.445 8.86 1 92.28 23 PRO B O 1
ATOM 2477 N N . ALA B 1 24 ? 14.318 -1.078 7.711 1 91.16 24 ALA B N 1
ATOM 2478 C CA . ALA B 1 24 ? 15.021 -1.198 6.436 1 91.16 24 ALA B CA 1
ATOM 2479 C C . ALA B 1 24 ? 15.394 0.175 5.884 1 91.16 24 ALA B C 1
ATOM 2481 O O . ALA B 1 24 ? 16.384 0.313 5.162 1 91.16 24 ALA B O 1
ATOM 2482 N N . TYR B 1 25 ? 14.529 1.169 6.127 1 87.45 25 TYR B N 1
ATOM 2483 C CA . TYR B 1 25 ? 14.729 2.515 5.601 1 87.45 25 TYR B CA 1
ATOM 2484 C C . TYR B 1 25 ? 15.11 3.484 6.714 1 87.45 25 TYR B C 1
ATOM 2486 O O . TYR B 1 25 ? 14.333 4.378 7.061 1 87.45 25 TYR B O 1
ATOM 2494 N N . PHE B 1 26 ? 16.126 3.186 7.321 1 75.97 26 PHE B N 1
ATOM 2495 C CA . PHE B 1 26 ? 16.592 4.012 8.428 1 75.97 26 PHE B CA 1
ATOM 2496 C C . PHE B 1 26 ? 17.511 5.12 7.927 1 75.97 26 PHE B C 1
ATOM 2498 O O . PHE B 1 26 ? 18.643 4.857 7.517 1 75.97 26 PHE B O 1
ATOM 2505 N N . PRO B 1 27 ? 16.936 6.213 7.98 1 64.53 27 PRO B N 1
ATOM 2506 C CA . PRO B 1 27 ? 17.777 7.283 7.438 1 64.53 27 PRO B CA 1
ATOM 2507 C C . PRO B 1 27 ? 18.971 7.606 8.334 1 64.53 27 PRO B C 1
ATOM 2509 O O . PRO B 1 27 ? 18.884 7.469 9.557 1 64.53 27 PRO B O 1
ATOM 2512 N N . GLN B 1 28 ? 19.97 7.851 7.666 1 64.14 28 GLN B N 1
ATOM 2513 C CA . GLN B 1 28 ? 21.179 8.299 8.348 1 64.14 28 GLN B CA 1
ATOM 2514 C C . GLN B 1 28 ? 21.027 9.732 8.852 1 64.14 28 GLN B C 1
ATOM 2516 O O . GLN B 1 28 ? 20.184 10.483 8.357 1 64.14 28 GLN B O 1
ATOM 2521 N N . PRO B 1 29 ? 21.743 10.054 9.9 1 59.79 29 PRO B N 1
ATOM 2522 C CA . PRO B 1 29 ? 21.711 11.451 10.337 1 59.79 29 PRO B CA 1
ATOM 2523 C C . PRO B 1 29 ? 21.919 12.434 9.186 1 59.79 29 PRO B C 1
ATOM 2525 O O . PRO B 1 29 ? 22.761 12.201 8.315 1 59.79 29 PRO B O 1
ATOM 2528 N N . GLY B 1 30 ? 21.054 13.434 9.123 1 64.99 30 GLY B N 1
ATOM 2529 C CA . GLY B 1 30 ? 21.166 14.442 8.081 1 64.99 30 GLY B CA 1
ATOM 2530 C C . GLY B 1 30 ? 20.348 14.116 6.846 1 64.99 30 GLY B C 1
ATOM 2531 O O . GLY B 1 30 ? 20.253 14.93 5.925 1 64.99 30 GLY B O 1
ATOM 2532 N N . SER B 1 31 ? 19.796 13.003 6.956 1 76.16 31 SER B N 1
ATOM 2533 C CA . SER B 1 31 ? 19.032 12.584 5.785 1 76.16 31 SER B CA 1
ATOM 2534 C C . SER B 1 31 ? 17.825 13.488 5.561 1 76.16 31 SER B C 1
ATOM 2536 O O . SER B 1 31 ? 17.182 13.924 6.518 1 76.16 31 SER B O 1
ATOM 2538 N N . LYS B 1 32 ? 17.588 13.842 4.325 1 77.17 32 LYS B N 1
ATOM 2539 C CA . LYS B 1 32 ? 16.463 14.683 3.928 1 77.17 32 LYS B CA 1
ATOM 2540 C C . LYS B 1 32 ? 15.137 13.948 4.108 1 77.17 32 LYS B C 1
ATOM 2542 O O . LYS B 1 32 ? 14.068 14.548 3.981 1 77.17 32 LYS B O 1
ATOM 2547 N N . ILE B 1 33 ? 15.25 12.697 4.462 1 85.93 33 ILE B N 1
ATOM 2548 C CA . ILE B 1 33 ? 14.046 11.894 4.644 1 85.93 33 ILE B CA 1
ATOM 2549 C C . ILE B 1 33 ? 13.3 12.359 5.893 1 85.93 33 ILE B C 1
ATOM 2551 O O . ILE B 1 33 ? 12.069 12.436 5.895 1 85.93 33 ILE B O 1
ATOM 2555 N N . TYR B 1 34 ? 14.052 12.78 6.824 1 87.49 34 TYR B N 1
ATOM 2556 C CA . TYR B 1 34 ? 13.416 13.199 8.068 1 87.49 34 TYR B CA 1
ATOM 2557 C C . TYR B 1 34 ? 13.3 14.717 8.137 1 87.49 34 TYR B C 1
ATOM 2559 O O . TYR B 1 34 ? 14.203 15.435 7.701 1 87.49 34 TYR B O 1
ATOM 2567 N N . ALA B 1 35 ? 12.275 15.137 8.697 1 90.75 35 ALA B N 1
ATOM 2568 C CA . ALA B 1 35 ? 12.053 16.568 8.887 1 90.75 35 ALA B CA 1
ATOM 2569 C C . ALA B 1 35 ? 12.955 17.122 9.985 1 90.75 35 ALA B C 1
ATOM 2571 O O . ALA B 1 35 ? 13.275 16.42 10.948 1 90.75 35 ALA B O 1
ATOM 2572 N N . ASP B 1 36 ? 13.41 18.32 9.769 1 91.32 36 ASP B N 1
ATOM 2573 C CA . ASP B 1 36 ? 14.062 19.067 10.841 1 91.32 36 ASP B CA 1
ATOM 2574 C C . ASP B 1 36 ? 13.086 19.355 11.98 1 91.32 36 ASP B C 1
ATOM 2576 O O . ASP B 1 36 ? 12.309 20.31 11.912 1 91.32 36 ASP B O 1
ATOM 2580 N N . ARG B 1 37 ? 13.167 18.668 13.049 1 92.21 37 ARG B N 1
ATOM 2581 C CA . ARG B 1 37 ? 12.156 18.721 14.1 1 92.21 37 ARG B CA 1
ATOM 2582 C C . ARG B 1 37 ? 12.093 20.109 14.729 1 92.21 37 ARG B C 1
ATOM 2584 O O . ARG B 1 37 ? 11.011 20.595 15.066 1 92.21 37 ARG B O 1
ATOM 2591 N N . ALA B 1 38 ? 13.232 20.69 14.952 1 93.94 38 ALA B N 1
ATOM 2592 C CA . ALA B 1 38 ? 13.249 22.03 15.533 1 93.94 38 ALA B CA 1
ATOM 2593 C C . ALA B 1 38 ? 12.515 23.025 14.638 1 93.94 38 ALA B C 1
ATOM 2595 O O . ALA B 1 38 ? 11.73 23.844 15.123 1 93.94 38 ALA B O 1
ATOM 2596 N N . LEU B 1 39 ? 12.82 22.956 13.393 1 95.75 39 LEU B N 1
ATOM 2597 C CA . LEU B 1 39 ? 12.184 23.852 12.434 1 95.75 39 LEU B CA 1
ATOM 2598 C C . LEU B 1 39 ? 10.677 23.625 12.393 1 95.75 39 LEU B C 1
ATOM 2600 O O . LEU B 1 39 ? 9.899 24.581 12.436 1 95.75 39 LEU B O 1
ATOM 2604 N N . TYR B 1 40 ? 10.26 22.425 12.361 1 96.64 40 TYR B N 1
ATOM 2605 C CA . TYR B 1 40 ? 8.841 22.139 12.18 1 96.64 40 TYR B CA 1
ATOM 2606 C C . TYR B 1 40 ? 8.075 22.333 13.483 1 96.64 40 TYR B C 1
ATOM 2608 O O . TYR B 1 40 ? 6.871 22.602 13.468 1 96.64 40 TYR B O 1
ATOM 2616 N N . LYS B 1 41 ? 8.77 22.178 14.575 1 96.98 41 LYS B N 1
ATOM 2617 C CA . LYS B 1 41 ? 8.168 22.604 15.836 1 96.98 41 LYS B CA 1
ATOM 2618 C C . LYS B 1 41 ? 7.9 24.106 15.837 1 96.98 41 LYS B C 1
ATOM 2620 O O . LYS B 1 41 ? 6.839 24.552 16.278 1 96.98 41 LYS B O 1
ATOM 2625 N N . LYS B 1 42 ? 8.891 24.829 15.363 1 97.79 42 LYS B N 1
ATOM 2626 C CA . LYS B 1 42 ? 8.738 26.276 15.24 1 97.79 42 LYS B CA 1
ATOM 2627 C C . LYS B 1 42 ? 7.553 26.629 14.345 1 97.79 42 LYS B C 1
ATOM 2629 O O . LYS B 1 42 ? 6.788 27.546 14.652 1 97.79 42 LYS B O 1
ATOM 2634 N N . ILE B 1 43 ? 7.378 25.926 13.29 1 98.47 43 ILE B N 1
ATOM 2635 C CA . ILE B 1 43 ? 6.268 26.141 12.368 1 98.47 43 ILE B CA 1
ATOM 2636 C C . ILE B 1 43 ? 4.946 25.847 13.075 1 98.47 43 ILE B C 1
ATOM 2638 O O . ILE B 1 43 ? 3.991 26.62 12.967 1 98.47 43 ILE B O 1
ATOM 2642 N N . ALA B 1 44 ? 4.875 24.78 13.803 1 98.24 44 ALA B N 1
ATOM 2643 C CA . ALA B 1 44 ? 3.662 24.369 14.504 1 98.24 44 ALA B CA 1
ATOM 2644 C C . ALA B 1 44 ? 3.249 25.408 15.543 1 98.24 44 ALA B C 1
ATOM 2646 O O . ALA B 1 44 ? 2.057 25.64 15.758 1 98.24 44 ALA B O 1
ATOM 2647 N N . GLU B 1 45 ? 4.218 26.037 16.129 1 98.08 45 GLU B N 1
ATOM 2648 C CA . GLU B 1 45 ? 3.978 26.932 17.257 1 98.08 45 GLU B CA 1
ATOM 2649 C C . GLU B 1 45 ? 3.8 28.373 16.79 1 98.08 45 GLU B C 1
ATOM 2651 O O . GLU B 1 45 ? 3.41 29.242 17.573 1 98.08 45 GLU B O 1
ATOM 2656 N N . ALA B 1 46 ? 4.038 28.58 15.573 1 98.3 46 ALA B N 1
ATOM 2657 C CA . ALA B 1 46 ? 3.975 29.938 15.041 1 98.3 46 ALA B CA 1
ATOM 2658 C C . ALA B 1 46 ? 2.539 30.454 15.023 1 98.3 46 ALA B C 1
ATOM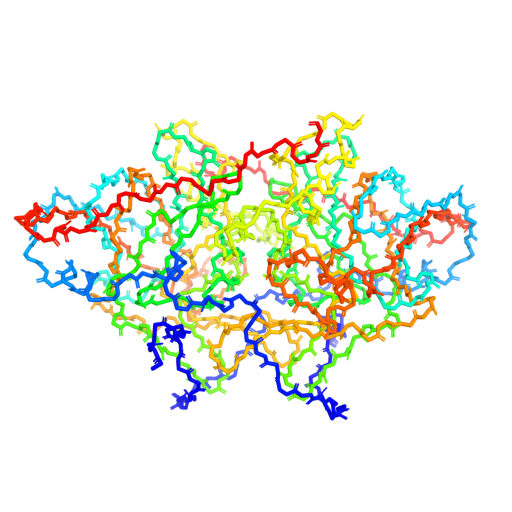 2660 O O . ALA B 1 46 ? 1.591 29.668 14.973 1 98.3 46 ALA B O 1
ATOM 2661 N N . GLY B 1 47 ? 2.394 31.816 15.153 1 98.24 47 GLY B N 1
ATOM 2662 C CA . GLY B 1 47 ? 1.093 32.421 14.913 1 98.24 47 GLY B CA 1
ATOM 2663 C C . GLY B 1 47 ? 0.582 32.196 13.503 1 98.24 47 GLY B C 1
ATOM 2664 O O . GLY B 1 47 ? 1.359 32.206 12.546 1 98.24 47 GLY B O 1
ATOM 2665 N N . LYS B 1 48 ? -0.62 31.94 13.399 1 98.32 48 LYS B N 1
ATOM 2666 C CA . LYS B 1 48 ? -1.224 31.681 12.095 1 98.32 48 LYS B CA 1
ATOM 2667 C C . LYS B 1 48 ? -2.625 32.28 12.009 1 98.32 48 LYS B C 1
ATOM 2669 O O . LYS B 1 48 ? -3.274 32.504 13.033 1 98.32 48 LYS B O 1
ATOM 2674 N N . THR B 1 49 ? -3.053 32.541 10.795 1 98.73 49 THR B N 1
ATOM 2675 C CA . THR B 1 49 ? -4.361 33.122 10.512 1 98.73 49 THR B CA 1
ATOM 2676 C C . THR B 1 49 ? -5.189 32.186 9.636 1 98.73 49 THR B C 1
ATOM 2678 O O . THR B 1 49 ? -4.721 31.729 8.591 1 98.73 49 THR B O 1
ATOM 2681 N N . LYS B 1 50 ? -6.378 31.894 10.073 1 98.68 50 LYS B N 1
ATOM 2682 C CA . LYS B 1 50 ? -7.262 31.019 9.31 1 98.68 50 LYS B CA 1
ATOM 2683 C C . LYS B 1 50 ? -7.739 31.699 8.03 1 98.68 50 LYS B C 1
ATOM 2685 O O . LYS B 1 50 ? -8.279 32.807 8.074 1 98.68 50 LYS B O 1
ATOM 2690 N N . GLN B 1 51 ? -7.524 31.108 6.929 1 98.59 51 GLN B N 1
ATOM 2691 C CA . GLN B 1 51 ? -7.926 31.655 5.637 1 98.59 51 GLN B CA 1
ATOM 2692 C C . GLN B 1 51 ? -9.268 31.083 5.191 1 98.59 51 GLN B C 1
ATOM 2694 O O . GLN B 1 51 ? -10.05 31.766 4.526 1 98.59 51 GLN B O 1
ATOM 2699 N N . SER B 1 52 ? -9.541 29.822 5.467 1 98.7 52 SER B N 1
ATOM 2700 C CA . SER B 1 52 ? -10.782 29.18 5.047 1 98.7 52 SER B CA 1
ATOM 2701 C C . SER B 1 52 ? -11.105 27.975 5.924 1 98.7 52 SER B C 1
ATOM 2703 O O . SER B 1 52 ? -10.221 27.428 6.587 1 98.7 52 SER B O 1
ATOM 2705 N N . GLN B 1 53 ? -12.292 27.657 6.009 1 98.62 53 GLN B N 1
ATOM 2706 C CA . GLN B 1 53 ? -12.834 26.452 6.627 1 98.62 53 GLN B CA 1
ATOM 2707 C C . GLN B 1 53 ? -13.924 25.831 5.758 1 98.62 53 GLN B C 1
ATOM 2709 O O . GLN B 1 53 ? -14.861 26.517 5.345 1 98.62 53 GLN B O 1
ATOM 2714 N N . THR B 1 54 ? -13.753 24.666 5.428 1 98.78 54 THR B N 1
ATOM 2715 C CA . THR B 1 54 ? -14.745 23.922 4.659 1 98.78 54 THR B CA 1
ATOM 2716 C C . THR B 1 54 ? -15.208 22.687 5.426 1 98.78 54 THR B C 1
ATOM 2718 O O . THR B 1 54 ? -14.387 21.919 5.932 1 98.78 54 THR B O 1
ATOM 2721 N N . LEU B 1 55 ? -16.488 22.493 5.544 1 98.71 55 LEU B N 1
ATOM 2722 C CA . LEU B 1 55 ? -17.045 21.309 6.189 1 98.71 55 LEU B CA 1
ATOM 2723 C C . LEU B 1 55 ? -17.391 20.241 5.157 1 98.71 55 LEU B C 1
ATOM 2725 O O . LEU B 1 55 ? -17.905 20.554 4.081 1 98.71 55 LEU B O 1
ATOM 2729 N N . CYS B 1 56 ? -17.04 19.107 5.436 1 98.8 56 CYS B N 1
ATOM 2730 C CA . CYS B 1 56 ? -17.411 17.93 4.659 1 98.8 56 CYS B CA 1
ATOM 2731 C C . CYS B 1 56 ? -18.578 17.194 5.307 1 98.8 56 CYS B C 1
ATOM 2733 O O . CYS B 1 56 ? -18.432 16.619 6.387 1 98.8 56 CYS B O 1
ATOM 2735 N N . PRO B 1 57 ? -19.77 17.188 4.683 1 98.38 57 PRO B N 1
ATOM 2736 C CA . PRO B 1 57 ? -20.894 16.464 5.282 1 98.38 57 PRO B CA 1
ATOM 2737 C C . PRO B 1 57 ? -20.62 14.969 5.432 1 98.38 57 PRO B C 1
ATOM 2739 O O . PRO B 1 57 ? -19.754 14.424 4.743 1 98.38 57 PRO B O 1
ATOM 2742 N N . PRO B 1 58 ? -21.353 14.347 6.383 1 97.67 58 PRO B N 1
ATOM 2743 C CA . PRO B 1 58 ? -21.212 12.895 6.519 1 97.67 58 PRO B CA 1
ATOM 2744 C C . PRO B 1 58 ? -21.387 12.158 5.193 1 97.67 58 PRO B C 1
ATOM 2746 O O . PRO B 1 58 ? -22.242 12.529 4.385 1 97.67 58 PRO B O 1
ATOM 2749 N N . ARG B 1 59 ? -20.524 11.143 4.994 1 96.49 59 ARG B N 1
ATOM 2750 C CA . ARG B 1 59 ? -20.607 10.24 3.85 1 96.49 59 ARG B CA 1
ATOM 2751 C C . ARG B 1 59 ? -20.461 11.004 2.538 1 96.49 59 ARG B C 1
ATOM 2753 O O . ARG B 1 59 ? -21.119 10.677 1.547 1 96.49 59 ARG B O 1
ATOM 2760 N N . ASN B 1 60 ? -19.668 12.022 2.579 1 98 60 ASN B N 1
ATOM 2761 C CA . ASN B 1 60 ? -19.386 12.858 1.417 1 98 60 ASN B CA 1
ATOM 2762 C C . ASN B 1 60 ? -17.902 13.204 1.324 1 98 60 ASN B C 1
ATOM 2764 O O . ASN B 1 60 ? -17.098 12.729 2.127 1 98 60 ASN B O 1
ATOM 2768 N N . GLY B 1 61 ? -17.479 13.922 0.281 1 98.64 61 GLY B N 1
ATOM 2769 C CA . GLY B 1 61 ? -16.098 14.344 0.101 1 98.64 61 GLY B CA 1
ATOM 2770 C C . GLY B 1 61 ? -15.969 15.788 -0.345 1 98.64 61 GLY B C 1
ATOM 2771 O O . GLY B 1 61 ? -16.903 16.352 -0.919 1 98.64 61 GLY B O 1
ATOM 2772 N N . ILE B 1 62 ? -14.937 16.376 -0.049 1 98.9 62 ILE B N 1
ATOM 2773 C CA . ILE B 1 62 ? -14.596 17.711 -0.527 1 98.9 62 ILE B CA 1
ATOM 2774 C C . ILE B 1 62 ? -13.142 17.736 -0.993 1 98.9 62 ILE B C 1
ATOM 2776 O O . ILE B 1 62 ? -12.349 16.867 -0.621 1 98.9 62 ILE B O 1
ATOM 2780 N N . ALA B 1 63 ? -12.795 18.674 -1.793 1 98.9 63 ALA B N 1
ATOM 2781 C CA . ALA B 1 63 ? -11.425 18.968 -2.204 1 98.9 63 ALA B CA 1
ATOM 2782 C C . ALA B 1 63 ? -11.123 20.459 -2.079 1 98.9 63 ALA B C 1
ATOM 2784 O O . ALA B 1 63 ? -11.969 21.299 -2.395 1 98.9 63 ALA B O 1
ATOM 2785 N N . VAL B 1 64 ? -9.942 20.746 -1.579 1 98.83 64 VAL B N 1
ATOM 2786 C CA . VAL B 1 64 ? -9.544 22.121 -1.298 1 98.83 64 VAL B CA 1
ATOM 2787 C C . VAL B 1 64 ? -8.123 22.361 -1.803 1 98.83 64 VAL B C 1
ATOM 2789 O O . VAL B 1 64 ? -7.247 21.509 -1.639 1 98.83 64 VAL B O 1
ATOM 2792 N N . LYS B 1 65 ? -7.926 23.505 -2.469 1 98.75 65 LYS B N 1
ATOM 2793 C CA . LYS B 1 65 ? -6.565 23.948 -2.762 1 98.75 65 LYS B CA 1
ATOM 2794 C C . LYS B 1 65 ? -5.859 24.426 -1.497 1 98.75 65 LYS B C 1
ATOM 2796 O O . LYS B 1 65 ? -6.418 25.207 -0.724 1 98.75 65 LYS B O 1
ATOM 2801 N N . VAL B 1 66 ? -4.673 23.968 -1.259 1 98.88 66 VAL B N 1
ATOM 2802 C CA . VAL B 1 66 ? -3.838 24.359 -0.128 1 98.88 66 VAL B CA 1
ATOM 2803 C C . VAL B 1 66 ? -2.509 24.917 -0.634 1 98.88 66 VAL B C 1
ATOM 2805 O O . VAL B 1 66 ? -1.663 24.169 -1.128 1 98.88 66 VAL B O 1
ATOM 2808 N N . PRO B 1 67 ? -2.262 26.202 -0.437 1 98.73 67 PRO B N 1
ATOM 2809 C CA . PRO B 1 67 ? -1.02 26.791 -0.942 1 98.73 67 PRO B CA 1
ATOM 2810 C C . PRO B 1 67 ? 0.215 26.298 -0.191 1 98.73 67 PRO B C 1
ATOM 2812 O O . PRO B 1 67 ? 0.139 26.005 1.005 1 98.73 67 PRO B O 1
ATOM 2815 N N . ALA B 1 68 ? 1.325 26.27 -0.909 1 98.67 68 ALA B N 1
ATOM 2816 C CA . ALA B 1 68 ? 2.606 25.994 -0.265 1 98.67 68 ALA B CA 1
ATOM 2817 C C . ALA B 1 68 ? 2.827 26.912 0.934 1 98.67 68 ALA B C 1
ATOM 2819 O O . ALA B 1 68 ? 2.389 28.065 0.93 1 98.67 68 ALA B O 1
ATOM 2820 N N . LYS B 1 69 ? 3.472 26.339 2.018 1 98.65 69 LYS B N 1
ATOM 2821 C CA . LYS B 1 69 ? 3.893 27.07 3.209 1 98.65 69 LYS B CA 1
ATOM 2822 C C . LYS B 1 69 ? 2.703 27.38 4.113 1 98.65 69 LYS B C 1
ATOM 2824 O O . LYS B 1 69 ? 2.833 28.126 5.085 1 98.65 69 LYS B O 1
ATOM 2829 N N . SER B 1 70 ? 1.555 26.815 3.808 1 98.65 70 SER B N 1
ATOM 2830 C CA . SER B 1 70 ? 0.397 26.919 4.69 1 98.65 70 SER B CA 1
ATOM 2831 C C . SER B 1 70 ? 0.257 25.68 5.568 1 98.65 70 SER B C 1
ATOM 2833 O O . SER B 1 70 ? 0.91 24.663 5.324 1 98.65 70 SER B O 1
ATOM 2835 N N . ILE B 1 71 ? -0.512 25.828 6.577 1 98.88 71 ILE B N 1
ATOM 2836 C CA . ILE B 1 71 ? -0.912 24.71 7.425 1 98.88 71 ILE B CA 1
ATOM 2837 C C . ILE B 1 71 ? -2.359 24.326 7.124 1 98.88 71 ILE B C 1
ATOM 2839 O O . ILE B 1 71 ? -3.225 25.195 7.002 1 98.88 71 ILE B O 1
ATOM 2843 N N . PHE B 1 72 ? -2.586 23.102 6.873 1 98.93 72 PHE B N 1
ATOM 2844 C CA . PHE B 1 72 ? -3.981 22.68 6.817 1 98.93 72 PHE B CA 1
ATOM 2845 C C . PHE B 1 72 ? -4.294 21.692 7.934 1 98.93 72 PHE B C 1
ATOM 2847 O O . PHE B 1 72 ? -3.448 20.873 8.3 1 98.93 72 PHE B O 1
ATOM 2854 N N . ARG B 1 73 ? -5.456 21.889 8.529 1 98.9 73 ARG B N 1
ATOM 2855 C CA . ARG B 1 73 ? -5.965 21.085 9.636 1 98.9 73 ARG B CA 1
ATOM 2856 C C . ARG B 1 73 ? -7.162 20.247 9.199 1 98.9 73 ARG B C 1
ATOM 2858 O O . ARG B 1 73 ? -8.136 20.779 8.663 1 98.9 73 ARG B O 1
ATOM 2865 N N . VAL B 1 74 ? -7.065 18.981 9.347 1 98.93 74 VAL B N 1
ATOM 2866 C CA . VAL B 1 74 ? -8.241 18.119 9.293 1 98.93 74 VAL B CA 1
ATOM 2867 C C . VAL B 1 74 ? -8.753 17.855 10.707 1 98.93 74 VAL B C 1
ATOM 2869 O O . VAL B 1 74 ? -7.976 17.519 11.603 1 98.93 74 VAL B O 1
ATOM 2872 N N . PHE B 1 75 ? -10.046 17.997 10.914 1 98.86 75 PHE B N 1
ATOM 2873 C CA . PHE B 1 75 ? -10.52 17.856 12.285 1 98.86 75 PHE B CA 1
ATOM 2874 C C . PHE B 1 75 ? -11.926 17.269 12.314 1 98.86 75 PHE B C 1
ATOM 2876 O O . PHE B 1 75 ? -12.619 17.253 11.295 1 98.86 75 PHE B O 1
ATOM 2883 N N . THR B 1 76 ? -12.299 16.707 13.42 1 98.73 76 THR B N 1
ATOM 2884 C CA . THR B 1 76 ? -13.62 16.151 13.69 1 98.73 76 THR B CA 1
ATOM 2885 C C . THR B 1 76 ? -14.426 17.083 14.591 1 98.73 76 THR B C 1
ATOM 2887 O O . THR B 1 76 ? -14.304 17.029 15.816 1 98.73 76 THR B O 1
ATOM 2890 N N . PRO B 1 77 ? -15.318 17.871 13.964 1 98.32 77 PRO B N 1
ATOM 2891 C CA . PRO B 1 77 ? -15.982 18.905 14.761 1 98.32 77 PRO B CA 1
ATOM 2892 C C . PRO B 1 77 ? -16.888 18.324 15.843 1 98.32 77 PRO B C 1
ATOM 2894 O O . PRO B 1 77 ? -16.935 18.845 16.961 1 98.32 77 PRO B O 1
ATOM 2897 N N . ASP B 1 78 ? -17.593 17.251 15.57 1 97.66 78 ASP B N 1
ATOM 2898 C CA . ASP B 1 78 ? -18.693 16.822 16.428 1 97.66 78 ASP B CA 1
ATOM 2899 C C . ASP B 1 78 ? -18.407 15.454 17.044 1 97.66 78 ASP B C 1
ATOM 2901 O O . ASP B 1 78 ? -19.308 14.813 17.591 1 97.66 78 ASP B O 1
ATOM 2905 N N . GLY B 1 79 ? -17.174 14.98 16.871 1 97.48 79 GLY B N 1
ATOM 2906 C CA . GLY B 1 79 ? -16.841 13.693 17.459 1 97.48 79 GLY B CA 1
ATOM 2907 C C . GLY B 1 79 ? -16.142 12.758 16.49 1 97.48 79 GLY B C 1
ATOM 2908 O O . GLY B 1 79 ? -15.649 13.192 15.447 1 97.48 79 GLY B O 1
ATOM 2909 N N . PRO B 1 80 ? -16.088 11.487 16.865 1 98.14 80 PRO B N 1
ATOM 2910 C CA . PRO B 1 80 ? -15.288 10.535 16.092 1 98.14 80 PRO B CA 1
ATOM 2911 C C . PRO B 1 80 ? -15.816 10.335 14.673 1 98.14 80 PRO B C 1
ATOM 2913 O O . PRO B 1 80 ? -17.005 10.061 14.486 1 98.14 80 PRO B O 1
ATOM 2916 N N . GLN B 1 81 ? -15.002 10.485 13.703 1 98.66 81 GLN B N 1
ATOM 2917 C CA . GLN B 1 81 ? -15.258 10.291 12.28 1 98.66 81 GLN B CA 1
ATOM 2918 C C . GLN B 1 81 ? -13.974 9.945 11.532 1 98.66 81 GLN B C 1
ATOM 2920 O O . GLN B 1 81 ? -12.993 10.689 11.595 1 98.66 81 GLN B O 1
ATOM 2925 N N . VAL B 1 82 ? -13.996 8.808 10.889 1 98.59 82 VAL B N 1
ATOM 2926 C CA . VAL B 1 82 ? -12.851 8.41 10.078 1 98.59 82 VAL B CA 1
ATOM 2927 C C . VAL B 1 82 ? -12.8 9.253 8.806 1 98.59 82 VAL B C 1
ATOM 2929 O O . VAL B 1 82 ? -13.836 9.538 8.201 1 98.59 82 VAL B O 1
ATOM 2932 N N . CYS B 1 83 ? -11.573 9.59 8.426 1 98.86 83 CYS B N 1
ATOM 2933 C CA . CYS B 1 83 ? -11.33 10.417 7.249 1 98.86 83 CYS B CA 1
ATOM 2934 C C . CYS B 1 83 ? -10.371 9.727 6.286 1 98.86 83 CYS B C 1
ATOM 2936 O O . CYS B 1 83 ? -9.295 9.281 6.688 1 98.86 83 CYS B O 1
ATOM 2938 N N . ASP B 1 84 ? -10.754 9.578 5.05 1 98.87 84 ASP B N 1
ATOM 2939 C CA . ASP B 1 84 ? -9.826 9.169 4 1 98.87 84 ASP B CA 1
ATOM 2940 C C . ASP B 1 84 ? -9.241 10.383 3.28 1 98.87 84 ASP B C 1
ATOM 2942 O O . ASP B 1 84 ? -9.983 11.214 2.752 1 98.87 84 ASP B O 1
ATOM 2946 N N . LEU B 1 85 ? -7.935 10.452 3.194 1 98.94 85 LEU B N 1
ATOM 2947 C CA . LEU B 1 85 ? -7.25 11.633 2.68 1 98.94 85 LEU B CA 1
ATOM 2948 C C . LEU B 1 85 ? -6.458 11.297 1.421 1 98.94 85 LEU B C 1
ATOM 2950 O O . LEU B 1 85 ? -5.697 10.327 1.401 1 98.94 85 LEU B O 1
ATOM 2954 N N . ASN B 1 86 ? -6.664 12.038 0.338 1 98.94 86 ASN B N 1
ATOM 2955 C CA . ASN B 1 86 ? -5.818 12.073 -0.85 1 98.94 86 ASN B CA 1
ATOM 2956 C C . ASN B 1 86 ? -5.142 13.431 -1.018 1 98.94 86 ASN B C 1
ATOM 2958 O O . ASN B 1 86 ? -5.736 14.466 -0.713 1 98.94 86 ASN B O 1
ATOM 2962 N N . ILE B 1 87 ? -3.926 13.423 -1.491 1 98.97 87 ILE B N 1
ATOM 2963 C CA . ILE B 1 87 ? -3.154 14.635 -1.744 1 98.97 87 ILE B CA 1
ATOM 2964 C C . ILE B 1 87 ? -2.505 14.555 -3.124 1 98.97 87 ILE B C 1
ATOM 2966 O O . ILE B 1 87 ? -1.916 13.532 -3.482 1 98.97 87 ILE B O 1
ATOM 2970 N N . TRP B 1 88 ? -2.651 15.625 -3.92 1 98.93 88 TRP B N 1
ATOM 2971 C CA . TRP B 1 88 ? -1.939 15.797 -5.182 1 98.93 88 TRP B CA 1
ATOM 2972 C C . TRP B 1 88 ? -1.129 17.089 -5.179 1 98.93 88 TRP B C 1
ATOM 2974 O O . TRP B 1 88 ? -1.47 18.041 -4.472 1 98.93 88 TRP B O 1
ATOM 2984 N N . ASN B 1 89 ? -0.024 17.059 -5.953 1 98.84 89 ASN B N 1
ATOM 2985 C CA . ASN B 1 89 ? 0.493 18.349 -6.397 1 98.84 89 ASN B CA 1
ATOM 2986 C C . ASN B 1 89 ? -0.545 19.122 -7.204 1 98.84 89 ASN B C 1
ATOM 2988 O O . ASN B 1 89 ? -1.081 18.609 -8.188 1 98.84 89 ASN B O 1
ATOM 2992 N N . PHE B 1 90 ? -0.771 20.302 -6.844 1 98.74 90 PHE B N 1
ATOM 2993 C CA . PHE B 1 90 ? -1.857 21.055 -7.46 1 98.74 90 PHE B CA 1
ATOM 2994 C C . PHE B 1 90 ? -1.592 21.27 -8.945 1 98.74 90 PHE B C 1
ATOM 2996 O O . PHE B 1 90 ? -2.524 21.275 -9.753 1 98.74 90 PHE B O 1
ATOM 3003 N N . HIS B 1 91 ? -0.324 21.452 -9.347 1 98.38 91 HIS B N 1
ATOM 3004 C CA . HIS B 1 91 ? 0.035 21.836 -10.708 1 98.38 91 HIS B CA 1
ATOM 3005 C C . HIS B 1 91 ? 0.282 20.61 -11.58 1 98.38 91 HIS B C 1
ATOM 3007 O O . HIS B 1 91 ? 0.402 20.726 -12.802 1 98.38 91 HIS B O 1
ATOM 3013 N N . ASN B 1 92 ? 0.402 19.469 -11.016 1 98.19 92 ASN B N 1
ATOM 3014 C CA . ASN B 1 92 ? 0.647 18.203 -11.698 1 98.19 92 ASN B CA 1
ATOM 3015 C C . ASN B 1 92 ? 0.033 17.029 -10.941 1 98.19 92 ASN B C 1
ATOM 3017 O O . ASN B 1 92 ? 0.727 16.336 -10.194 1 98.19 92 ASN B O 1
ATOM 3021 N N . PRO B 1 93 ? -1.165 16.708 -11.216 1 97.6 93 PRO B N 1
ATOM 3022 C CA . PRO B 1 93 ? -1.865 15.708 -10.407 1 97.6 93 PRO B CA 1
ATOM 3023 C C . PRO B 1 93 ? -1.293 14.303 -10.58 1 97.6 93 PRO B C 1
ATOM 3025 O O . PRO B 1 93 ? -1.694 13.377 -9.87 1 97.6 93 PRO B O 1
ATOM 3028 N N . LYS B 1 94 ? -0.356 14.114 -11.506 1 97.56 94 LYS B N 1
ATOM 3029 C CA . LYS B 1 94 ? 0.346 12.836 -11.576 1 97.56 94 LYS B CA 1
ATOM 3030 C C . LYS B 1 94 ? 1.242 12.634 -10.358 1 97.56 94 LYS B C 1
ATOM 3032 O O . LYS B 1 94 ? 1.622 11.505 -10.041 1 97.56 94 LYS B O 1
ATOM 3037 N N . GLU B 1 95 ? 1.727 13.729 -9.801 1 98.56 95 GLU B N 1
ATOM 3038 C CA . GLU B 1 95 ? 2.434 13.674 -8.524 1 98.56 95 GLU B CA 1
ATOM 3039 C C . GLU B 1 95 ? 1.456 13.644 -7.353 1 98.56 95 GLU B C 1
ATOM 3041 O O . GLU B 1 95 ? 0.735 14.615 -7.115 1 98.56 95 GLU B O 1
ATOM 3046 N N . ARG B 1 96 ? 1.452 12.569 -6.636 1 98.85 96 ARG B N 1
ATOM 3047 C CA . ARG B 1 96 ? 0.442 12.368 -5.602 1 98.85 96 ARG B CA 1
ATOM 3048 C C . ARG B 1 96 ? 0.992 11.526 -4.456 1 98.85 96 ARG B C 1
ATOM 3050 O O . ARG B 1 96 ? 2.044 10.895 -4.591 1 98.85 96 ARG B O 1
ATOM 3057 N N . PHE B 1 97 ? 0.323 11.564 -3.341 1 98.9 97 PHE B N 1
ATOM 3058 C CA . PHE B 1 97 ? 0.697 10.848 -2.127 1 98.9 97 PHE B CA 1
ATOM 3059 C C . PHE B 1 97 ? 0.859 9.358 -2.405 1 98.9 97 PHE B C 1
ATOM 3061 O O . PHE B 1 97 ? 0.035 8.758 -3.098 1 98.9 97 PHE B O 1
ATOM 3068 N N . TRP B 1 98 ? 1.906 8.825 -1.878 1 98.78 98 TRP B N 1
ATOM 3069 C CA . TRP B 1 98 ? 2.224 7.408 -2.019 1 98.78 98 TRP B CA 1
ATOM 3070 C C . TRP B 1 98 ? 2.297 6.728 -0.656 1 98.78 98 TRP B C 1
ATOM 3072 O O . TRP B 1 98 ? 3.33 6.779 0.016 1 98.78 98 TRP B O 1
ATOM 3082 N N . ALA B 1 99 ? 1.279 5.983 -0.271 1 98.75 99 ALA B N 1
ATOM 3083 C CA . ALA B 1 99 ? 1.129 5.392 1.057 1 98.75 99 ALA B CA 1
ATOM 3084 C C . ALA B 1 99 ? 2.235 4.378 1.333 1 98.75 99 ALA B C 1
ATOM 3086 O O . ALA B 1 99 ? 2.836 4.383 2.41 1 98.75 99 ALA B O 1
ATOM 3087 N N . ALA B 1 100 ? 2.55 3.518 0.376 1 98.51 100 ALA B N 1
ATOM 3088 C CA . ALA B 1 100 ? 3.497 2.427 0.593 1 98.51 100 ALA B CA 1
ATOM 3089 C C . ALA B 1 100 ? 4.896 2.964 0.88 1 98.51 100 ALA B C 1
ATOM 3091 O O . ALA B 1 100 ? 5.587 2.469 1.774 1 98.51 100 ALA B O 1
ATOM 3092 N N . ARG B 1 101 ? 5.331 3.958 0.107 1 97.84 101 ARG B N 1
ATOM 3093 C CA . ARG B 1 101 ? 6.652 4.533 0.335 1 97.84 101 ARG B CA 1
ATOM 3094 C C . ARG B 1 101 ? 6.698 5.291 1.658 1 97.84 101 ARG B C 1
ATOM 3096 O O . ARG B 1 101 ? 7.688 5.215 2.389 1 97.84 101 ARG B O 1
ATOM 3103 N N . THR B 1 102 ? 5.659 6.038 1.976 1 97.64 102 THR B N 1
ATOM 3104 C CA . THR B 1 102 ? 5.588 6.723 3.261 1 97.64 102 THR B CA 1
ATOM 3105 C C . THR B 1 102 ? 5.698 5.727 4.412 1 97.64 102 THR B C 1
ATOM 3107 O O . THR B 1 102 ? 6.43 5.962 5.375 1 97.64 102 THR B O 1
ATOM 3110 N N . ARG B 1 103 ? 5.028 4.626 4.263 1 97.42 103 ARG B N 1
ATOM 3111 C CA . ARG B 1 103 ? 5.095 3.546 5.243 1 97.42 103 ARG B CA 1
ATOM 3112 C C . ARG B 1 103 ? 6.521 3.027 5.389 1 97.42 103 ARG B C 1
ATOM 3114 O O . ARG B 1 103 ? 7.004 2.83 6.506 1 97.42 103 ARG B O 1
ATOM 3121 N N . GLN B 1 104 ? 7.203 2.823 4.318 1 96.43 104 GLN B N 1
ATOM 3122 C CA . GLN B 1 104 ? 8.555 2.273 4.353 1 96.43 104 GLN B CA 1
ATOM 3123 C C . GLN B 1 104 ? 9.531 3.253 4.998 1 96.43 104 GLN B C 1
ATOM 3125 O O . GLN B 1 104 ? 10.42 2.847 5.749 1 96.43 104 GLN B O 1
ATOM 3130 N N . LEU B 1 105 ? 9.34 4.52 4.719 1 94.96 105 LEU B N 1
ATOM 3131 C CA . LEU B 1 105 ? 10.294 5.526 5.173 1 94.96 105 LEU B CA 1
ATOM 3132 C C . LEU B 1 105 ? 10.054 5.882 6.636 1 94.96 105 LEU B C 1
ATOM 3134 O O . LEU B 1 105 ? 10.987 6.264 7.347 1 94.96 105 LEU B O 1
ATOM 3138 N N . HIS B 1 106 ? 8.845 5.747 7.071 1 94.77 106 HIS B N 1
ATOM 3139 C CA . HIS B 1 106 ? 8.522 6.171 8.429 1 94.77 106 HIS B CA 1
ATOM 3140 C C . HIS B 1 106 ? 7.954 5.015 9.247 1 94.77 106 HIS B C 1
ATOM 3142 O O . HIS B 1 106 ? 8.691 4.341 9.97 1 94.77 106 HIS B O 1
ATOM 3148 N N . SER B 1 107 ? 6.618 4.717 9.016 1 95.26 107 SER B N 1
ATOM 3149 C CA . SER B 1 107 ? 5.901 3.67 9.738 1 95.26 107 SER B CA 1
ATOM 3150 C C . SER B 1 107 ? 4.543 3.392 9.103 1 95.26 107 SER B C 1
ATOM 3152 O O . SER B 1 107 ? 4.012 4.228 8.369 1 95.26 107 SER B O 1
ATOM 3154 N N . ALA B 1 108 ? 4.005 2.241 9.416 1 97.49 108 ALA B N 1
ATOM 3155 C CA . ALA B 1 108 ? 2.699 1.856 8.886 1 97.49 108 ALA B CA 1
ATOM 3156 C C . ALA B 1 108 ? 1.612 2.819 9.355 1 97.49 108 ALA B C 1
ATOM 3158 O O . ALA B 1 108 ? 0.553 2.922 8.73 1 97.49 108 ALA B O 1
ATOM 3159 N N . HIS B 1 109 ? 1.843 3.48 10.477 1 98.21 109 HIS B N 1
ATOM 3160 C CA . HIS B 1 109 ? 1.059 4.607 10.972 1 98.21 109 HIS B CA 1
ATOM 3161 C C . HIS B 1 109 ? 1.935 5.836 11.185 1 98.21 109 HIS B C 1
ATOM 3163 O O . HIS B 1 109 ? 3.063 5.723 11.672 1 98.21 109 HIS B O 1
ATOM 3169 N N . VAL B 1 110 ? 1.352 6.996 10.833 1 97.64 110 VAL B N 1
ATOM 3170 C CA . VAL B 1 110 ? 2.199 8.183 10.834 1 97.64 110 VAL B CA 1
ATOM 3171 C C . VAL B 1 110 ? 1.701 9.173 11.885 1 97.64 110 VAL B C 1
ATOM 3173 O O . VAL B 1 110 ? 0.522 9.161 12.249 1 97.64 110 VAL B O 1
ATOM 3176 N N . SER B 1 111 ? 2.545 9.979 12.328 1 97.76 111 SER B N 1
ATOM 3177 C CA . SER B 1 111 ? 2.257 11.028 13.302 1 97.76 111 SER B CA 1
ATOM 3178 C C . SER B 1 111 ? 3.265 12.168 13.2 1 97.76 111 SER B C 1
ATOM 3180 O O . SER B 1 111 ? 3.895 12.356 12.157 1 97.76 111 SER B O 1
ATOM 3182 N N . THR B 1 112 ? 3.368 12.974 14.204 1 97.02 112 THR B N 1
ATOM 3183 C CA . THR B 1 112 ? 4.135 14.215 14.199 1 97.02 112 THR B CA 1
ATOM 3184 C C . THR B 1 112 ? 5.548 13.976 13.673 1 97.02 112 THR B C 1
ATOM 3186 O O . THR B 1 112 ? 6.214 13.022 14.08 1 97.02 112 THR B O 1
ATOM 3189 N N . TYR B 1 113 ? 5.958 14.779 12.681 1 95.24 113 TYR B N 1
ATOM 3190 C CA . TYR B 1 113 ? 7.258 14.902 12.03 1 95.24 113 TYR B CA 1
ATOM 3191 C C . TYR B 1 113 ? 7.385 13.919 10.873 1 95.24 113 TYR B C 1
ATOM 3193 O O . TYR B 1 113 ? 8.341 13.983 10.097 1 95.24 113 TYR B O 1
ATOM 3201 N N . ASP B 1 114 ? 6.513 12.962 10.789 1 95.67 114 ASP B N 1
ATOM 3202 C CA . ASP B 1 114 ? 6.509 12.141 9.583 1 95.67 114 ASP B CA 1
ATOM 3203 C C . ASP B 1 114 ? 6.097 12.96 8.362 1 95.67 114 ASP B C 1
ATOM 3205 O O . ASP B 1 114 ? 5.21 13.813 8.45 1 95.67 114 ASP B O 1
ATOM 3209 N N . ARG B 1 115 ? 6.715 12.682 7.266 1 96.72 115 ARG B N 1
ATOM 3210 C CA . ARG B 1 115 ? 6.437 13.356 6.002 1 96.72 115 ARG B CA 1
ATOM 3211 C C . ARG B 1 115 ? 5.65 12.451 5.06 1 96.72 115 ARG B C 1
ATOM 3213 O O . ARG B 1 115 ? 5.875 11.239 5.023 1 96.72 115 ARG B O 1
ATOM 3220 N N . LEU B 1 116 ? 4.701 13.045 4.33 1 98.61 116 LEU B N 1
ATOM 3221 C CA . LEU B 1 116 ? 3.922 12.329 3.325 1 98.61 116 LEU B CA 1
ATOM 3222 C C . LEU B 1 116 ? 4.555 12.469 1.945 1 98.61 116 LEU B C 1
ATOM 3224 O O . LEU B 1 116 ? 4.578 13.563 1.376 1 98.61 116 LEU B O 1
ATOM 3228 N N . TRP B 1 117 ? 5 11.38 1.384 1 98.19 117 TRP B N 1
ATOM 3229 C CA . TRP B 1 117 ? 5.863 11.403 0.207 1 98.19 117 TRP B CA 1
ATOM 3230 C C . TRP B 1 117 ? 5.053 11.182 -1.066 1 98.19 117 TRP B C 1
ATOM 3232 O O . TRP B 1 117 ? 4.061 10.451 -1.06 1 98.19 117 TRP B O 1
ATOM 3242 N N . SER B 1 118 ? 5.577 11.732 -2.162 1 98.55 118 SER B N 1
ATOM 3243 C CA . SER B 1 118 ? 4.923 11.569 -3.456 1 98.55 118 SER B CA 1
ATOM 3244 C C . SER B 1 118 ? 5.462 10.351 -4.199 1 98.55 118 SER B C 1
ATOM 3246 O O . SER B 1 118 ? 6.509 9.811 -3.837 1 98.55 118 SER B O 1
ATOM 3248 N N . ASN B 1 119 ? 4.769 9.953 -5.225 1 98.29 119 ASN B N 1
ATOM 3249 C CA . ASN B 1 119 ? 5.11 8.786 -6.031 1 98.29 119 ASN B CA 1
ATOM 3250 C C . ASN B 1 119 ? 6.252 9.087 -6.998 1 98.29 119 ASN B C 1
ATOM 3252 O O . ASN B 1 119 ? 6.69 10.234 -7.11 1 98.29 119 ASN B O 1
ATOM 3256 N N . LEU B 1 120 ? 6.733 8.054 -7.625 1 97.58 120 LEU B N 1
ATOM 3257 C CA . LEU B 1 120 ? 7.807 8.172 -8.606 1 97.58 120 LEU B CA 1
ATOM 3258 C C . LEU B 1 120 ? 7.288 8.768 -9.91 1 97.58 120 LEU B C 1
ATOM 3260 O O . LEU B 1 120 ? 6.135 8.544 -10.285 1 97.58 120 LEU B O 1
ATOM 3264 N N . PRO B 1 121 ? 8.056 9.589 -10.564 1 96.33 121 PRO B N 1
ATOM 3265 C CA . PRO B 1 121 ? 9.485 9.848 -10.372 1 96.33 121 PRO B CA 1
ATOM 3266 C C . PRO B 1 121 ? 9.751 11.061 -9.483 1 96.33 121 PRO B C 1
ATOM 3268 O O . PRO B 1 121 ? 10.887 11.535 -9.404 1 96.33 121 PRO B O 1
ATOM 3271 N N . TYR B 1 122 ? 8.813 11.55 -8.842 1 96.99 122 TYR B N 1
ATOM 3272 C CA . TYR B 1 122 ? 8.942 12.811 -8.119 1 96.99 122 TYR B CA 1
ATOM 3273 C C . TYR B 1 122 ? 9.612 12.598 -6.767 1 96.99 122 TYR B C 1
ATOM 3275 O O . TYR B 1 122 ? 10.702 13.119 -6.519 1 96.99 122 TYR B O 1
ATOM 3283 N N . LEU B 1 123 ? 9.12 11.793 -6.047 1 97.06 123 LEU B N 1
ATOM 3284 C CA . LEU B 1 123 ? 9.576 11.363 -4.729 1 97.06 123 LEU B CA 1
ATOM 3285 C C . LEU B 1 123 ? 10.053 12.554 -3.904 1 97.06 123 LEU B C 1
ATOM 3287 O O . LEU B 1 123 ? 11.251 12.697 -3.65 1 97.06 123 LEU B O 1
ATOM 3291 N N . ARG B 1 124 ? 9.245 13.284 -3.365 1 97.11 124 ARG B N 1
ATOM 3292 C CA . ARG B 1 124 ? 9.506 14.368 -2.424 1 97.11 124 ARG B CA 1
ATOM 3293 C C . ARG B 1 124 ? 8.358 14.52 -1.431 1 97.11 124 ARG B C 1
ATOM 3295 O O . ARG B 1 124 ? 7.257 14.017 -1.665 1 97.11 124 ARG B O 1
ATOM 3302 N N . PRO B 1 125 ? 8.591 15.14 -0.295 1 97.45 125 PRO B N 1
ATOM 3303 C CA . PRO B 1 125 ? 7.5 15.376 0.654 1 97.45 125 PRO B CA 1
ATOM 3304 C C . PRO B 1 125 ? 6.442 16.334 0.111 1 97.45 125 PRO B C 1
ATOM 3306 O O . PRO B 1 125 ? 6.778 17.414 -0.383 1 97.45 125 PRO B O 1
ATOM 3309 N N . LEU B 1 126 ? 5.207 15.938 0.207 1 98.8 126 LEU B N 1
ATOM 3310 C CA . LEU B 1 126 ? 4.083 16.802 -0.138 1 98.8 126 LEU B CA 1
ATOM 3311 C C . LEU B 1 126 ? 3.607 17.587 1.08 1 98.8 126 LEU B C 1
ATOM 3313 O O . LEU B 1 126 ? 3.225 18.753 0.963 1 98.8 126 LEU B O 1
ATOM 3317 N N . ALA B 1 127 ? 3.636 16.981 2.168 1 98.87 127 ALA B N 1
ATOM 3318 C CA . ALA B 1 127 ? 3.201 17.565 3.434 1 98.87 127 ALA B CA 1
ATOM 3319 C C . ALA B 1 127 ? 3.936 16.932 4.612 1 98.87 127 ALA B C 1
ATOM 3321 O O . ALA B 1 127 ? 4.396 15.791 4.524 1 98.87 127 ALA B O 1
ATOM 3322 N N . THR B 1 128 ? 4.072 17.635 5.687 1 98.47 128 THR B N 1
ATOM 3323 C CA . THR B 1 128 ? 4.678 17.153 6.923 1 98.47 128 THR B CA 1
ATOM 3324 C C . THR B 1 128 ? 3.723 17.333 8.099 1 98.47 128 THR B C 1
ATOM 3326 O O . THR B 1 128 ? 3.164 18.415 8.292 1 98.47 128 THR B O 1
ATOM 3329 N N . ILE B 1 129 ? 3.515 16.278 8.824 1 98.62 129 ILE B N 1
ATOM 3330 C CA . ILE B 1 129 ? 2.66 16.37 10.003 1 98.62 129 ILE B CA 1
ATOM 3331 C C . ILE B 1 129 ? 3.37 17.167 11.094 1 98.62 129 ILE B C 1
ATOM 3333 O O . ILE B 1 129 ? 4.483 16.824 11.499 1 98.62 129 ILE B O 1
ATOM 3337 N N . ILE B 1 130 ? 2.692 18.162 11.647 1 98.61 130 ILE B N 1
ATOM 3338 C CA . ILE B 1 130 ? 3.392 19.024 12.593 1 98.61 130 ILE B CA 1
ATOM 3339 C C . ILE B 1 130 ? 2.709 18.955 13.957 1 98.61 130 ILE B C 1
ATOM 3341 O O . ILE B 1 130 ? 3.305 19.312 14.976 1 98.61 130 ILE B O 1
ATOM 3345 N N . GLU B 1 131 ? 1.446 18.542 14.015 1 98.36 131 GLU B N 1
ATOM 3346 C CA . GLU B 1 131 ? 0.724 18.327 15.266 1 98.36 131 GLU B CA 1
ATOM 3347 C C . GLU B 1 131 ? -0.295 17.199 15.128 1 98.36 131 GLU B C 1
ATOM 3349 O O . GLU B 1 131 ? -1.067 17.167 14.168 1 98.36 131 GLU B O 1
ATOM 3354 N N . ASP B 1 132 ? -0.295 16.321 16.024 1 98.23 132 ASP B N 1
ATOM 3355 C CA . ASP B 1 132 ? -1.197 15.174 16.069 1 98.23 132 ASP B CA 1
ATOM 3356 C C . ASP B 1 132 ? -1.46 14.738 17.508 1 98.23 132 ASP B C 1
ATOM 3358 O O . ASP B 1 132 ? -0.871 13.766 17.986 1 98.23 132 ASP B O 1
ATOM 3362 N N . PRO B 1 133 ? -2.385 15.382 18.199 1 97.12 133 PRO B N 1
ATOM 3363 C CA . PRO B 1 133 ? -2.653 15.054 19.602 1 97.12 133 PRO B CA 1
ATOM 3364 C C . PRO B 1 133 ? -3.144 13.62 19.789 1 97.12 133 PRO B C 1
ATOM 3366 O O . PRO B 1 133 ? -3.067 13.077 20.894 1 97.12 133 PRO B O 1
ATOM 3369 N N . LEU B 1 134 ? -3.654 12.988 18.79 1 95.17 134 LEU B N 1
ATOM 3370 C CA . LEU B 1 134 ? -4.202 11.64 18.895 1 95.17 134 LEU B CA 1
ATOM 3371 C C . LEU B 1 134 ? -3.121 10.593 18.647 1 95.17 134 LEU B C 1
ATOM 3373 O O . LEU B 1 134 ? -3.31 9.415 18.956 1 95.17 134 LEU B O 1
ATOM 3377 N N . GLY B 1 135 ? -1.992 11.074 17.992 1 87.25 135 GLY B N 1
ATOM 3378 C CA . GLY B 1 135 ? -0.975 10.142 17.531 1 87.25 135 GLY B CA 1
ATOM 3379 C C . GLY B 1 135 ? -0.251 9.441 18.665 1 87.25 135 GLY B C 1
ATOM 3380 O O . GLY B 1 135 ? -0.478 9.747 19.837 1 87.25 135 GLY B O 1
ATOM 3381 N N . GLY B 1 136 ? 0.553 8.414 18.363 1 85.61 136 GLY B N 1
ATOM 3382 C CA . GLY B 1 136 ? 1.335 7.643 19.316 1 85.61 136 GLY B CA 1
ATOM 3383 C C . GLY B 1 136 ? 0.52 6.592 20.045 1 85.61 136 GLY B C 1
ATOM 3384 O O . GLY B 1 136 ? 0.977 6.024 21.04 1 85.61 136 GLY B O 1
ATOM 3385 N N . ARG B 1 137 ? -0.685 6.292 19.549 1 91.97 137 ARG B N 1
ATOM 3386 C CA . ARG B 1 137 ? -1.523 5.26 20.151 1 91.97 137 ARG B CA 1
ATOM 3387 C C . ARG B 1 137 ? -1.03 3.867 19.772 1 91.97 137 ARG B C 1
ATOM 3389 O O . ARG B 1 137 ? -0.709 3.61 18.61 1 91.97 137 ARG B O 1
ATOM 3396 N N . HIS B 1 138 ? -0.865 3.026 20.722 1 97.17 138 HIS B N 1
ATOM 3397 C CA . HIS B 1 138 ? -0.557 1.609 20.567 1 97.17 138 HIS B CA 1
ATOM 3398 C C . HIS B 1 138 ? -1.366 0.759 21.541 1 97.17 138 HIS B C 1
ATOM 3400 O O . HIS B 1 138 ? -1.029 0.672 22.724 1 97.17 138 HIS B O 1
ATOM 3406 N N . ASP B 1 139 ? -2.379 0.108 21.082 1 97.61 139 ASP B N 1
ATOM 3407 C CA . ASP B 1 139 ? -3.273 -0.56 22.024 1 97.61 139 ASP B CA 1
ATOM 3408 C C . ASP B 1 139 ? -2.866 -2.018 22.227 1 97.61 139 ASP B C 1
ATOM 3410 O O . ASP B 1 139 ? -1.861 -2.47 21.675 1 97.61 139 ASP B O 1
ATOM 3414 N N . GLU B 1 140 ? -3.604 -2.777 22.971 1 97.62 140 GLU B N 1
ATOM 3415 C CA . GLU B 1 140 ? -3.234 -4.114 23.425 1 97.62 140 GLU B CA 1
ATOM 3416 C C . GLU B 1 140 ? -3.304 -5.123 22.283 1 97.62 140 GLU B C 1
ATOM 3418 O O . GLU B 1 140 ? -2.768 -6.228 22.391 1 97.62 140 GLU B O 1
ATOM 3423 N N . TRP B 1 141 ? -3.922 -4.702 21.209 1 96.85 141 TRP B N 1
ATOM 3424 C CA . TRP B 1 141 ? -4.039 -5.619 20.08 1 96.85 141 TRP B CA 1
ATOM 3425 C C . TRP B 1 141 ? -3.107 -5.208 18.946 1 96.85 141 TRP B C 1
ATOM 3427 O O . TRP B 1 141 ? -3.067 -5.861 17.9 1 96.85 141 TRP B O 1
ATOM 3437 N N . GLY B 1 142 ? -2.373 -4.104 19.156 1 96.88 142 GLY B N 1
ATOM 3438 C CA . GLY B 1 142 ? -1.442 -3.617 18.149 1 96.88 142 GLY B CA 1
ATOM 3439 C C . GLY B 1 142 ? -2.028 -2.527 17.273 1 96.88 142 GLY B C 1
ATOM 3440 O O . GLY B 1 142 ? -1.401 -2.102 16.3 1 96.88 142 GLY B O 1
ATOM 3441 N N . GLY B 1 143 ? -3.224 -2.057 17.605 1 97.94 143 GLY B N 1
ATOM 3442 C CA . GLY B 1 143 ? -3.885 -1.001 16.855 1 97.94 143 GLY B CA 1
ATOM 3443 C C . GLY B 1 143 ? -3.224 0.354 17.024 1 97.94 143 GLY B C 1
ATOM 3444 O O . GLY B 1 143 ? -2.818 0.719 18.13 1 97.94 143 GLY B O 1
ATOM 3445 N N . ARG B 1 144 ? -3.087 1.072 15.938 1 98.18 144 ARG B N 1
ATOM 3446 C CA . ARG B 1 144 ? -2.532 2.42 15.898 1 98.18 144 ARG B CA 1
ATOM 3447 C C . ARG B 1 144 ? -3.373 3.334 15.013 1 98.18 144 ARG B C 1
ATOM 3449 O O . ARG B 1 144 ? -4.239 2.863 14.273 1 98.18 144 ARG B O 1
ATOM 3456 N N . ILE B 1 145 ? -3.1 4.64 15.135 1 98.07 145 ILE B N 1
ATOM 3457 C CA . ILE B 1 145 ? -3.964 5.609 14.471 1 98.07 145 ILE B CA 1
ATOM 3458 C C . ILE B 1 145 ? -3.259 6.171 13.239 1 98.07 145 ILE B C 1
ATOM 3460 O O . ILE B 1 145 ? -2.028 6.164 13.163 1 98.07 145 ILE B O 1
ATOM 3464 N N . HIS B 1 146 ? -4.037 6.654 12.211 1 98.68 146 HIS B N 1
ATOM 3465 C CA . HIS B 1 146 ? -3.575 7.269 10.972 1 98.68 146 HIS B CA 1
ATOM 3466 C C . HIS B 1 146 ? -2.793 6.274 10.121 1 98.68 146 HIS B C 1
ATOM 3468 O O . HIS B 1 146 ? -1.572 6.386 9.993 1 98.68 146 HIS B O 1
ATOM 3474 N N . ASP B 1 147 ? -3.535 5.561 9.422 1 96.87 147 ASP B N 1
ATOM 3475 C CA . ASP B 1 147 ? -3.13 4.29 8.829 1 96.87 147 ASP B CA 1
ATOM 3476 C C . ASP B 1 147 ? -2.661 4.481 7.388 1 96.87 147 ASP B C 1
ATOM 3478 O O . ASP B 1 147 ? -3.297 5.197 6.612 1 96.87 147 ASP B O 1
ATOM 3482 N N . THR B 1 148 ? -1.528 3.805 7.012 1 98.27 148 THR B N 1
ATOM 3483 C CA . THR B 1 148 ? -1.094 3.731 5.621 1 98.27 148 THR B CA 1
ATOM 3484 C C . THR B 1 148 ? -1.144 2.293 5.115 1 98.27 148 THR B C 1
ATOM 3486 O O . THR B 1 148 ? -0.632 1.991 4.035 1 98.27 148 THR B O 1
ATOM 3489 N N . LEU B 1 149 ? -1.712 1.308 5.86 1 97.97 149 LEU B N 1
ATOM 3490 C CA . LEU B 1 149 ? -1.759 -0.108 5.511 1 97.97 149 LEU B CA 1
ATOM 3491 C C . LEU B 1 149 ? -2.889 -0.388 4.526 1 97.97 149 LEU B C 1
ATOM 3493 O O . LEU B 1 149 ? -2.686 -1.074 3.521 1 97.97 149 LEU B O 1
ATOM 3497 N N . GLY B 1 150 ? -4.017 0.115 4.895 1 96.85 150 GLY B N 1
ATOM 3498 C CA . GLY B 1 150 ? -5.202 -0.152 4.096 1 96.85 150 GLY B CA 1
ATOM 3499 C C . GLY B 1 150 ? -5.473 0.917 3.054 1 96.85 150 GLY B C 1
ATOM 3500 O O . GLY B 1 150 ? -4.774 1.931 3.002 1 96.85 150 GLY B O 1
ATOM 3501 N N . THR B 1 151 ? -6.439 0.621 2.224 1 97.52 151 THR B N 1
ATOM 3502 C CA . THR B 1 151 ? -6.92 1.607 1.263 1 97.52 151 THR B CA 1
ATOM 3503 C C . THR B 1 151 ? -8.397 1.912 1.495 1 97.52 151 THR B C 1
ATOM 3505 O O . THR B 1 151 ? -8.985 1.454 2.477 1 97.52 151 THR B O 1
ATOM 3508 N N . ARG B 1 152 ? -8.988 2.689 0.704 1 97.44 152 ARG B N 1
ATOM 3509 C CA . ARG B 1 152 ? -10.302 3.281 0.933 1 97.44 152 ARG B CA 1
ATOM 3510 C C . ARG B 1 152 ? -11.412 2.268 0.669 1 97.44 152 ARG B C 1
ATOM 3512 O O . ARG B 1 152 ? -11.272 1.397 -0.191 1 97.44 152 ARG B O 1
ATOM 3519 N N . CYS B 1 153 ? -12.482 2.368 1.38 1 96.01 153 CYS B N 1
ATOM 3520 C CA . CYS B 1 153 ? -13.691 1.626 1.039 1 96.01 153 CYS B CA 1
ATOM 3521 C C . CYS B 1 153 ? -14.232 2.059 -0.318 1 96.01 153 CYS B C 1
ATOM 3523 O O . CYS B 1 153 ? -14.056 3.209 -0.723 1 96.01 153 CYS B O 1
ATOM 3525 N N . ASP B 1 154 ? -14.87 1.181 -0.941 1 95.94 154 ASP B N 1
ATOM 3526 C CA . ASP B 1 154 ? -15.367 1.485 -2.28 1 95.94 154 ASP B CA 1
ATOM 3527 C C . ASP B 1 154 ? -16.576 0.619 -2.627 1 95.94 154 ASP B C 1
ATOM 3529 O O . ASP B 1 154 ? -16.79 -0.43 -2.016 1 95.94 154 ASP B O 1
ATOM 3533 N N . PRO B 1 155 ? -17.359 1.073 -3.595 1 94.86 155 PRO B N 1
ATOM 3534 C CA . PRO B 1 155 ? -18.593 0.352 -3.919 1 94.86 155 PRO B CA 1
ATOM 3535 C C . PRO B 1 155 ? -18.331 -0.984 -4.611 1 94.86 155 PRO B C 1
ATOM 3537 O O . PRO B 1 155 ? -19.187 -1.872 -4.592 1 94.86 155 PRO B O 1
ATOM 3540 N N . TYR B 1 156 ? -17.217 -1.098 -5.219 1 94.8 156 TYR B N 1
ATOM 3541 C CA . TYR B 1 156 ? -16.911 -2.33 -5.936 1 94.8 156 TYR B CA 1
ATOM 3542 C C . TYR B 1 156 ? -16.752 -3.498 -4.97 1 94.8 156 TYR B C 1
ATOM 3544 O O . TYR B 1 156 ? -17.367 -4.551 -5.153 1 94.8 156 TYR B O 1
ATOM 3552 N N . VAL B 1 157 ? -15.921 -3.317 -3.916 1 93.36 157 VAL B N 1
ATOM 3553 C CA . VAL B 1 157 ? -15.717 -4.383 -2.94 1 93.36 157 VAL B CA 1
ATOM 3554 C C . VAL B 1 157 ? -16.992 -4.588 -2.126 1 93.36 157 VAL B C 1
ATOM 3556 O O . VAL B 1 157 ? -17.304 -5.712 -1.723 1 93.36 157 VAL B O 1
ATOM 3559 N N . ASP B 1 158 ? -17.676 -3.492 -1.842 1 90.75 158 ASP B N 1
ATOM 3560 C CA . ASP B 1 158 ? -18.953 -3.646 -1.151 1 90.75 158 ASP B CA 1
ATOM 3561 C C . ASP B 1 158 ? -19.896 -4.555 -1.936 1 90.75 158 ASP B C 1
ATOM 3563 O O . ASP B 1 158 ? -20.552 -5.424 -1.358 1 90.75 158 ASP B O 1
ATOM 3567 N N . LYS B 1 159 ? -19.952 -4.318 -3.191 1 89.8 159 LYS B N 1
ATOM 3568 C CA . LYS B 1 159 ? -20.805 -5.145 -4.039 1 89.8 159 LYS B CA 1
ATOM 3569 C C . LYS B 1 159 ? -20.38 -6.61 -3.985 1 89.8 159 LYS B C 1
ATOM 3571 O O . LYS B 1 159 ? -21.226 -7.506 -3.95 1 89.8 159 LYS B O 1
ATOM 3576 N N . LEU B 1 160 ? -19.117 -6.865 -3.982 1 88.68 160 LEU B N 1
ATOM 3577 C CA . LEU B 1 160 ? -18.59 -8.225 -3.943 1 88.68 160 LEU B CA 1
ATOM 3578 C C . LEU B 1 160 ? -18.944 -8.908 -2.627 1 88.68 160 LEU B C 1
ATOM 3580 O O . LEU B 1 160 ? -19.201 -10.113 -2.598 1 88.68 160 LEU B O 1
ATOM 3584 N N . ILE B 1 161 ? -18.904 -8.157 -1.569 1 85.87 161 ILE B N 1
ATOM 3585 C CA . ILE B 1 161 ? -19.07 -8.74 -0.242 1 85.87 161 ILE B CA 1
ATOM 3586 C C . ILE B 1 161 ? -20.556 -8.82 0.104 1 85.87 161 ILE B C 1
ATOM 3588 O O . ILE B 1 161 ? -21.039 -9.86 0.556 1 85.87 161 ILE B O 1
ATOM 3592 N N . SER B 1 162 ? -21.319 -7.75 -0.167 1 83.35 162 SER B N 1
ATOM 3593 C CA . SER B 1 162 ? -22.691 -7.661 0.321 1 83.35 162 SER B CA 1
ATOM 3594 C C . SER B 1 162 ? -23.694 -7.943 -0.793 1 83.35 162 SER B C 1
ATOM 3596 O O . SER B 1 162 ? -24.853 -8.265 -0.525 1 83.35 162 SER B O 1
ATOM 3598 N N . GLY B 1 163 ? -23.272 -7.691 -2.054 1 84.12 163 GLY B N 1
ATOM 3599 C CA . GLY B 1 163 ? -24.186 -7.805 -3.179 1 84.12 163 GLY B CA 1
ATOM 3600 C C . GLY B 1 163 ? -24.993 -6.544 -3.423 1 84.12 163 GLY B C 1
ATOM 3601 O O . GLY B 1 163 ? -25.744 -6.46 -4.396 1 84.12 163 GLY B O 1
ATOM 3602 N N . GLU B 1 164 ? -24.763 -5.503 -2.607 1 84.14 164 GLU B N 1
ATOM 3603 C CA . GLU B 1 164 ? -25.583 -4.298 -2.684 1 84.14 164 GLU B CA 1
ATOM 3604 C C . GLU B 1 164 ? -24.835 -3.166 -3.383 1 84.14 164 GLU B C 1
ATOM 3606 O O . GLU B 1 164 ? -23.618 -3.034 -3.235 1 84.14 164 GLU B O 1
ATOM 3611 N N . ASP B 1 165 ? -25.62 -2.421 -4.099 1 86.57 165 ASP B N 1
ATOM 3612 C CA . ASP B 1 165 ? -25.069 -1.208 -4.696 1 86.57 165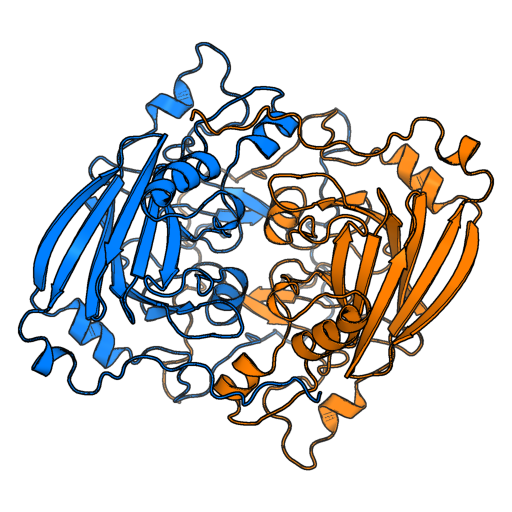 ASP B CA 1
ATOM 3613 C C . ASP B 1 165 ? -25.129 -0.038 -3.717 1 86.57 165 ASP B C 1
ATOM 3615 O O . ASP B 1 165 ? -26.139 0.16 -3.039 1 86.57 165 ASP B O 1
ATOM 3619 N N . ASN B 1 166 ? -24.003 0.626 -3.648 1 87.73 166 ASN B N 1
ATOM 3620 C CA . ASN B 1 166 ? -23.914 1.805 -2.793 1 87.73 166 ASN B CA 1
ATOM 3621 C C . ASN B 1 166 ? -22.902 2.813 -3.332 1 87.73 166 ASN B C 1
ATOM 3623 O O . ASN B 1 166 ? -21.752 2.462 -3.598 1 87.73 166 ASN B O 1
ATOM 3627 N N . ASP B 1 167 ? -23.359 4.042 -3.476 1 90.81 167 ASP B N 1
ATOM 3628 C CA . ASP B 1 167 ? -22.498 5.063 -4.065 1 90.81 167 ASP B CA 1
ATOM 3629 C C . ASP B 1 167 ? -21.811 5.893 -2.983 1 90.81 167 ASP B C 1
ATOM 3631 O O . ASP B 1 167 ? -21.066 6.827 -3.288 1 90.81 167 ASP B O 1
ATOM 3635 N N . ASP B 1 168 ? -22.085 5.59 -1.759 1 89.31 168 ASP B N 1
ATOM 3636 C CA . ASP B 1 168 ? -21.596 6.436 -0.675 1 89.31 168 ASP B CA 1
ATOM 3637 C C . ASP B 1 168 ? -20.372 5.816 -0.005 1 89.31 168 ASP B C 1
ATOM 3639 O O . ASP B 1 168 ? -20.382 5.555 1.2 1 89.31 168 ASP B O 1
ATOM 3643 N N . HIS B 1 169 ? -19.379 5.612 -0.756 1 95 169 HIS B N 1
ATOM 3644 C CA . HIS B 1 169 ? -18.099 5.136 -0.244 1 95 169 HIS B CA 1
ATOM 3645 C C . HIS B 1 169 ? -17.003 6.177 -0.445 1 95 169 HIS B C 1
ATOM 3647 O O . HIS B 1 169 ? -17.154 7.095 -1.254 1 95 169 HIS B O 1
ATOM 3653 N N . CYS B 1 170 ? -15.995 6.01 0.259 1 98.02 170 CYS B N 1
ATOM 3654 C CA . CYS B 1 170 ? -14.908 6.982 0.212 1 98.02 170 CYS B CA 1
ATOM 3655 C C . CYS B 1 170 ? -14.379 7.14 -1.209 1 98.02 170 CYS B C 1
ATOM 3657 O O . CYS B 1 170 ? -14.049 8.249 -1.634 1 98.02 170 CYS B O 1
ATOM 3659 N N . HIS B 1 171 ? -14.246 6.05 -1.913 1 98.34 171 HIS B N 1
ATOM 3660 C CA . HIS B 1 171 ? -13.818 6.133 -3.305 1 98.34 171 HIS B CA 1
ATOM 3661 C C . HIS B 1 171 ? -14.746 7.034 -4.113 1 98.34 171 HIS B C 1
ATOM 3663 O O . HIS B 1 171 ? -14.283 7.916 -4.841 1 98.34 171 HIS B O 1
ATOM 3669 N N . SER B 1 172 ? -16.011 6.839 -4.021 1 98.02 172 SER B N 1
ATOM 3670 C CA . SER B 1 172 ? -17.008 7.628 -4.737 1 98.02 172 SER B CA 1
ATOM 3671 C C . SER B 1 172 ? -16.972 9.09 -4.303 1 98.02 172 SER B C 1
ATOM 3673 O O . SER B 1 172 ? -17.026 9.993 -5.141 1 98.02 172 SER B O 1
ATOM 3675 N N . ASN B 1 173 ? -16.933 9.265 -3.011 1 98.56 173 ASN B N 1
ATOM 3676 C CA . ASN B 1 173 ? -16.871 10.617 -2.467 1 98.56 173 ASN B CA 1
ATOM 3677 C C . ASN B 1 173 ? -15.683 11.394 -3.027 1 98.56 173 ASN B C 1
ATOM 3679 O O . ASN B 1 173 ? -15.825 12.551 -3.426 1 98.56 173 ASN B O 1
ATOM 3683 N N . LEU B 1 174 ? -14.559 10.767 -3.057 1 98.78 174 LEU B N 1
ATOM 3684 C CA . LEU B 1 174 ? -13.342 11.419 -3.529 1 98.78 174 LEU B CA 1
ATOM 3685 C C . LEU B 1 174 ? -13.435 11.731 -5.019 1 98.78 174 LEU B C 1
ATOM 3687 O O . LEU B 1 174 ? -12.984 12.788 -5.465 1 98.78 174 LEU B O 1
ATOM 3691 N N . ILE B 1 175 ? -13.973 10.794 -5.782 1 98.32 175 ILE B N 1
ATOM 3692 C CA . ILE B 1 175 ? -14.145 11.037 -7.21 1 98.32 175 ILE B CA 1
ATOM 3693 C C . ILE B 1 175 ? -14.98 12.297 -7.422 1 98.32 175 ILE B C 1
ATOM 3695 O O . ILE B 1 175 ? -14.595 13.183 -8.189 1 98.32 175 ILE B O 1
ATOM 3699 N N . ARG B 1 176 ? -16.088 12.363 -6.745 1 98.33 176 ARG B N 1
ATOM 3700 C CA . ARG B 1 176 ? -16.969 13.517 -6.889 1 98.33 176 ARG B CA 1
ATOM 3701 C C . ARG B 1 176 ? -16.271 14.797 -6.441 1 98.33 176 ARG B C 1
ATOM 3703 O O . ARG B 1 176 ? -16.449 15.853 -7.052 1 98.33 176 ARG B O 1
ATOM 3710 N N . ALA B 1 177 ? -15.503 14.722 -5.413 1 98.63 177 ALA B N 1
ATOM 3711 C CA . ALA B 1 177 ? -14.839 15.892 -4.843 1 98.63 177 ALA B CA 1
ATOM 3712 C C . ALA B 1 177 ? -13.814 16.469 -5.815 1 98.63 177 ALA B C 1
ATOM 3714 O O . ALA B 1 177 ? -13.591 17.682 -5.843 1 98.63 177 ALA B O 1
ATOM 3715 N N . ILE B 1 178 ? -13.183 15.633 -6.624 1 98.63 178 ILE B N 1
ATOM 3716 C CA . ILE B 1 178 ? -12.052 16.12 -7.407 1 98.63 178 ILE B CA 1
ATOM 3717 C C . ILE B 1 178 ? -12.499 16.399 -8.84 1 98.63 178 ILE B C 1
ATOM 3719 O O . ILE B 1 178 ? -11.75 16.981 -9.629 1 98.63 178 ILE B O 1
ATOM 3723 N N . LYS B 1 179 ? -13.659 16.059 -9.187 1 98.1 179 LYS B N 1
ATOM 3724 C CA . LYS B 1 179 ? -14.19 16.246 -10.534 1 98.1 179 LYS B CA 1
ATOM 3725 C C . LYS B 1 179 ? -14.081 17.704 -10.971 1 98.1 179 LYS B C 1
ATOM 3727 O O . LYS B 1 179 ? -13.677 17.991 -12.1 1 98.1 179 LYS B O 1
ATOM 3732 N N . PRO B 1 180 ? -14.413 18.666 -10.132 1 98.24 180 PRO B N 1
ATOM 3733 C CA . PRO B 1 180 ? -14.317 20.07 -10.537 1 98.24 180 PRO B CA 1
ATOM 3734 C C . PRO B 1 180 ? -12.891 20.487 -10.889 1 98.24 180 PRO B C 1
ATOM 3736 O O . PRO B 1 180 ? -12.685 21.538 -11.501 1 98.24 180 PRO B O 1
ATOM 3739 N N . TYR B 1 181 ? -11.981 19.734 -10.489 1 98.45 181 TYR B N 1
ATOM 3740 C CA . TYR B 1 181 ? -10.587 20.062 -10.763 1 98.45 181 TYR B CA 1
ATOM 3741 C C . TYR B 1 181 ? -10.081 19.312 -11.989 1 98.45 181 TYR B C 1
ATOM 3743 O O . TYR B 1 181 ? -8.874 19.251 -12.234 1 98.45 181 TYR B O 1
ATOM 3751 N N . GLY B 1 182 ? -10.963 18.604 -12.659 1 98.13 182 GLY B N 1
ATOM 3752 C CA . GLY B 1 182 ? -10.635 17.942 -13.912 1 98.13 182 GLY B CA 1
ATOM 3753 C C . GLY B 1 182 ? -10.069 16.548 -13.719 1 98.13 182 GLY B C 1
ATOM 3754 O O . GLY B 1 182 ? -9.466 15.985 -14.635 1 98.13 182 GLY B O 1
ATOM 3755 N N . LEU B 1 183 ? -10.224 15.979 -12.57 1 98.27 183 LEU B N 1
ATOM 3756 C CA . LEU B 1 183 ? -9.715 14.649 -12.253 1 98.27 183 LEU B CA 1
ATOM 3757 C C . LEU B 1 183 ? -10.85 13.632 -12.197 1 98.27 183 LEU B C 1
ATOM 3759 O O . LEU B 1 183 ? -12.022 14.007 -12.122 1 98.27 183 LEU B O 1
ATOM 3763 N N . GLY B 1 184 ? -10.52 12.376 -12.304 1 96.64 184 GLY B N 1
ATOM 3764 C CA . GLY B 1 184 ? -11.517 11.317 -12.322 1 96.64 184 GLY B CA 1
ATOM 3765 C C . GLY B 1 184 ? -11.128 10.117 -11.48 1 96.64 184 GLY B C 1
ATOM 3766 O O . GLY B 1 184 ? -10.252 10.214 -10.619 1 96.64 184 GLY B O 1
ATOM 3767 N N . GLU B 1 185 ? -11.799 9.036 -11.728 1 96.38 185 GLU B N 1
ATOM 3768 C CA . GLU B 1 185 ? -11.72 7.846 -10.887 1 96.38 185 GLU B CA 1
ATOM 3769 C C . GLU B 1 185 ? -10.297 7.296 -10.843 1 96.38 185 GLU B C 1
ATOM 3771 O O . GLU B 1 185 ? -9.83 6.853 -9.791 1 96.38 185 GLU B O 1
ATOM 3776 N N . PHE B 1 186 ? -9.546 7.318 -11.943 1 96.3 186 PHE B N 1
ATOM 3777 C CA . PHE B 1 186 ? -8.208 6.744 -12.023 1 96.3 186 PHE B CA 1
ATOM 3778 C C . PHE B 1 186 ? -7.202 7.609 -11.273 1 96.3 186 PHE B C 1
ATOM 3780 O O . PHE B 1 186 ? -6.067 7.189 -11.038 1 96.3 186 PHE B O 1
ATOM 3787 N N . ASP B 1 187 ? -7.646 8.805 -10.873 1 97.86 187 ASP B N 1
ATOM 3788 C CA . ASP B 1 187 ? -6.742 9.705 -10.163 1 97.86 187 ASP B CA 1
ATOM 3789 C C . ASP B 1 187 ? -6.822 9.486 -8.654 1 97.86 187 ASP B C 1
ATOM 3791 O O . ASP B 1 187 ? -5.956 9.945 -7.907 1 97.86 187 ASP B O 1
ATOM 3795 N N . VAL B 1 188 ? -7.875 8.796 -8.204 1 98.46 188 VAL B N 1
ATOM 3796 C CA . VAL B 1 188 ? -7.981 8.477 -6.784 1 98.46 188 VAL B CA 1
ATOM 3797 C C . VAL B 1 188 ? -6.968 7.394 -6.42 1 98.46 188 VAL B C 1
ATOM 3799 O O . VAL B 1 188 ? -6.864 6.376 -7.109 1 98.46 188 VAL B O 1
ATOM 3802 N N . HIS B 1 189 ? -6.146 7.65 -5.438 1 98.48 189 HIS B N 1
ATOM 3803 C CA . HIS B 1 189 ? -5.081 6.726 -5.066 1 98.48 189 HIS B CA 1
ATOM 3804 C C . HIS B 1 189 ? -5.277 6.2 -3.648 1 98.48 189 HIS B C 1
ATOM 3806 O O . HIS B 1 189 ? -6.277 6.513 -2.998 1 98.48 189 HIS B O 1
ATOM 3812 N N . ASP B 1 190 ? -4.406 5.314 -3.184 1 98.57 190 ASP B N 1
ATOM 3813 C CA . ASP B 1 190 ? -4.474 4.813 -1.815 1 98.57 190 ASP B CA 1
ATOM 3814 C C . ASP B 1 190 ? -4.427 5.959 -0.807 1 98.57 190 ASP B C 1
ATOM 3816 O O . ASP B 1 190 ? -3.664 6.911 -0.978 1 98.57 190 ASP B O 1
ATOM 3820 N N . VAL B 1 191 ? -5.187 5.828 0.209 1 98.76 191 VAL B N 1
ATOM 3821 C CA . VAL B 1 191 ? -5.466 6.957 1.09 1 98.76 191 VAL B CA 1
ATOM 3822 C C . VAL B 1 191 ? -4.634 6.837 2.365 1 98.76 191 VAL B C 1
ATOM 3824 O O . VAL B 1 191 ? -4.129 5.758 2.684 1 98.76 191 VAL B O 1
ATOM 3827 N N . LEU B 1 192 ? -4.439 7.935 2.999 1 98.85 192 LEU B N 1
ATOM 3828 C CA . LEU B 1 192 ? -4.155 7.968 4.429 1 98.85 192 LEU B CA 1
ATOM 3829 C C . LEU B 1 192 ? -5.446 7.95 5.24 1 98.85 192 LEU B C 1
ATOM 3831 O O . LEU B 1 192 ? -6.292 8.834 5.088 1 98.85 192 LEU B O 1
ATOM 3835 N N . ASN B 1 193 ? -5.646 6.975 6.093 1 98.65 193 ASN B N 1
ATOM 3836 C CA . ASN B 1 193 ? -6.847 6.875 6.915 1 98.65 193 ASN B CA 1
ATOM 3837 C C . ASN B 1 193 ? -6.687 7.624 8.234 1 98.65 193 ASN B C 1
ATOM 3839 O O . ASN B 1 193 ? -6.178 7.07 9.21 1 98.65 193 ASN B O 1
ATOM 3843 N N . LEU B 1 194 ? -7.168 8.809 8.245 1 98.82 194 LEU B N 1
ATOM 3844 C CA . LEU B 1 194 ? -7.026 9.654 9.426 1 98.82 194 LEU B CA 1
ATOM 3845 C C . LEU B 1 194 ? -8.071 9.297 10.479 1 98.82 194 LEU B C 1
ATOM 3847 O O . LEU B 1 194 ? -9.219 8.997 10.143 1 98.82 194 LEU B O 1
ATOM 3851 N N . PHE B 1 195 ? -7.694 9.358 11.717 1 98.71 195 PHE B N 1
ATOM 3852 C CA . PHE B 1 195 ? -8.518 9.142 12.901 1 98.71 195 PHE B CA 1
ATOM 3853 C C . PHE B 1 195 ? -9.011 7.701 12.962 1 98.71 195 PHE B C 1
ATOM 3855 O O . PHE B 1 195 ? -10.002 7.407 13.635 1 98.71 195 PHE B O 1
ATOM 3862 N N . GLN B 1 196 ? -8.444 6.863 12.206 1 98.09 196 GLN B N 1
ATOM 3863 C CA . GLN B 1 196 ? -8.802 5.45 12.162 1 98.09 196 GLN B CA 1
ATOM 3864 C C . GLN B 1 196 ? -7.767 4.597 12.891 1 98.09 196 GLN B C 1
ATOM 3866 O O . GLN B 1 196 ? -6.562 4.771 12.693 1 98.09 196 GLN B O 1
ATOM 3871 N N . VAL B 1 197 ? -8.25 3.68 13.731 1 97.99 197 VAL B N 1
ATOM 3872 C CA . VAL B 1 197 ? -7.383 2.701 14.378 1 97.99 197 VAL B CA 1
ATOM 3873 C C . VAL B 1 197 ? -7.385 1.4 13.58 1 97.99 197 VAL B C 1
ATOM 3875 O O . VAL B 1 197 ? -8.445 0.823 13.324 1 97.99 197 VAL B O 1
ATOM 3878 N N . THR B 1 198 ? -6.213 1.023 13.182 1 98.18 198 THR B N 1
ATOM 3879 C CA . THR B 1 198 ? -6.09 -0.211 12.414 1 98.18 198 THR B CA 1
ATOM 3880 C C . THR B 1 198 ? -4.874 -1.012 12.868 1 98.18 198 THR B C 1
ATOM 3882 O O . THR B 1 198 ? -4.063 -0.525 13.659 1 98.18 198 THR B O 1
ATOM 3885 N N . GLY B 1 199 ? -4.771 -2.151 12.384 1 97.65 199 GLY B N 1
ATOM 3886 C CA . GLY B 1 199 ? -3.635 -3.032 12.606 1 97.65 199 GLY B CA 1
ATOM 3887 C C . GLY B 1 199 ? -3.756 -4.357 11.878 1 97.65 199 GLY B C 1
ATOM 3888 O O . GLY B 1 199 ? -4.563 -4.494 10.956 1 97.65 199 GLY B O 1
ATOM 3889 N N . LEU B 1 200 ? -2.856 -5.251 12.201 1 97.29 200 LEU B N 1
ATOM 3890 C CA . LEU B 1 200 ? -2.851 -6.61 11.672 1 97.29 200 LEU B CA 1
ATOM 3891 C C . LEU B 1 200 ? -3.082 -7.628 12.784 1 97.29 200 LEU B C 1
ATOM 3893 O O . LEU B 1 200 ? -2.475 -7.534 13.853 1 97.29 200 LEU B O 1
ATOM 3897 N N . THR B 1 201 ? -3.931 -8.594 12.561 1 95.86 201 THR B N 1
ATOM 3898 C CA . THR B 1 201 ? -4.193 -9.652 13.53 1 95.86 201 THR B CA 1
ATOM 3899 C C . THR B 1 201 ? -3.008 -10.609 13.621 1 95.86 201 THR B C 1
ATOM 3901 O O . THR B 1 201 ? -2.045 -10.487 12.861 1 95.86 201 THR B O 1
ATOM 3904 N N . GLU B 1 202 ? -3.145 -11.612 14.496 1 95.13 202 GLU B N 1
ATOM 3905 C CA . GLU B 1 202 ? -2.129 -12.653 14.62 1 95.13 202 GLU B CA 1
ATOM 3906 C C . GLU B 1 202 ? -2.043 -13.494 13.35 1 95.13 202 GLU B C 1
ATOM 3908 O O . GLU B 1 202 ? -1.048 -14.187 13.124 1 95.13 202 GLU B O 1
ATOM 3913 N N . ASN B 1 203 ? -3.083 -13.493 12.536 1 94.74 203 ASN B N 1
ATOM 3914 C CA . ASN B 1 203 ? -3.097 -14.189 11.254 1 94.74 203 ASN B CA 1
ATOM 3915 C C . ASN B 1 203 ? -2.754 -13.249 10.101 1 94.74 203 ASN B C 1
ATOM 3917 O O . ASN B 1 203 ? -3.032 -13.556 8.941 1 94.74 203 ASN B O 1
ATOM 3921 N N . ASP B 1 204 ? -2.281 -12.064 10.469 1 95.98 204 ASP B N 1
ATOM 3922 C CA . ASP B 1 204 ? -1.708 -11.139 9.496 1 95.98 204 ASP B CA 1
ATOM 3923 C C . ASP B 1 204 ? -2.803 -10.412 8.719 1 95.98 204 ASP B C 1
ATOM 3925 O O . ASP B 1 204 ? -2.555 -9.883 7.634 1 95.98 204 ASP B O 1
ATOM 3929 N N . GLN B 1 205 ? -4.051 -10.414 9.27 1 95.59 205 GLN B N 1
ATOM 3930 C CA . GLN B 1 205 ? -5.191 -9.815 8.583 1 95.59 205 GLN B CA 1
ATOM 3931 C C . GLN B 1 205 ? -5.439 -8.39 9.068 1 95.59 205 GLN B C 1
ATOM 3933 O O . GLN B 1 205 ? -5.301 -8.101 10.259 1 95.59 205 GLN B O 1
ATOM 3938 N N . TYR B 1 206 ? -5.838 -7.58 8.156 1 96.98 206 TYR B N 1
ATOM 3939 C CA . TYR B 1 206 ? -6.146 -6.18 8.426 1 96.98 206 TYR B CA 1
ATOM 3940 C C . TYR B 1 206 ? -7.391 -6.055 9.297 1 96.98 206 TYR B C 1
ATOM 3942 O O . TYR B 1 206 ? -8.421 -6.669 9.01 1 96.98 206 TYR B O 1
ATOM 3950 N N . PHE B 1 207 ? -7.29 -5.202 10.357 1 96.65 207 PHE B N 1
ATOM 3951 C CA . PHE B 1 207 ? -8.473 -4.955 11.172 1 96.65 207 PHE B CA 1
ATOM 3952 C C . PHE B 1 207 ? -8.68 -3.461 11.389 1 96.65 207 PHE B C 1
ATOM 3954 O O . PHE B 1 207 ? -7.765 -2.665 11.173 1 96.65 207 PHE B O 1
ATOM 3961 N N . MET B 1 208 ? -9.878 -3.097 11.735 1 96.98 208 MET B N 1
ATOM 3962 C CA . MET B 1 208 ? -10.276 -1.732 12.067 1 96.98 208 MET B CA 1
ATOM 3963 C C . MET B 1 208 ? -10.991 -1.686 13.413 1 96.98 208 MET B C 1
ATOM 3965 O O . MET B 1 208 ? -11.759 -2.591 13.744 1 96.98 208 MET B O 1
ATOM 3969 N N . GLU B 1 209 ? -10.761 -0.657 14.133 1 96.75 209 GLU B N 1
ATOM 3970 C CA . GLU B 1 209 ? -11.417 -0.42 15.415 1 96.75 209 GLU B CA 1
ATOM 3971 C C . GLU B 1 209 ? -12.116 0.937 15.435 1 96.75 209 GLU B C 1
ATOM 3973 O O . GLU B 1 209 ? -11.925 1.753 14.531 1 96.75 209 GLU B O 1
ATOM 3978 N N . ALA B 1 210 ? -12.91 1.12 16.42 1 96.73 210 ALA B N 1
ATOM 3979 C CA . ALA B 1 210 ? -13.588 2.402 16.586 1 96.73 210 ALA B CA 1
ATOM 3980 C C . ALA B 1 210 ? -12.582 3.535 16.771 1 96.73 210 ALA B C 1
ATOM 3982 O O . ALA B 1 210 ? -11.586 3.379 17.481 1 96.73 210 ALA B O 1
ATOM 3983 N N . SER B 1 211 ? -12.874 4.637 16.154 1 97.68 211 SER B N 1
ATOM 3984 C CA . SER B 1 211 ? -12.027 5.819 16.275 1 97.68 211 SER B CA 1
ATOM 3985 C C . SER B 1 211 ? -12.057 6.377 17.694 1 97.68 211 SER B C 1
ATOM 3987 O O . SER B 1 211 ? -13.131 6.55 18.276 1 97.68 211 SER B O 1
ATOM 3989 N N . PRO B 1 212 ? -10.933 6.687 18.204 1 97.51 212 PRO B N 1
ATOM 3990 C CA . PRO B 1 212 ? -10.887 7.279 19.543 1 97.51 212 PRO B CA 1
ATOM 3991 C C . PRO B 1 212 ? -11.036 8.799 19.521 1 97.51 212 PRO B C 1
ATOM 3993 O O . PRO B 1 212 ? -10.877 9.453 20.555 1 97.51 212 PRO B O 1
ATOM 3996 N N . ALA B 1 213 ? -11.251 9.396 18.368 1 97.96 213 ALA B N 1
ATOM 3997 C CA . ALA B 1 213 ? -11.349 10.848 18.247 1 97.96 213 ALA B CA 1
ATOM 3998 C C . ALA B 1 213 ? -12.493 11.394 19.097 1 97.96 213 ALA B C 1
ATOM 4000 O O . ALA B 1 213 ? -13.441 10.671 19.41 1 97.96 213 ALA B O 1
ATOM 4001 N N . GLU B 1 214 ? -12.341 12.604 19.52 1 97.7 214 GLU B N 1
ATOM 4002 C CA . GLU B 1 214 ? -13.343 13.382 20.243 1 97.7 214 GLU B CA 1
ATOM 4003 C C . GLU B 1 214 ? -13.686 14.668 19.497 1 97.7 214 GLU B C 1
ATOM 4005 O O . GLU B 1 214 ? -13.02 15.025 18.523 1 97.7 214 GLU B O 1
ATOM 4010 N N . PRO B 1 215 ? -14.833 15.282 19.959 1 98.32 215 PRO B N 1
ATOM 4011 C CA . PRO B 1 215 ? -15.104 16.571 19.317 1 98.32 215 PRO B CA 1
ATOM 4012 C C . PRO B 1 215 ? -13.902 17.512 19.352 1 98.32 215 PRO B C 1
ATOM 4014 O O . PRO B 1 215 ? -13.366 17.794 20.426 1 98.32 215 PRO B O 1
ATOM 4017 N N . GLY B 1 216 ? -13.454 17.908 18.198 1 97.92 216 GLY B N 1
ATOM 4018 C CA . GLY B 1 216 ? -12.352 18.853 18.129 1 97.92 216 GLY B CA 1
ATOM 4019 C C . GLY B 1 216 ? -11.008 18.186 17.905 1 97.92 216 GLY B C 1
ATOM 4020 O O . GLY B 1 216 ? -9.988 18.865 17.767 1 97.92 216 GLY B O 1
ATOM 4021 N N . SER B 1 217 ? -10.991 16.841 17.888 1 98.6 217 SER B N 1
ATOM 4022 C CA . SER B 1 217 ? -9.74 16.178 17.534 1 98.6 217 SER B CA 1
ATOM 4023 C C . SER B 1 217 ? -9.238 16.636 16.169 1 98.6 217 SER B C 1
ATOM 4025 O O . SER B 1 217 ? -10.035 16.935 15.277 1 98.6 217 SER B O 1
ATOM 4027 N N . TYR B 1 218 ? -7.861 16.698 16.002 1 98.81 218 TYR B N 1
ATOM 4028 C CA . TYR B 1 218 ? -7.346 17.24 14.749 1 98.81 218 TYR B CA 1
ATOM 4029 C C . TYR B 1 218 ? -5.963 16.681 14.441 1 98.81 218 TYR B C 1
ATOM 4031 O O . TYR B 1 218 ? -5.345 16.032 15.288 1 98.81 218 TYR B O 1
ATOM 4039 N N . ILE B 1 219 ? -5.536 16.895 13.267 1 98.85 219 ILE B N 1
ATOM 4040 C CA . ILE B 1 219 ? -4.171 16.709 12.789 1 98.85 219 ILE B CA 1
ATOM 4041 C C . ILE B 1 219 ? -3.77 17.883 11.9 1 98.85 219 ILE B C 1
ATOM 4043 O O . ILE B 1 219 ? -4.532 18.291 11.02 1 98.85 219 ILE B O 1
ATOM 4047 N N . ASP B 1 220 ? -2.607 18.509 12.184 1 98.91 220 ASP B N 1
ATOM 4048 C CA . ASP B 1 220 ? -2.075 19.625 11.408 1 98.91 220 ASP B CA 1
ATOM 4049 C C . ASP B 1 220 ? -0.939 19.167 10.495 1 98.91 220 ASP B C 1
ATOM 4051 O O . ASP B 1 220 ? -0.02 18.476 10.939 1 98.91 220 ASP B O 1
ATOM 4055 N N . LEU B 1 221 ? -1.02 19.606 9.276 1 98.95 221 LEU B N 1
ATOM 4056 C CA . LEU B 1 221 ? 0.03 19.316 8.305 1 98.95 221 LEU B CA 1
ATOM 4057 C C . LEU B 1 221 ? 0.534 20.598 7.651 1 98.95 221 LEU B C 1
ATOM 4059 O O . LEU B 1 221 ? -0.255 21.495 7.344 1 98.95 221 LEU B O 1
ATOM 4063 N N . PHE B 1 222 ? 1.829 20.685 7.512 1 98.92 222 PHE B N 1
ATOM 4064 C CA . PHE B 1 222 ? 2.463 21.767 6.769 1 98.92 222 PHE B CA 1
ATOM 4065 C C . PHE B 1 222 ? 2.571 21.417 5.29 1 98.92 222 PHE B C 1
ATOM 4067 O O . PHE B 1 222 ? 3.126 20.376 4.931 1 98.92 222 PHE B O 1
ATOM 4074 N N . ALA B 1 223 ? 2.021 22.251 4.398 1 98.93 223 ALA B N 1
ATOM 4075 C CA . ALA B 1 223 ? 2.082 22.025 2.956 1 98.93 223 ALA B CA 1
ATOM 4076 C C . ALA B 1 223 ? 3.461 22.373 2.404 1 98.93 223 ALA B C 1
ATOM 4078 O O . ALA B 1 223 ? 3.838 23.546 2.352 1 98.93 223 ALA B O 1
ATOM 4079 N N . GLU B 1 224 ? 4.156 21.397 1.945 1 98.56 224 GLU B N 1
ATOM 4080 C CA . GLU B 1 224 ? 5.51 21.591 1.435 1 98.56 224 GLU B CA 1
ATOM 4081 C C . GLU B 1 224 ? 5.491 22.204 0.037 1 98.56 224 GLU B C 1
ATOM 4083 O O . GLU B 1 224 ? 6.485 22.781 -0.407 1 98.56 224 GLU B O 1
ATOM 4088 N N . THR B 1 225 ? 4.469 22.042 -0.718 1 98.5 225 THR B N 1
ATOM 4089 C CA . THR B 1 225 ? 4.193 22.557 -2.055 1 98.5 225 THR B CA 1
ATOM 4090 C C . THR B 1 225 ? 2.72 22.926 -2.199 1 98.5 225 THR B C 1
ATOM 4092 O O . THR B 1 225 ? 1.942 22.779 -1.253 1 98.5 225 THR B O 1
ATOM 4095 N N . ASP B 1 226 ? 2.339 23.523 -3.395 1 98.85 226 ASP B N 1
ATOM 4096 C CA . ASP B 1 226 ? 0.919 23.733 -3.659 1 98.85 226 ASP B CA 1
ATOM 4097 C C . ASP B 1 226 ? 0.188 22.402 -3.821 1 98.85 226 ASP B C 1
ATOM 4099 O O . ASP B 1 226 ? 0.579 21.568 -4.64 1 98.85 226 ASP B O 1
ATOM 4103 N N . LEU B 1 227 ? -0.943 22.303 -3.055 1 98.94 227 LEU B N 1
ATOM 4104 C CA . LEU B 1 227 ? -1.57 20.988 -2.994 1 98.94 227 LEU B CA 1
ATOM 4105 C C . LEU B 1 227 ? -3.05 21.073 -3.353 1 98.94 227 LEU B C 1
ATOM 4107 O O . LEU B 1 227 ? -3.685 22.11 -3.143 1 98.94 227 LEU B O 1
ATOM 4111 N N . LEU B 1 228 ? -3.53 20.035 -3.961 1 98.97 228 LEU B N 1
ATOM 4112 C CA . LEU B 1 228 ? -4.943 19.679 -3.887 1 98.97 228 LEU B CA 1
ATOM 4113 C C . LEU B 1 228 ? -5.178 18.605 -2.83 1 98.97 228 LEU B C 1
ATOM 4115 O O . LEU B 1 228 ? -4.62 17.509 -2.918 1 98.97 228 LEU B O 1
ATOM 4119 N N . VAL B 1 229 ? -5.929 18.959 -1.806 1 98.97 229 VAL B N 1
ATOM 4120 C CA . VAL B 1 229 ? -6.216 18.045 -0.706 1 98.97 229 VAL B CA 1
ATOM 4121 C C . VAL B 1 229 ? -7.688 17.639 -0.742 1 98.97 229 VAL B C 1
ATOM 4123 O O . VAL B 1 229 ? -8.575 18.496 -0.729 1 98.97 229 VAL B O 1
ATOM 41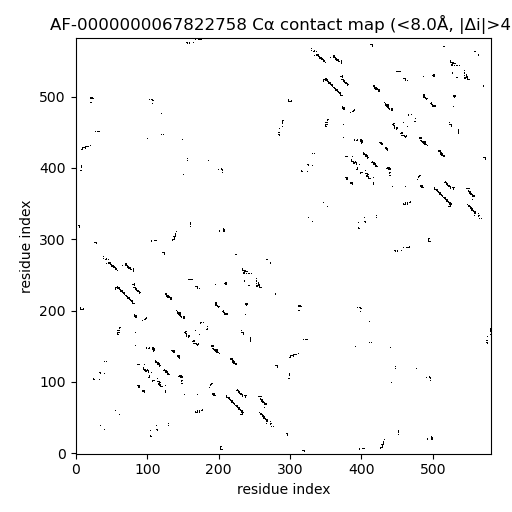26 N N . ALA B 1 230 ? -7.956 16.361 -0.856 1 98.96 230 ALA B N 1
ATOM 4127 C CA . ALA B 1 230 ? -9.325 15.853 -0.819 1 98.96 230 ALA B CA 1
ATOM 4128 C C . ALA B 1 230 ? -9.533 14.924 0.374 1 98.96 230 ALA B C 1
ATOM 4130 O O . ALA B 1 230 ? -8.668 14.103 0.688 1 98.96 230 ALA B O 1
ATOM 4131 N N . ILE B 1 231 ? -10.66 15.089 1.046 1 98.94 231 ILE B N 1
ATOM 4132 C CA . ILE B 1 231 ? -10.991 14.216 2.166 1 98.94 231 ILE B CA 1
ATOM 4133 C C . ILE B 1 231 ? -12.386 13.627 1.967 1 98.94 231 ILE B C 1
ATOM 4135 O O . ILE B 1 231 ? -13.227 14.222 1.29 1 98.94 231 ILE B O 1
ATOM 4139 N N . SER B 1 232 ? -12.581 12.498 2.481 1 98.87 232 SER B N 1
ATOM 4140 C CA . SER B 1 232 ? -13.879 11.832 2.521 1 98.87 232 SER B CA 1
ATOM 4141 C C . SER B 1 232 ? -14.276 11.48 3.951 1 98.87 232 SER B C 1
ATOM 4143 O O . SER B 1 232 ? -13.492 10.88 4.689 1 98.87 232 SER B O 1
ATOM 4145 N N . ALA B 1 233 ? -15.445 11.902 4.341 1 98.69 233 ALA B N 1
ATOM 4146 C CA . ALA B 1 233 ? -16.04 11.37 5.564 1 98.69 233 ALA B CA 1
ATOM 4147 C C . ALA B 1 233 ? -16.552 9.948 5.351 1 98.69 233 ALA B C 1
ATOM 4149 O O . ALA B 1 233 ? -17.591 9.745 4.718 1 98.69 233 ALA B O 1
ATOM 4150 N N . CYS B 1 234 ? -15.893 9.033 5.86 1 97.5 234 CYS B N 1
ATOM 4151 C CA . CYS B 1 234 ? -16.139 7.619 5.6 1 97.5 234 CYS B CA 1
ATOM 4152 C C . CYS B 1 234 ? -17.57 7.239 5.959 1 97.5 234 CYS B C 1
ATOM 4154 O O . CYS B 1 234 ? -18.073 7.626 7.016 1 97.5 234 CYS B O 1
ATOM 4156 N N . PRO B 1 235 ? -18.226 6.429 5.184 1 95.41 235 PRO B N 1
ATOM 4157 C CA . PRO B 1 235 ? -19.588 5.994 5.503 1 95.41 235 PRO B CA 1
ATOM 4158 C C . PRO B 1 235 ? -19.639 5.037 6.691 1 95.41 235 PRO B C 1
ATOM 4160 O O . PRO B 1 235 ? -20.718 4.766 7.225 1 95.41 235 PRO B O 1
ATOM 4163 N N . GLY B 1 236 ? -18.478 4.518 7.017 1 94.7 236 GLY B N 1
ATOM 4164 C CA . GLY B 1 236 ? -18.406 3.689 8.21 1 94.7 236 GLY B CA 1
ATOM 4165 C C . GLY B 1 236 ? -18.437 4.492 9.497 1 94.7 236 GLY B C 1
ATOM 4166 O O . GLY B 1 236 ? -18.46 3.922 10.59 1 94.7 236 GLY B O 1
ATOM 4167 N N . GLY B 1 237 ? -18.422 5.866 9.376 1 96.75 237 GLY B N 1
ATOM 4168 C CA . GLY B 1 237 ? -18.473 6.727 10.547 1 96.75 237 GLY B CA 1
ATOM 4169 C C . GLY B 1 237 ? -17.258 6.587 11.444 1 96.75 237 GLY B C 1
ATOM 4170 O O . GLY B 1 237 ? -16.123 6.746 10.99 1 96.75 237 GLY B O 1
ATOM 4171 N N . ASP B 1 238 ? -17.55 6.278 12.714 1 96.85 238 ASP B N 1
ATOM 4172 C CA . ASP B 1 238 ? -16.476 6.088 13.684 1 96.85 238 ASP B CA 1
ATOM 4173 C C . ASP B 1 238 ? -16.041 4.625 13.742 1 96.85 238 ASP B C 1
ATOM 4175 O O . ASP B 1 238 ? -15.196 4.256 14.561 1 96.85 238 ASP B O 1
ATOM 4179 N N . LEU B 1 239 ? -16.659 3.733 12.983 1 95.29 239 LEU B N 1
ATOM 4180 C CA . LEU B 1 239 ? -16.371 2.317 12.785 1 95.29 239 LEU B CA 1
ATOM 4181 C C . LEU B 1 239 ? -16.83 1.496 13.986 1 95.29 239 LEU B C 1
ATOM 4183 O O . LEU B 1 239 ? -16.492 0.316 14.102 1 95.29 239 LEU B O 1
ATOM 4187 N N . SER B 1 240 ? -17.569 2.062 14.89 1 93.67 240 SER B N 1
ATOM 4188 C CA . SER B 1 240 ? -18.071 1.315 16.039 1 93.67 240 SER B CA 1
ATOM 4189 C C . SER B 1 240 ? -19.14 0.311 15.621 1 93.67 240 SER B C 1
ATOM 4191 O O . SER B 1 240 ? -19.31 -0.727 16.264 1 93.67 240 SER B O 1
ATOM 4193 N N . ASN B 1 241 ? -19.824 0.598 14.543 1 90.61 241 ASN B N 1
ATOM 4194 C CA . ASN B 1 241 ? -20.878 -0.271 14.03 1 90.61 241 ASN B CA 1
ATOM 4195 C C . ASN B 1 241 ? -20.702 -0.545 12.539 1 90.61 241 ASN B C 1
ATOM 4197 O O . ASN B 1 241 ? -21.684 -0.645 11.802 1 90.61 241 ASN B O 1
ATOM 4201 N N . TRP B 1 242 ? -19.57 -0.659 12.142 1 84.97 242 TRP B N 1
ATOM 4202 C CA . TRP B 1 242 ? -19.281 -0.772 10.717 1 84.97 242 TRP B CA 1
ATOM 4203 C C . TRP B 1 242 ? -19.569 -2.182 10.213 1 84.97 242 TRP B C 1
ATOM 4205 O O . TRP B 1 242 ? -19.324 -3.163 10.92 1 84.97 242 TRP B O 1
ATOM 4215 N N . ASP B 1 243 ? -20.126 -2.203 9.011 1 82.27 243 ASP B N 1
ATOM 4216 C CA . ASP B 1 243 ? -20.346 -3.47 8.322 1 82.27 243 ASP B CA 1
ATOM 4217 C C . ASP B 1 243 ? -20.487 -3.259 6.816 1 82.27 243 ASP B C 1
ATOM 4219 O O . ASP B 1 243 ? -20.556 -2.121 6.347 1 82.27 243 ASP B O 1
ATOM 4223 N N . TRP B 1 244 ? -20.413 -4.344 6.112 1 82.41 244 TRP B N 1
ATOM 4224 C CA . TRP B 1 244 ? -20.671 -4.306 4.676 1 82.41 244 TRP B CA 1
ATOM 4225 C C . TRP B 1 244 ? -22.154 -4.505 4.384 1 82.41 244 TRP B C 1
ATOM 4227 O O . TRP B 1 244 ? -22.815 -5.325 5.025 1 82.41 244 TRP B O 1
ATOM 4237 N N . GLY B 1 245 ? -22.711 -3.903 3.357 1 75.21 245 GLY B N 1
ATOM 4238 C CA . GLY B 1 245 ? -24.088 -4.11 2.937 1 75.21 245 GLY B CA 1
ATOM 4239 C C . GLY B 1 245 ? -25.098 -3.461 3.864 1 75.21 245 GLY B C 1
ATOM 4240 O O . GLY B 1 245 ? -25.882 -4.152 4.518 1 75.21 245 GLY B O 1
ATOM 4241 N N . GLU B 1 246 ? -25.208 -2.257 3.889 1 69.94 246 GLU B N 1
ATOM 4242 C CA . GLU B 1 246 ? -26.228 -1.57 4.676 1 69.94 246 GLU B CA 1
ATOM 4243 C C . GLU B 1 246 ? -27.632 -1.975 4.234 1 69.94 246 GLU B C 1
ATOM 4245 O O . GLU B 1 246 ? -28.009 -1.767 3.079 1 69.94 246 GLU B O 1
ATOM 4250 N N . LYS B 1 247 ? -28.195 -2.91 5.048 1 64.71 247 LYS B N 1
ATOM 4251 C CA . LYS B 1 247 ? -29.559 -3.335 4.749 1 64.71 247 LYS B CA 1
ATOM 4252 C C . LYS B 1 247 ? -30.543 -2.179 4.91 1 64.71 247 LYS B C 1
ATOM 4254 O O . LYS B 1 247 ? -30.315 -1.269 5.71 1 64.71 247 LYS B O 1
ATOM 4259 N N . GLU B 1 248 ? -31.54 -2.315 4.082 1 65.41 248 GLU B N 1
ATOM 4260 C CA . GLU B 1 248 ? -32.601 -1.317 4.17 1 65.41 248 GLU B CA 1
ATOM 4261 C C . GLU B 1 248 ? -33.145 -1.212 5.592 1 65.41 248 GLU B C 1
ATOM 4263 O O . GLU B 1 248 ? -33.46 -2.226 6.217 1 65.41 248 GLU B O 1
ATOM 4268 N N . GLY B 1 249 ? -33.051 -0.038 6.097 1 69.51 249 GLY B N 1
ATOM 4269 C CA . GLY B 1 249 ? -33.6 0.2 7.423 1 69.51 249 GLY B CA 1
ATOM 4270 C C . GLY B 1 249 ? -32.545 0.206 8.513 1 69.51 249 GLY B C 1
ATOM 4271 O O . GLY B 1 249 ? -32.757 0.774 9.586 1 69.51 249 GLY B O 1
ATOM 4272 N N . ASP B 1 250 ? -31.469 -0.438 8.259 1 70.97 250 ASP B N 1
ATOM 4273 C CA . ASP B 1 250 ? -30.38 -0.423 9.231 1 70.97 250 ASP B CA 1
ATOM 4274 C C . ASP B 1 250 ? -29.595 0.884 9.156 1 70.97 250 ASP B C 1
ATOM 4276 O O . ASP B 1 250 ? -28.95 1.17 8.145 1 70.97 250 ASP B O 1
ATOM 4280 N N . THR B 1 251 ? -29.824 1.707 10.222 1 78.45 251 THR B N 1
ATOM 4281 C CA . THR B 1 251 ? -29.21 3.029 10.199 1 78.45 251 THR B CA 1
ATOM 4282 C C . THR B 1 251 ? -28.003 3.082 11.132 1 78.45 251 THR B C 1
ATOM 4284 O O . THR B 1 251 ? -27.408 4.144 11.326 1 78.45 251 THR B O 1
ATOM 4287 N N . LYS B 1 252 ? -27.71 1.998 11.643 1 81.15 252 LYS B N 1
ATOM 4288 C CA . LYS B 1 252 ? -26.703 2.002 12.7 1 81.15 252 LYS B CA 1
ATOM 4289 C C . LYS B 1 252 ? -25.404 2.642 12.219 1 81.15 252 LYS B C 1
ATOM 4291 O O . LYS B 1 252 ? -24.788 3.428 12.942 1 81.15 252 LYS B O 1
ATOM 4296 N N . MET B 1 253 ? -24.966 2.329 11.058 1 86.77 253 MET B N 1
ATOM 4297 C CA . MET B 1 253 ? -23.73 2.903 10.534 1 86.77 253 MET B CA 1
ATOM 4298 C C . MET B 1 253 ? -23.904 4.387 10.232 1 86.77 253 MET B C 1
ATOM 4300 O O . MET B 1 253 ? -23.071 5.207 10.621 1 86.77 253 MET B O 1
ATOM 4304 N N . LYS B 1 254 ? -24.986 4.71 9.656 1 88.95 254 LYS B N 1
ATOM 4305 C CA . LYS B 1 254 ? -25.267 6.095 9.287 1 88.95 254 LYS B CA 1
ATOM 4306 C C . LYS B 1 254 ? -25.356 6.986 10.523 1 88.95 254 LYS B C 1
ATOM 4308 O O . LYS B 1 254 ? -24.939 8.145 10.49 1 88.95 254 LYS B O 1
ATOM 4313 N N . ASP B 1 255 ? 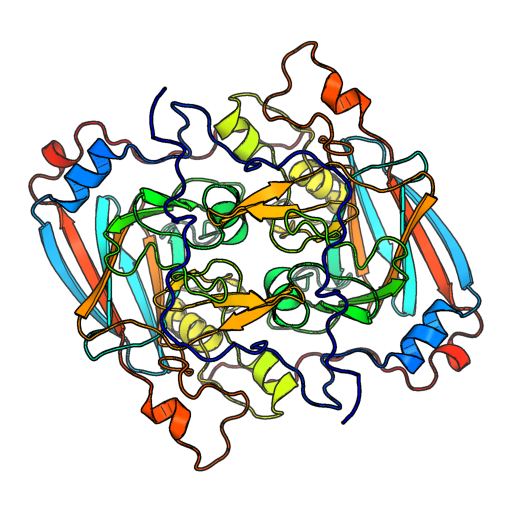-25.844 6.408 11.595 1 91.65 255 ASP B N 1
ATOM 4314 C CA . ASP B 1 255 ? -26.037 7.156 12.834 1 91.65 255 ASP B CA 1
ATOM 4315 C C . ASP B 1 255 ? -24.698 7.508 13.477 1 91.65 255 ASP B C 1
ATOM 4317 O O . ASP B 1 255 ? -24.628 8.391 14.335 1 91.65 255 ASP B O 1
ATOM 4321 N N . ASN B 1 256 ? -23.7 6.853 13.031 1 94.02 256 ASN B N 1
ATOM 4322 C CA . ASN B 1 256 ? -22.378 7.095 13.598 1 94.02 256 ASN B CA 1
ATOM 4323 C C . ASN B 1 256 ? -21.518 7.949 12.671 1 94.02 256 ASN B C 1
ATOM 4325 O O . ASN B 1 256 ? -20.313 8.087 12.887 1 94.02 256 ASN B O 1
ATOM 4329 N N . CYS B 1 257 ? -22.131 8.472 11.686 1 96.81 257 CYS B N 1
ATOM 4330 C CA . CYS B 1 257 ? -21.406 9.31 10.737 1 96.81 257 CYS B CA 1
ATOM 4331 C C . CYS B 1 257 ? -21.51 10.782 11.119 1 96.81 257 CYS B C 1
ATOM 4333 O O . CYS B 1 257 ? -22.569 11.242 11.549 1 96.81 257 CYS B O 1
ATOM 4335 N N . ARG B 1 258 ? -20.45 11.454 11.006 1 98.23 258 ARG B N 1
ATOM 4336 C CA . ARG B 1 258 ? -20.369 12.873 11.336 1 98.23 258 ARG B CA 1
ATOM 4337 C C . ARG B 1 258 ? -19.589 13.639 10.273 1 98.23 258 ARG B C 1
ATOM 4339 O O . ARG B 1 258 ? -18.952 13.035 9.408 1 98.23 258 ARG B O 1
ATOM 4346 N N . ALA B 1 259 ? -19.7 14.902 10.381 1 98.62 259 ALA B N 1
ATOM 4347 C CA . ALA B 1 259 ? -18.964 15.773 9.469 1 98.62 259 ALA B CA 1
ATOM 4348 C C . ALA B 1 259 ? -17.476 15.791 9.807 1 98.62 259 ALA B C 1
ATOM 4350 O O . ALA B 1 259 ? -17.085 15.465 10.931 1 98.62 259 ALA B O 1
ATOM 4351 N N . LEU B 1 260 ? -16.717 16.107 8.823 1 98.86 260 LEU B N 1
ATOM 4352 C CA . LEU B 1 260 ? -15.31 16.461 8.973 1 98.86 260 LEU B CA 1
ATOM 4353 C C . LEU B 1 260 ? -15.079 17.928 8.629 1 98.86 260 LEU B C 1
ATOM 4355 O O . LEU B 1 260 ? -15.93 18.565 8.003 1 98.86 260 LEU B O 1
ATOM 4359 N N . GLY B 1 261 ? -14.02 18.424 9.105 1 98.81 261 GLY B N 1
ATOM 4360 C CA . GLY B 1 261 ? -13.632 19.772 8.723 1 98.81 261 GLY B CA 1
ATOM 4361 C C . GLY B 1 261 ? -12.218 19.855 8.18 1 98.81 261 GLY B C 1
ATOM 4362 O O . GLY B 1 261 ? -11.36 19.047 8.543 1 98.81 261 GLY B O 1
ATOM 4363 N N . LEU B 1 262 ? -11.968 20.786 7.296 1 98.89 262 LEU B N 1
ATOM 4364 C CA . LEU B 1 262 ? -10.662 21.145 6.755 1 98.89 262 LEU B CA 1
ATOM 4365 C C . LEU B 1 262 ? -10.451 22.654 6.8 1 98.89 262 LEU B C 1
ATOM 4367 O O . LEU B 1 262 ? -11.262 23.415 6.267 1 98.89 262 LEU B O 1
ATOM 4371 N N . GLU B 1 263 ? -9.43 23.041 7.458 1 98.93 263 GLU B N 1
ATOM 4372 C CA . GLU B 1 263 ? -9.056 24.449 7.549 1 98.93 263 GLU B CA 1
ATOM 4373 C C . GLU B 1 263 ? -7.706 24.706 6.885 1 98.93 263 GLU B C 1
ATOM 4375 O O . GLU B 1 263 ? -6.817 23.852 6.922 1 98.93 263 GLU B O 1
ATOM 4380 N N . VAL B 1 264 ? -7.575 25.858 6.351 1 98.93 264 VAL B N 1
ATOM 4381 C CA . VAL B 1 264 ? -6.301 26.307 5.798 1 98.93 264 VAL B CA 1
ATOM 4382 C C . VAL B 1 264 ? -5.842 27.572 6.518 1 98.93 264 VAL B C 1
ATOM 4384 O O . VAL B 1 264 ? -6.617 28.517 6.683 1 98.93 264 VAL B O 1
ATOM 4387 N N . TRP B 1 265 ? -4.581 27.515 6.936 1 98.83 265 TRP B N 1
ATOM 4388 C CA . TRP B 1 265 ? -3.996 28.607 7.708 1 98.83 265 TRP B CA 1
ATOM 4389 C C . TRP B 1 265 ? -2.731 29.131 7.036 1 98.83 265 TRP B C 1
ATOM 4391 O O . TRP B 1 265 ? -1.942 28.355 6.492 1 98.83 265 TRP B O 1
ATOM 4401 N N . THR B 1 266 ? -2.546 30.454 7.144 1 98.5 266 THR B N 1
ATOM 4402 C CA . THR B 1 266 ? -1.288 31.063 6.728 1 98.5 266 THR B CA 1
ATOM 4403 C C . THR B 1 266 ? -0.436 31.427 7.94 1 98.5 266 THR B C 1
ATOM 4405 O O . THR B 1 266 ? -0.964 31.842 8.974 1 98.5 266 THR B O 1
ATOM 4408 N N . LEU B 1 267 ? 0.843 31.252 7.802 1 98.32 267 LEU B N 1
ATOM 4409 C CA . LEU B 1 267 ? 1.769 31.57 8.884 1 98.32 267 LEU B CA 1
ATOM 4410 C C . LEU B 1 267 ? 1.918 33.079 9.046 1 98.32 267 LEU B C 1
ATOM 4412 O O . LEU B 1 267 ? 2.057 33.803 8.058 1 98.32 267 LEU B O 1
ATOM 4416 N N . ASN B 1 268 ? 1.826 33.415 10.329 1 97.48 268 ASN B N 1
ATOM 4417 C CA . ASN B 1 268 ? 2.216 34.79 10.622 1 97.48 268 ASN B CA 1
ATOM 4418 C C . ASN B 1 268 ? 3.731 34.965 10.576 1 97.48 268 ASN B C 1
ATOM 4420 O O . ASN B 1 268 ? 4.476 34.078 10.997 1 97.48 268 ASN B O 1
ATOM 4424 N N . ASN B 1 269 ? 4.301 36.046 10.082 1 95.59 269 ASN B N 1
ATOM 4425 C CA . ASN B 1 269 ? 5.737 36.282 9.982 1 95.59 269 ASN B CA 1
ATOM 4426 C C . ASN B 1 269 ? 6.442 35.147 9.244 1 95.59 269 ASN B C 1
ATOM 4428 O O . ASN B 1 269 ? 7.421 34.59 9.744 1 95.59 269 ASN B O 1
ATOM 4432 N N . GLU B 1 270 ? 5.83 34.691 8.188 1 97.21 270 GLU B N 1
ATOM 4433 C CA . GLU B 1 270 ? 6.255 33.547 7.386 1 97.21 270 GLU B CA 1
ATOM 4434 C C . GLU B 1 270 ? 7.768 33.546 7.186 1 97.21 270 GLU B C 1
ATOM 4436 O O . GLU B 1 270 ? 8.426 32.522 7.388 1 97.21 270 GLU B O 1
ATOM 4441 N N . GLU B 1 271 ? 8.355 34.708 6.793 1 96.82 271 GLU B N 1
ATOM 4442 C CA . GLU B 1 271 ? 9.778 34.797 6.481 1 96.82 271 GLU B CA 1
ATOM 4443 C C . GLU B 1 271 ? 10.632 34.408 7.683 1 96.82 271 GLU B C 1
ATOM 4445 O O . GLU B 1 271 ? 11.625 33.69 7.54 1 96.82 271 GLU B O 1
ATOM 4450 N N . GLU B 1 272 ? 10.244 34.86 8.828 1 97.38 272 GLU B N 1
ATOM 4451 C CA . GLU B 1 272 ? 10.999 34.565 10.042 1 97.38 272 GLU B CA 1
ATOM 4452 C C . GLU B 1 272 ? 10.81 33.112 10.47 1 97.38 272 GLU B C 1
ATOM 4454 O O . GLU B 1 272 ? 11.773 32.438 10.842 1 97.38 272 GLU B O 1
ATOM 4459 N N . VAL B 1 273 ? 9.553 32.695 10.448 1 97.74 273 VAL B N 1
ATOM 4460 C CA . VAL B 1 273 ? 9.215 31.345 10.889 1 97.74 273 VAL B CA 1
ATOM 4461 C C . VAL B 1 273 ? 9.909 30.321 9.995 1 97.74 273 VAL B C 1
ATOM 4463 O O . VAL B 1 273 ? 10.382 29.288 10.474 1 97.74 273 VAL B O 1
ATOM 4466 N N . LEU B 1 274 ? 10.043 30.635 8.712 1 98.14 274 LEU B N 1
ATOM 4467 C CA . LEU B 1 274 ? 10.54 29.667 7.74 1 98.14 274 LEU B CA 1
ATOM 4468 C C . LEU B 1 274 ? 12.012 29.914 7.43 1 98.14 274 LEU B C 1
ATOM 4470 O O . LEU B 1 274 ? 12.516 29.473 6.394 1 98.14 274 LEU B O 1
ATOM 4474 N N . LYS B 1 275 ? 12.58 30.747 8.252 1 96.74 275 LYS B N 1
ATOM 4475 C CA . LYS B 1 275 ? 14.019 30.912 8.062 1 96.74 275 LYS B CA 1
ATOM 4476 C C . LYS B 1 275 ? 14.731 29.563 8.056 1 96.74 275 LYS B C 1
ATOM 4478 O O . LYS B 1 275 ? 14.603 28.783 9.002 1 96.74 275 LYS B O 1
ATOM 4483 N N . GLY B 1 276 ? 15.399 29.225 6.989 1 93.66 276 GLY B N 1
ATOM 4484 C CA . GLY B 1 276 ? 16.124 27.97 6.875 1 93.66 276 GLY B CA 1
ATOM 4485 C C . GLY B 1 276 ? 15.344 26.893 6.146 1 93.66 276 GLY B C 1
ATOM 4486 O O . GLY B 1 276 ? 15.894 25.844 5.804 1 93.66 276 GLY B O 1
ATOM 4487 N N . TRP B 1 277 ? 14.068 27.13 6.038 1 95.78 277 TRP B N 1
ATOM 4488 C CA . TRP B 1 277 ? 13.251 26.171 5.301 1 95.78 277 TRP B CA 1
ATOM 4489 C C . TRP B 1 277 ? 13.518 26.267 3.803 1 95.78 277 TRP B C 1
ATOM 4491 O O . TRP B 1 277 ? 13.669 27.366 3.262 1 95.78 277 TRP B O 1
ATOM 4501 N N . LYS B 1 278 ? 13.589 25.202 3.139 1 94.24 278 LYS B N 1
ATOM 4502 C CA . LYS B 1 278 ? 13.675 25.124 1.683 1 94.24 278 LYS B CA 1
ATOM 4503 C C . LYS B 1 278 ? 12.6 24.201 1.118 1 94.24 278 LYS B C 1
ATOM 4505 O O . LYS B 1 278 ? 12.313 23.148 1.692 1 94.24 278 LYS B O 1
ATOM 4510 N N . ALA B 1 279 ? 12.015 24.643 0.055 1 95.38 279 ALA B N 1
ATOM 4511 C CA . ALA B 1 279 ? 11.047 23.792 -0.633 1 95.38 279 ALA B CA 1
ATOM 4512 C C . ALA B 1 279 ? 11.677 22.463 -1.039 1 95.38 279 ALA B C 1
ATOM 4514 O O . ALA B 1 279 ? 12.829 22.424 -1.479 1 95.38 279 ALA B O 1
ATOM 4515 N N . PRO B 1 280 ? 10.905 21.409 -0.824 1 95.19 280 PRO B N 1
ATOM 4516 C CA . PRO B 1 280 ? 11.475 20.12 -1.225 1 95.19 280 PRO B CA 1
ATOM 4517 C C . PRO B 1 280 ? 11.705 20.02 -2.732 1 95.19 280 PRO B C 1
ATOM 4519 O O . PRO B 1 280 ? 10.89 20.509 -3.518 1 95.19 280 PRO B O 1
ATOM 4522 N N . GLU B 1 281 ? 12.759 19.478 -3.068 1 93.08 281 GLU B N 1
ATOM 4523 C CA . GLU B 1 281 ? 13.096 19.212 -4.464 1 93.08 281 GLU B CA 1
ATOM 4524 C C . GLU B 1 281 ? 12.83 17.754 -4.827 1 93.08 281 GLU B C 1
ATOM 4526 O O . GLU B 1 281 ? 12.698 16.903 -3.945 1 93.08 281 GLU B O 1
ATOM 4531 N N . PHE B 1 282 ? 12.756 17.554 -6.139 1 92.59 282 PHE B N 1
ATOM 4532 C CA . PHE B 1 282 ? 12.673 16.172 -6.597 1 92.59 282 PHE B CA 1
ATOM 4533 C C . PHE B 1 282 ? 13.941 15.406 -6.241 1 92.59 282 PHE B C 1
ATOM 4535 O O . PHE B 1 282 ? 15.013 15.999 -6.102 1 92.59 282 PHE B O 1
ATOM 4542 N N . ALA B 1 283 ? 13.717 14.06 -6.036 1 86.83 283 ALA B N 1
ATOM 4543 C CA . ALA B 1 283 ? 14.921 13.243 -5.91 1 86.83 283 ALA B CA 1
ATOM 4544 C C . ALA B 1 283 ? 15.872 13.484 -7.079 1 86.83 283 ALA B C 1
ATOM 4546 O O . ALA B 1 283 ? 15.447 13.519 -8.236 1 86.83 283 ALA B O 1
ATOM 4547 N N . PRO B 1 284 ? 17.089 13.693 -6.832 1 85.78 284 PRO B N 1
ATOM 4548 C CA . PRO B 1 284 ? 18.014 14.14 -7.876 1 85.78 284 PRO B CA 1
ATOM 4549 C C . PRO B 1 284 ? 18.562 12.986 -8.713 1 85.78 284 PRO B C 1
ATOM 4551 O O . PRO B 1 284 ? 19.711 13.033 -9.159 1 85.78 284 PRO B O 1
ATOM 4554 N N . TYR B 1 285 ? 17.838 11.971 -8.794 1 89.35 285 TYR B N 1
ATOM 4555 C CA . TYR B 1 285 ? 18.196 10.886 -9.701 1 89.35 285 TYR B CA 1
ATOM 4556 C C . TYR B 1 285 ? 18.05 11.32 -11.154 1 89.35 285 TYR B C 1
ATOM 4558 O O . TYR B 1 285 ? 17.024 11.885 -11.54 1 89.35 285 TYR B O 1
ATOM 4566 N N . LYS B 1 286 ? 19.062 11.136 -11.961 1 84.25 286 LYS B N 1
ATOM 4567 C CA . LYS B 1 286 ? 19.151 11.675 -13.315 1 84.25 286 LYS B CA 1
ATOM 4568 C C . LYS B 1 286 ? 18.187 10.959 -14.256 1 84.25 286 LYS B C 1
ATOM 4570 O O . LYS B 1 286 ? 17.908 11.444 -15.355 1 84.25 286 LYS B O 1
ATOM 4575 N N . GLY B 1 287 ? 17.744 9.817 -13.89 1 80.5 287 GLY B N 1
ATOM 4576 C CA . GLY B 1 287 ? 16.703 9.158 -14.662 1 80.5 287 GLY B CA 1
ATOM 4577 C C . GLY B 1 287 ? 17.248 8.19 -15.695 1 80.5 287 GLY B C 1
ATOM 4578 O O . GLY B 1 287 ? 18.361 7.68 -15.549 1 80.5 287 GLY B O 1
ATOM 4579 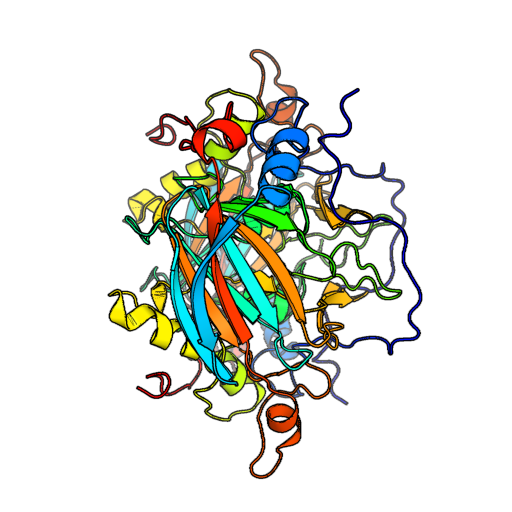N N . ASN B 1 288 ? 16.421 7.77 -16.581 1 85.44 288 ASN B N 1
ATOM 4580 C CA . ASN B 1 288 ? 16.638 6.988 -17.794 1 85.44 288 ASN B CA 1
ATOM 4581 C C . ASN B 1 288 ? 16.874 5.514 -17.476 1 85.44 288 ASN B C 1
ATOM 4583 O O . ASN B 1 288 ? 16.978 4.688 -18.384 1 85.44 288 ASN B O 1
ATOM 4587 N N . HIS B 1 289 ? 17.152 5.148 -16.215 1 92.71 289 HIS B N 1
ATOM 4588 C CA . HIS B 1 289 ? 17.121 3.76 -15.766 1 92.71 289 HIS B CA 1
ATOM 4589 C C . HIS B 1 289 ? 18.076 2.896 -16.581 1 92.71 289 HIS B C 1
ATOM 4591 O O . HIS B 1 289 ? 17.747 1.761 -16.933 1 92.71 289 HIS B O 1
ATOM 4597 N N . GLY B 1 290 ? 19.134 3.47 -16.967 1 86.03 290 GLY B N 1
ATOM 4598 C CA . GLY B 1 290 ? 20.16 2.757 -17.711 1 86.03 290 GLY B CA 1
ATOM 4599 C C . GLY B 1 290 ? 19.834 2.609 -19.185 1 86.03 290 GLY B C 1
ATOM 4600 O O . GLY B 1 290 ? 20.466 1.82 -19.89 1 86.03 290 GLY B O 1
ATOM 4601 N N . LEU B 1 291 ? 18.806 3.251 -19.714 1 86.42 291 LEU B N 1
ATOM 4602 C CA . LEU B 1 291 ? 18.421 3.217 -21.121 1 86.42 291 LEU B CA 1
ATOM 4603 C C . LEU B 1 291 ? 19.093 4.346 -21.896 1 86.42 291 LEU B C 1
ATOM 4605 O O . LEU B 1 291 ? 19.364 5.412 -21.338 1 86.42 291 LEU B O 1
#

pLDDT: mean 93.8, std 9.72, range [30.38, 98.97]

Organism: Candidozyma auris (NCBI:txid498019)

Sequence (582 aa):
MSSLAESSQPAQRTTYGLPKPKPAYFPQPGSKIYADRALYKKIAEAGKTKQSQTLCPPRNGIAVKVPAKSIFRVFTPDGPQVCDLNIWNFHNPKERFWAARTRQLHSAHVSTYDRLWSNLPYLRPLATIIEDPLGGRHDEWGGRIHDTLGTRCDPYVDKLISGEDNDDHCHSNLIRAIKPYGLGEFDVHDVLNLFQVTGLTENDQYFMEASPAEPGSYIDLFAETDLLVAISACPGGDLSNWDWGEKEGDTKMKDNCRALGLEVWTLNNEEEVLKGWKAPEFAPYKGNHGLMSSLAESSQPAQRTTYGLPKPKPAYFPQPGSKIYADRALYKKIAEAGKTKQSQTLCPPRNGIAVKVPAKSIFRVFTPDGPQVCDLNIWNFHNPKERFWAARTRQLHSAHVSTYDRLWSNLPYLRPLATIIEDPLGGRHDEWGGRIHDTLGTRCDPYVDKLISGEDNDDHCHSNLIRAIKPYGLGEFDVHDVLNLFQVTGLTENDQYFMEASPAEPGSYIDLFAETDLLVAISACPGGDLSNWDWGEKEGDTKMKDNCRALGLEVWTLNNEEEVLKGWKAPEFAPYKGNHGL

Radius of gyration: 22.93 Å; Cα contacts (8 Å, |Δi|>4): 1608; chains: 2; bounding box: 68×69×53 Å

Nearest PDB structures (foldseek):
  3di4-assembly1_B  TM=9.278E-01  e=5.834E-33  Ruegeria pomeroyi DSS-3
  3oru-assembly1_A  TM=7.771E-01  e=4.568E-14  Ruegeria sp. TM1040
  8dcl-assembly1_B  TM=5.515E-01  e=1.359E+00  Campylobacter jejuni
  1l7q-assembly1_A  TM=2.029E-01  e=1.280E+00  Rhodococcus sp. MB1
  3i2g-assembly1_A  TM=2.009E-01  e=1.280E+00  Rhodococcus sp. MB1 'Bresler 1999'

Foldseek 3Di:
DDPPPAFPFDLDDDDPPDDDDDQPQDDDPPDPQFDPLVLLLLLVPFDWDWDDKDKAFWLAKAKDKAAAQKKKKKWFAAFFFKKWKWKAFLVDLQWTFDLVVLCSNAHQADAARRFTFTDPPFTKGQKGWHDAPQAPDQDPQRKGFFGSPDFWDDQVVLCVVAVDGDQRTFLNNQQVNCVVVVDHSVSDDGTGIGQWIWDAGSSRDIDTDFRPTTNTGMIMMHGLHTMIMMMGGGLQARVHDDDRHQDVPNCPSVVRTGMMMMIIIHGDVSCVSCVVPDRIGGDPDPDPVVD/DDPPPAFPFDLDDDDPPDDDDDQPQDDDPPDPQFDPLVLLLLLVPFDWDWDDKDKAFWLAKAKDKAAAQKKKKKWFAAFFFKKWKWKAFLVDLQWTFDLVVLCSNAHQADAARRFTFTDPPFTKGQKGWHDAPQAPDQDPQRKGFFGSPDFWDDQVVLCVVAVDGDQRTFLNNQQVNCVVVVDHSVSDDGTGIGQWIWDAGSSRDIDTDFRPTTNTGMIMMHGLHTMIMMMGGGLQARVHDDDRDQDVPRCPSVVRTGMMMMIIIHGDVSCVSCVVPDRIGGDPDPDPVVD